Protein AF-A0A7G8EKE6-F1 (afdb_monomer_lite)

Radius of gyration: 29.13 Å; chains: 1; bounding box: 68×86×85 Å

Secondary structure (DSSP, 8-state):
-------HHHHHHHHHHHHHHHHHHHHHHHHHHHHHHHHHHHHHS-----GGG--TTS---SSS-EEPPP-----PPP----TTEEEEEE--GGGHHHHHHHHHHHHHH-TT--S-EEEE--S-S-HHHHHHHHHH-TTEEEE----GGGTTS-TT-HHHHHHTTGGGGGGGGGG--S-SEEEEE-TTEEE-S--GGGGSSSSSEEEEE--SSSSSEEBPTTTSSBPEEEEEEEEEGGG-SHHHHHHHHHHHHTTTS---TTTTT-SHHHHHHHHGGGS-EEEE-GGGSEEHHHHHHHSTT--TT-SEEE--SS-TT-TTT--SS-------HHHHHHHHHHHHHHHHHHHHHHHHTTTHHHHHH-GGGG--SPEEEESSHHHHHHT----SEEEEE---GGGT-SSTTSPP---TTHHHHHHHHHHHS-EEEEEEGGGHHHHHHH-PPTTEEEEEE--STT--SS-S-SSS--------S-HHHHHHHHHHHHH-GGGEEEP-

Sequence (504 aa):
MFGRRRSQQDFDRLRDQRDLARRQRDRLAQRLKRVSEQLSEEKAKALLPPYSRLDLLTYRDDGPQRYWPQRDSVRTLAVDPGSHVAFATVANDRFLPGLRGLLLSLLSVYPDLSSPFVVFHDGSLNQLDQAELLELYPRISFEAPDPSWVSVLPRDSANRERIGVLGYLNTYALSLRGYERVVVLDSDVLVFGSLDRLWAPGSAFRVVIDCGANPYGVVSGHTGRPVINSGLISIPGSALTDTMFTRMQALIRSSADSVCPHLDLFADQKVWNQLLMDQPVELLPLNFNCNIKYVVQFLEGCIEGLALVHFAGPKPWLRHEQLRGRSKSVTDHWLWIRTTRRLTWAWRLRQFQACSGGLTDWAESGDWKGTTRPAVAAFHPQALLDSGQQAASWHLVIHSAEQLCPACGGQPRWPADWMPGLNSLAQLQPLTLWAPFSLRHLLQVAGMPAGAECRFILMELPFSAVDLTASAQPGFAPWSGSAEASMRRAVSQQLGASNLHWLV

pLDDT: mean 85.35, std 15.87, range [37.47, 98.88]

Structure (mmCIF, N/CA/C/O backbone):
data_AF-A0A7G8EKE6-F1
#
_entry.id   AF-A0A7G8EKE6-F1
#
loop_
_atom_site.group_PDB
_atom_site.id
_atom_site.type_symbol
_atom_site.label_atom_id
_atom_site.label_alt_id
_atom_site.label_comp_id
_atom_site.label_asym_id
_atom_site.label_entity_id
_atom_site.label_seq_id
_atom_site.pdbx_PDB_ins_code
_atom_site.Cartn_x
_atom_site.Cartn_y
_atom_site.Cartn_z
_atom_site.occupancy
_atom_site.B_iso_or_equiv
_atom_site.auth_seq_id
_atom_site.auth_comp_id
_atom_site.auth_asym_id
_atom_site.auth_atom_id
_atom_site.pdbx_PDB_model_num
ATOM 1 N N . MET A 1 1 ? -39.988 64.910 24.454 1.00 43.31 1 MET A N 1
ATOM 2 C CA . MET A 1 1 ? -38.656 65.009 23.816 1.00 43.31 1 MET A CA 1
ATOM 3 C C . MET A 1 1 ? -37.715 63.994 24.461 1.00 43.31 1 MET A C 1
ATOM 5 O O . MET A 1 1 ? -37.178 64.281 25.516 1.00 43.31 1 MET A O 1
ATOM 9 N N . PHE A 1 2 ? -37.519 62.813 23.872 1.00 44.28 2 PHE A N 1
ATOM 10 C CA . PHE A 1 2 ? -36.432 61.901 24.265 1.00 44.28 2 PHE A CA 1
ATOM 11 C C . PHE A 1 2 ? -35.548 61.665 23.042 1.00 44.28 2 PHE A C 1
ATOM 13 O O . PHE A 1 2 ? -35.742 60.728 22.270 1.00 44.28 2 PHE A O 1
ATOM 20 N N . GLY A 1 3 ? -34.613 62.590 22.824 1.00 46.09 3 GLY A N 1
ATOM 21 C CA . GLY A 1 3 ? -33.603 62.479 21.779 1.00 46.09 3 GLY A CA 1
ATOM 22 C C . GLY A 1 3 ? -32.554 61.449 22.184 1.00 46.09 3 GLY A C 1
ATOM 23 O O . GLY A 1 3 ? -31.675 61.739 22.992 1.00 46.09 3 GLY A O 1
ATOM 24 N N . ARG A 1 4 ? -32.653 60.236 21.630 1.00 51.44 4 ARG A N 1
ATOM 25 C CA . ARG A 1 4 ? -31.636 59.184 21.754 1.00 51.44 4 ARG A CA 1
ATOM 26 C C . ARG A 1 4 ? -30.335 59.647 21.090 1.00 51.44 4 ARG A C 1
ATOM 28 O O . ARG A 1 4 ? -30.191 59.546 19.874 1.00 51.44 4 ARG A O 1
ATOM 35 N N . ARG A 1 5 ? -29.365 60.107 21.884 1.00 55.16 5 ARG A N 1
ATOM 36 C CA . ARG A 1 5 ? -27.959 60.175 21.463 1.00 55.16 5 ARG A CA 1
ATOM 37 C C . ARG A 1 5 ? -27.439 58.740 21.366 1.00 55.16 5 ARG A C 1
ATOM 39 O O . ARG A 1 5 ? -27.048 58.161 22.374 1.00 55.16 5 ARG A O 1
ATOM 46 N N . ARG A 1 6 ? -27.473 58.145 20.168 1.00 60.72 6 ARG A N 1
ATOM 47 C CA . ARG A 1 6 ? -26.613 56.986 19.878 1.00 60.72 6 ARG A CA 1
ATOM 48 C C . ARG A 1 6 ? -25.173 57.422 20.142 1.00 60.72 6 ARG A C 1
ATOM 50 O O . ARG A 1 6 ? -24.783 58.504 19.704 1.00 60.72 6 ARG A O 1
ATOM 57 N N . SER A 1 7 ? -24.439 56.643 20.930 1.00 77.00 7 SER A N 1
ATOM 58 C CA . SER A 1 7 ? -23.083 57.005 21.328 1.00 77.00 7 SER A CA 1
ATOM 59 C C . SER A 1 7 ? -22.183 56.993 20.089 1.00 77.00 7 SER A C 1
ATOM 61 O O . SER A 1 7 ? -22.346 56.166 19.192 1.00 77.00 7 SER A O 1
ATOM 63 N N . GLN A 1 8 ? -21.228 57.918 20.025 1.00 82.81 8 GLN A N 1
ATOM 64 C CA . GLN A 1 8 ? -20.212 57.981 18.967 1.00 82.81 8 GLN A CA 1
ATOM 65 C C . GLN A 1 8 ? -19.531 56.612 18.735 1.00 82.81 8 GLN A C 1
ATOM 67 O O . GLN A 1 8 ? -19.215 56.253 17.605 1.00 82.81 8 GLN A O 1
ATOM 72 N N . GLN A 1 9 ? -19.420 55.802 19.795 1.00 80.06 9 GLN A N 1
ATOM 73 C CA . GLN A 1 9 ? -18.859 54.451 19.766 1.00 80.06 9 GLN A CA 1
ATOM 74 C C . GLN A 1 9 ? -19.620 53.480 18.848 1.00 80.06 9 GLN A C 1
ATOM 76 O O . GLN A 1 9 ? -18.990 52.644 18.201 1.00 80.06 9 GLN A O 1
ATOM 81 N N . ASP A 1 10 ? -20.950 53.579 18.753 1.00 83.44 10 ASP A N 1
ATOM 82 C CA . ASP A 1 10 ? -21.732 52.713 17.859 1.00 83.44 10 ASP A CA 1
ATOM 83 C C . ASP A 1 10 ? -21.482 53.062 16.384 1.00 83.44 10 ASP A C 1
ATOM 85 O O . ASP A 1 10 ? -21.419 52.175 15.529 1.00 83.44 10 ASP A O 1
ATOM 89 N N . PHE A 1 11 ? -21.295 54.350 16.081 1.00 86.38 11 PHE A N 1
ATOM 90 C CA . PHE A 1 11 ? -20.952 54.808 14.734 1.00 86.38 11 PHE A CA 1
ATOM 91 C C . PHE A 1 11 ? -19.549 54.365 14.318 1.00 86.38 11 PHE A C 1
ATOM 93 O O . PHE A 1 11 ? -19.374 53.893 13.192 1.00 86.38 11 PHE A O 1
ATOM 100 N N . ASP A 1 12 ? -18.575 54.455 15.224 1.00 88.19 12 ASP A N 1
ATOM 101 C CA . ASP A 1 12 ? -17.202 54.025 14.952 1.00 88.19 12 ASP A CA 1
ATOM 102 C C . ASP A 1 12 ? -17.130 52.500 14.747 1.00 88.19 12 ASP A C 1
ATOM 104 O O . ASP A 1 12 ? -16.553 52.039 13.762 1.00 88.19 12 ASP A O 1
ATOM 108 N N . ARG A 1 13 ? -17.842 51.704 15.563 1.00 88.69 13 ARG A N 1
ATOM 109 C CA . ARG A 1 13 ? -17.951 50.243 15.367 1.00 88.69 13 ARG A CA 1
ATOM 110 C C . ARG A 1 13 ? -18.557 49.866 14.016 1.00 88.69 13 ARG A C 1
ATOM 112 O O . ARG A 1 13 ? -18.053 48.962 13.348 1.00 88.69 13 ARG A O 1
ATOM 119 N N . LEU A 1 14 ? -19.630 50.540 13.597 1.00 90.81 14 LEU A N 1
ATOM 120 C CA . LEU A 1 14 ? -20.258 50.286 12.294 1.00 90.81 14 LEU A CA 1
ATOM 121 C C . LEU A 1 14 ? -19.337 50.676 11.131 1.00 90.81 14 LEU A C 1
ATOM 123 O O . LEU A 1 14 ? -19.306 49.986 10.107 1.00 90.81 14 LEU A O 1
ATOM 127 N N . ARG A 1 15 ? -18.562 51.755 11.283 1.00 93.69 15 ARG A N 1
ATOM 128 C CA . ARG A 1 15 ? -17.556 52.170 10.301 1.00 93.69 15 ARG A CA 1
ATOM 129 C C . ARG A 1 15 ? -16.449 51.124 10.170 1.00 93.69 15 ARG A C 1
ATOM 131 O O . ARG A 1 15 ? -16.167 50.701 9.049 1.00 93.69 15 ARG A O 1
ATOM 138 N N . ASP A 1 16 ? -15.916 50.638 11.287 1.00 92.88 16 ASP A N 1
ATOM 139 C CA . ASP A 1 16 ? -14.870 49.611 11.307 1.00 92.88 16 ASP A CA 1
ATOM 140 C C . ASP A 1 16 ? -15.344 48.286 10.698 1.00 92.88 16 ASP A C 1
ATOM 142 O O . ASP A 1 16 ? -14.626 47.672 9.903 1.00 92.88 16 ASP A O 1
ATOM 146 N N . GLN A 1 17 ? -16.576 47.863 11.004 1.00 93.19 17 GLN A N 1
ATOM 147 C CA . GLN A 1 17 ? -17.185 46.674 10.401 1.00 93.19 17 GLN A CA 1
ATOM 148 C C . GLN A 1 17 ? -17.340 46.821 8.883 1.00 93.19 17 GLN A C 1
ATOM 150 O O . GLN A 1 17 ? -17.013 45.896 8.135 1.00 93.19 17 GLN A O 1
ATOM 155 N N . ARG A 1 18 ? -17.785 47.990 8.406 1.00 95.75 18 ARG A N 1
ATOM 156 C CA . ARG A 1 18 ? -17.917 48.268 6.970 1.00 95.75 18 ARG A CA 1
ATOM 157 C C . ARG A 1 18 ? -16.559 48.265 6.267 1.00 95.75 18 ARG A C 1
ATOM 159 O O . ARG A 1 18 ? -16.431 47.697 5.181 1.00 95.75 18 ARG A O 1
ATOM 166 N N . ASP A 1 19 ? -15.542 48.851 6.889 1.00 93.88 19 ASP A N 1
ATOM 167 C CA . ASP A 1 19 ? -14.188 48.907 6.337 1.00 93.88 19 ASP A CA 1
ATOM 168 C C . ASP A 1 19 ? -13.506 47.526 6.359 1.00 93.88 19 ASP A C 1
ATOM 170 O O . ASP A 1 19 ? -12.757 47.177 5.440 1.00 93.88 19 ASP A O 1
ATOM 174 N N . LEU A 1 20 ? -13.792 46.686 7.360 1.00 91.94 20 LEU A N 1
ATOM 175 C CA . LEU A 1 20 ? -13.373 45.282 7.380 1.00 91.94 20 LEU A CA 1
ATOM 176 C C . LEU A 1 20 ? -14.047 44.473 6.262 1.00 91.94 20 LEU A C 1
ATOM 178 O O . LEU A 1 20 ? -13.349 43.789 5.509 1.00 91.94 20 LEU A O 1
ATOM 182 N N . ALA A 1 21 ? -15.367 44.594 6.103 1.00 91.88 21 ALA A N 1
ATOM 183 C CA . ALA A 1 21 ? -16.117 43.908 5.050 1.00 91.88 21 ALA A CA 1
ATOM 184 C C . ALA A 1 21 ? -15.634 44.317 3.647 1.00 91.88 21 ALA A C 1
ATOM 186 O O . ALA A 1 21 ? -15.444 43.466 2.776 1.00 91.88 21 ALA A O 1
ATOM 187 N N . ARG A 1 22 ? -15.343 45.609 3.436 1.00 95.38 22 ARG A N 1
ATOM 188 C CA . ARG A 1 22 ? -14.762 46.112 2.183 1.00 95.38 22 ARG A CA 1
ATOM 189 C C . ARG A 1 22 ? -13.395 45.483 1.904 1.00 95.38 22 ARG A C 1
ATOM 191 O O . ARG A 1 22 ? -13.187 44.960 0.814 1.00 95.38 22 ARG A O 1
ATOM 198 N N . ARG A 1 23 ? -12.500 45.440 2.899 1.00 95.38 23 ARG A N 1
ATOM 199 C CA . ARG A 1 23 ? -11.179 44.793 2.769 1.00 95.38 23 ARG A CA 1
ATOM 200 C C . ARG A 1 23 ? -11.284 43.297 2.464 1.00 95.38 23 ARG A C 1
ATOM 202 O O . ARG A 1 23 ? -10.510 42.789 1.656 1.00 95.38 23 ARG A O 1
ATOM 209 N N . GLN A 1 24 ? -12.229 42.587 3.082 1.00 91.50 24 GLN A N 1
ATOM 210 C CA . GLN A 1 24 ? -12.477 41.171 2.791 1.00 91.50 24 GLN A CA 1
ATOM 211 C C . GLN A 1 24 ? -12.983 40.965 1.358 1.00 91.50 24 GLN A C 1
ATOM 213 O O . GLN A 1 24 ? -12.464 40.101 0.651 1.00 91.50 24 GLN A O 1
ATOM 218 N N . ARG A 1 25 ? -13.930 41.795 0.903 1.00 96.31 25 ARG A N 1
ATOM 219 C CA . ARG A 1 25 ? -14.449 41.762 -0.471 1.00 96.31 25 ARG A CA 1
ATOM 220 C C . ARG A 1 25 ? -13.350 42.027 -1.499 1.00 96.31 25 ARG A C 1
ATOM 222 O O . ARG A 1 25 ? -13.231 41.273 -2.460 1.00 96.31 25 ARG A O 1
ATOM 229 N N . ASP A 1 26 ? -12.519 43.041 -1.272 1.00 94.19 26 ASP A N 1
ATOM 230 C CA . ASP A 1 26 ? -11.443 43.413 -2.195 1.00 94.19 26 ASP A CA 1
ATOM 231 C C . ASP A 1 26 ? -10.371 42.306 -2.278 1.00 94.19 26 ASP A C 1
ATOM 233 O O . ASP A 1 26 ? -9.915 41.962 -3.371 1.00 94.19 26 ASP A O 1
ATOM 237 N N . ARG A 1 27 ? -10.036 41.654 -1.150 1.00 91.56 27 ARG A N 1
ATOM 238 C CA . ARG A 1 27 ? -9.159 40.463 -1.133 1.00 91.56 27 ARG A CA 1
ATOM 239 C C . ARG A 1 27 ? -9.748 39.298 -1.930 1.00 91.56 27 ARG A C 1
ATOM 241 O O . ARG A 1 27 ? -9.018 38.622 -2.656 1.00 91.56 27 ARG A O 1
ATOM 248 N N . LEU A 1 28 ? -11.051 39.052 -1.802 1.00 91.81 28 LEU A N 1
ATOM 249 C CA . LEU A 1 28 ? -11.727 37.957 -2.499 1.00 91.81 28 LEU A CA 1
ATOM 250 C C . LEU A 1 28 ? -11.813 38.223 -4.010 1.00 91.81 28 LEU A C 1
ATOM 252 O O . LEU A 1 28 ? -11.518 37.331 -4.803 1.00 91.81 28 LEU A O 1
ATOM 256 N N . ALA A 1 29 ? -12.099 39.466 -4.407 1.00 93.19 29 ALA A N 1
ATOM 257 C CA . ALA A 1 29 ? -12.095 39.903 -5.802 1.00 93.19 29 ALA A CA 1
ATOM 258 C C . ALA A 1 29 ? -10.703 39.778 -6.446 1.00 93.19 29 ALA A C 1
ATOM 260 O O . ALA A 1 29 ? -10.580 39.242 -7.546 1.00 93.19 29 ALA A O 1
ATOM 261 N N . GLN A 1 30 ? -9.637 40.187 -5.747 1.00 92.75 30 GLN A N 1
ATOM 262 C CA . GLN A 1 30 ? -8.262 39.997 -6.228 1.00 92.75 30 GLN A CA 1
ATOM 263 C C . GLN A 1 30 ? -7.900 38.515 -6.382 1.00 92.75 30 GLN A C 1
ATOM 265 O O . GLN A 1 30 ? -7.244 38.139 -7.354 1.00 92.75 30 GLN A O 1
ATOM 270 N N . ARG A 1 31 ? -8.337 37.659 -5.448 1.00 89.69 31 ARG A N 1
ATOM 271 C CA . ARG A 1 31 ? -8.117 36.210 -5.534 1.00 89.69 31 ARG A CA 1
ATOM 272 C C . ARG A 1 31 ? -8.841 35.605 -6.738 1.00 89.69 31 ARG A C 1
ATOM 274 O O . ARG A 1 31 ? -8.227 34.831 -7.464 1.00 89.69 31 ARG A O 1
ATOM 281 N N . LEU A 1 32 ? -10.098 35.985 -6.975 1.00 90.19 32 LEU A N 1
ATOM 282 C CA . LEU A 1 32 ? -10.871 35.541 -8.140 1.00 90.19 32 LEU A CA 1
ATOM 283 C C . LEU A 1 32 ? -10.243 36.006 -9.455 1.00 90.19 32 LEU A C 1
ATOM 285 O O . LEU A 1 32 ? -10.117 35.202 -10.375 1.00 90.19 32 LEU A O 1
ATOM 289 N N . LYS A 1 33 ? -9.779 37.260 -9.525 1.00 92.88 33 LYS A N 1
ATOM 290 C CA . LYS A 1 33 ? -9.088 37.788 -10.708 1.00 92.88 33 LYS A CA 1
ATOM 291 C C . LYS A 1 33 ? -7.843 36.961 -11.046 1.00 92.88 33 LYS A C 1
ATOM 293 O O . LYS A 1 33 ? -7.727 36.500 -12.174 1.00 92.88 33 LYS A O 1
ATOM 298 N N . ARG A 1 34 ? -6.983 36.679 -10.057 1.00 88.75 34 ARG A N 1
ATOM 299 C CA . ARG A 1 34 ? -5.786 35.837 -10.254 1.00 88.75 34 ARG A CA 1
ATOM 300 C C . ARG A 1 34 ? -6.131 34.422 -10.718 1.00 88.75 34 ARG A C 1
ATOM 302 O O . ARG A 1 34 ? -5.439 33.886 -11.572 1.00 88.75 34 ARG A O 1
ATOM 309 N N . VAL A 1 35 ? -7.187 33.815 -10.170 1.00 82.50 35 VAL A N 1
ATOM 310 C CA . VAL A 1 35 ? -7.648 32.482 -10.602 1.00 82.50 35 VAL A CA 1
ATOM 311 C C . VAL A 1 35 ? -8.163 32.521 -12.044 1.00 82.50 35 VAL A C 1
ATOM 313 O O . VAL A 1 35 ? -7.862 31.622 -12.821 1.00 82.50 35 VAL A O 1
ATOM 316 N N . SER A 1 36 ? -8.897 33.569 -12.425 1.00 87.81 36 SER A N 1
ATOM 317 C CA . SER A 1 36 ? -9.401 33.744 -13.792 1.00 87.81 36 SER A CA 1
ATOM 318 C C . SER A 1 36 ? -8.280 33.989 -14.807 1.00 87.81 36 SER A C 1
ATOM 320 O O . SER A 1 36 ? -8.326 33.439 -15.906 1.00 87.81 36 SER A O 1
ATOM 322 N N . GLU A 1 37 ? -7.278 34.798 -14.450 1.00 88.94 37 GLU A N 1
ATOM 323 C CA . GLU A 1 37 ? -6.074 35.031 -15.261 1.00 88.94 37 GLU A CA 1
ATOM 324 C C . GLU A 1 37 ? -5.300 33.716 -15.446 1.00 88.94 37 GLU A C 1
ATOM 326 O O . GLU A 1 37 ? -5.022 33.332 -16.578 1.00 88.94 37 GLU A O 1
ATOM 331 N N . GLN A 1 38 ? -5.083 32.949 -14.368 1.00 75.62 38 GLN A N 1
ATOM 332 C CA . GLN A 1 38 ? -4.439 31.629 -14.429 1.00 75.62 38 GLN A CA 1
ATOM 333 C C . GLN A 1 38 ? -5.200 30.632 -15.309 1.00 75.62 38 GLN A C 1
ATOM 335 O O . GLN A 1 38 ? -4.589 29.961 -16.133 1.00 75.62 38 GLN A O 1
ATOM 340 N N . LEU A 1 39 ? -6.528 30.555 -15.183 1.00 71.81 39 LEU A N 1
ATOM 341 C CA . LEU A 1 39 ? -7.352 29.695 -16.039 1.00 71.81 39 LEU A CA 1
ATOM 342 C C . LEU A 1 39 ? -7.289 30.114 -17.511 1.00 71.81 39 LEU A C 1
ATOM 344 O O . LEU A 1 39 ? -7.350 29.261 -18.393 1.00 71.81 39 LEU A O 1
ATOM 348 N N . SER A 1 40 ? -7.182 31.414 -17.787 1.00 75.88 40 SER A N 1
ATOM 349 C CA . SER A 1 40 ? -7.065 31.927 -19.156 1.00 75.88 40 SER A CA 1
ATOM 350 C C . SER A 1 40 ? -5.695 31.603 -19.752 1.00 75.88 40 SER A C 1
ATOM 352 O O . SER A 1 40 ? -5.628 31.132 -20.883 1.00 75.88 40 SER A O 1
ATOM 354 N N . GLU A 1 41 ? -4.616 31.767 -18.982 1.00 75.06 41 GLU A N 1
ATOM 355 C CA . GLU A 1 41 ? -3.267 31.339 -19.370 1.00 75.06 41 GLU A CA 1
ATOM 356 C C . GLU A 1 41 ? -3.188 29.823 -19.589 1.00 75.06 41 GLU A C 1
ATOM 358 O O . GLU A 1 41 ? -2.563 29.369 -20.544 1.00 75.06 41 GLU A O 1
ATOM 363 N N . GLU A 1 42 ? -3.836 29.020 -18.741 1.00 66.50 42 GLU A N 1
ATOM 364 C CA . GLU A 1 42 ? -3.886 27.566 -18.914 1.00 66.50 42 GLU A CA 1
ATOM 365 C C . GLU A 1 42 ? -4.689 27.139 -20.140 1.00 66.50 42 GLU A C 1
ATOM 367 O O . GLU A 1 42 ? -4.257 26.229 -20.839 1.00 66.50 42 GLU A O 1
ATOM 372 N N . LYS A 1 43 ? -5.797 27.820 -20.453 1.00 68.94 43 LYS A N 1
ATOM 373 C CA . LYS A 1 43 ? -6.546 27.597 -21.701 1.00 68.94 43 LYS A CA 1
ATOM 374 C C . LYS A 1 43 ? -5.779 28.042 -22.947 1.00 68.94 43 LYS A C 1
ATOM 376 O O . LYS A 1 43 ? -6.011 27.493 -24.019 1.00 68.94 43 LYS A O 1
ATOM 381 N N . ALA A 1 44 ? -4.917 29.052 -22.819 1.00 69.75 44 ALA A N 1
ATOM 382 C CA . ALA A 1 44 ? -4.093 29.565 -23.910 1.00 69.75 44 ALA A CA 1
ATOM 383 C C . ALA A 1 44 ? -2.846 28.706 -24.176 1.00 69.75 44 ALA A C 1
ATOM 385 O O . ALA A 1 44 ? -2.302 28.753 -25.280 1.00 69.75 44 ALA A O 1
ATOM 386 N N . LYS A 1 45 ? -2.391 27.901 -23.203 1.00 62.09 45 LYS A N 1
ATOM 387 C CA . LYS A 1 45 ? -1.422 26.835 -23.483 1.00 62.09 45 LYS A CA 1
ATOM 388 C C . LYS A 1 45 ? -2.075 25.885 -24.474 1.00 62.09 45 LYS A C 1
ATOM 390 O O . LYS A 1 45 ? -3.175 25.407 -24.218 1.00 62.09 45 LYS A O 1
ATOM 395 N N . ALA A 1 46 ? -1.401 25.636 -25.595 1.00 46.22 46 ALA A N 1
ATOM 396 C CA . ALA A 1 46 ? -1.870 24.690 -26.593 1.00 46.22 46 ALA A CA 1
ATOM 397 C C . ALA A 1 46 ? -2.193 23.367 -25.890 1.00 46.22 46 ALA A C 1
ATOM 399 O O . ALA A 1 46 ? -1.290 22.668 -25.424 1.00 46.22 46 ALA A O 1
ATOM 400 N N . LEU A 1 47 ? -3.487 23.062 -25.769 1.00 49.16 47 LEU A N 1
ATOM 401 C CA . LEU A 1 47 ? -3.925 21.717 -25.453 1.00 49.16 47 LEU A CA 1
ATOM 402 C C . LEU A 1 47 ? -3.290 20.854 -26.535 1.00 49.16 47 LEU A C 1
ATOM 404 O O . LEU A 1 47 ? -3.493 21.104 -27.727 1.00 49.16 47 LEU A O 1
ATOM 408 N N . LEU A 1 48 ? -2.452 19.906 -26.115 1.00 46.12 48 LEU A N 1
ATOM 409 C CA . LEU A 1 48 ? -1.986 18.853 -27.002 1.00 46.12 48 LEU A CA 1
ATOM 410 C C . LEU A 1 48 ? -3.220 18.350 -27.762 1.00 46.12 48 LEU A C 1
ATOM 412 O O . LEU A 1 48 ? -4.269 18.177 -27.131 1.00 46.12 48 LEU A O 1
ATOM 416 N N . PRO A 1 49 ? -3.152 18.223 -29.098 1.00 42.12 49 PRO A N 1
ATOM 417 C CA . PRO A 1 49 ? -4.318 17.836 -29.871 1.00 42.12 49 PRO A CA 1
ATOM 418 C C . PRO A 1 49 ? -4.922 16.571 -29.246 1.00 42.12 49 PRO A C 1
ATOM 420 O O . PRO A 1 49 ? -4.155 15.684 -28.853 1.00 42.12 49 PRO A O 1
ATOM 423 N N . PRO A 1 50 ? -6.262 16.480 -29.117 1.00 50.00 50 PRO A N 1
ATOM 424 C CA . PRO A 1 50 ? -6.898 15.260 -28.632 1.00 50.00 50 PRO A CA 1
ATOM 425 C C . PRO A 1 50 ? -6.346 14.079 -29.432 1.00 50.00 50 PRO A C 1
ATOM 427 O O . PRO A 1 50 ? -6.078 14.234 -30.626 1.00 50.00 50 PRO A O 1
ATOM 430 N N . TYR A 1 51 ? -6.160 12.915 -28.798 1.00 45.69 51 TYR A N 1
ATOM 431 C CA . TYR A 1 51 ? -5.504 11.739 -29.404 1.00 45.69 51 TYR A CA 1
ATOM 432 C C . TYR A 1 51 ? -6.026 11.385 -30.805 1.00 45.69 51 TYR A C 1
ATOM 434 O O . TYR A 1 51 ? -5.295 10.833 -31.619 1.00 45.69 51 TYR A O 1
ATOM 442 N N . SER A 1 52 ? -7.265 11.763 -31.120 1.00 44.44 52 SER A N 1
ATOM 443 C CA . SER A 1 52 ? -7.879 11.625 -32.439 1.00 44.44 52 SER A CA 1
ATOM 444 C C . SER A 1 52 ? -7.298 12.527 -33.547 1.00 44.44 52 SER A C 1
ATOM 446 O O . SER A 1 52 ? -7.768 12.445 -34.677 1.00 44.44 52 SER A O 1
ATOM 448 N N . ARG A 1 53 ? -6.348 13.429 -33.256 1.00 42.62 53 ARG A N 1
ATOM 449 C CA . ARG A 1 53 ? -5.770 14.412 -34.199 1.00 42.62 53 ARG A CA 1
ATOM 450 C C . ARG A 1 53 ? -4.241 14.506 -34.156 1.00 42.62 53 ARG A C 1
ATOM 452 O O . ARG A 1 53 ? -3.677 15.490 -34.631 1.00 42.62 53 ARG A O 1
ATOM 459 N N . LEU A 1 54 ? -3.552 13.508 -33.603 1.00 47.03 54 LEU A N 1
ATOM 460 C CA . LEU A 1 54 ? -2.118 13.368 -33.858 1.00 47.03 54 LEU A CA 1
ATOM 461 C C . LEU A 1 54 ? -1.949 12.916 -35.310 1.00 47.03 54 LEU A C 1
ATOM 463 O O . LEU A 1 54 ? -2.077 11.737 -35.627 1.00 47.03 54 LEU A O 1
ATOM 467 N N . ASP A 1 55 ? -1.716 13.882 -36.193 1.00 42.69 55 ASP A N 1
ATOM 468 C CA . ASP A 1 55 ? -1.370 13.646 -37.589 1.00 42.69 55 ASP A CA 1
ATOM 469 C C . ASP A 1 55 ? 0.035 13.015 -37.617 1.00 42.69 55 ASP A C 1
ATOM 471 O O . ASP A 1 55 ? 1.061 13.696 -37.619 1.00 42.69 55 ASP A O 1
ATOM 475 N N . LEU A 1 56 ? 0.087 11.681 -37.514 1.00 49.34 56 LEU A N 1
ATOM 476 C CA . LEU A 1 56 ? 1.306 10.874 -37.334 1.00 49.34 56 LEU A CA 1
ATOM 477 C C . LEU A 1 56 ? 2.319 11.007 -38.489 1.00 49.34 56 LEU A C 1
ATOM 479 O O . LEU A 1 56 ? 3.410 10.446 -38.412 1.00 49.34 56 LEU A O 1
ATOM 483 N N . LEU A 1 57 ? 1.975 11.729 -39.557 1.00 43.06 57 LEU A N 1
ATOM 484 C CA . LEU A 1 57 ? 2.705 11.732 -40.822 1.00 43.06 57 LEU A CA 1
ATOM 485 C C . LEU A 1 57 ? 3.582 12.970 -41.066 1.00 43.06 57 LEU A C 1
ATOM 487 O O . LEU A 1 57 ? 4.351 12.961 -42.024 1.00 43.06 57 LEU A O 1
ATOM 491 N N . THR A 1 58 ? 3.529 14.016 -40.232 1.00 43.59 58 THR A N 1
ATOM 492 C CA . THR A 1 58 ? 4.224 15.291 -40.535 1.00 43.59 58 THR A CA 1
ATOM 493 C C . THR A 1 58 ? 5.423 15.636 -39.650 1.00 43.59 58 THR A C 1
ATOM 495 O O . THR A 1 58 ? 6.101 16.624 -39.920 1.00 43.59 58 THR A O 1
ATOM 498 N N . TYR A 1 59 ? 5.785 14.810 -38.664 1.00 43.97 59 TYR A N 1
ATOM 499 C CA . TYR A 1 59 ? 6.980 15.046 -37.841 1.00 43.97 59 TYR A CA 1
ATOM 500 C C . TYR A 1 59 ? 8.202 14.285 -38.388 1.00 43.97 59 TYR A C 1
ATOM 502 O O . TYR A 1 59 ? 8.562 13.217 -37.896 1.00 43.97 59 TYR A O 1
ATOM 510 N N . ARG A 1 60 ? 8.842 14.831 -39.430 1.00 48.41 60 ARG A N 1
ATOM 511 C CA . ARG A 1 60 ? 10.226 14.473 -39.787 1.00 48.41 60 ARG A CA 1
ATOM 512 C C . ARG A 1 60 ? 11.162 15.273 -38.891 1.00 48.41 60 ARG A C 1
ATOM 514 O O . ARG A 1 60 ? 11.135 16.496 -38.956 1.00 48.41 60 ARG A O 1
ATOM 521 N N . ASP A 1 61 ? 11.944 14.599 -38.058 1.00 48.25 61 ASP A N 1
ATOM 522 C CA . ASP A 1 61 ? 12.922 15.261 -37.198 1.00 48.25 61 ASP A CA 1
ATOM 523 C C . ASP A 1 61 ? 14.077 14.303 -36.901 1.00 48.25 61 ASP A C 1
ATOM 525 O O . ASP A 1 61 ? 13.840 13.150 -36.530 1.00 48.25 61 ASP A O 1
ATOM 529 N N . ASP A 1 62 ? 15.308 14.793 -37.022 1.00 55.41 62 ASP A N 1
ATOM 530 C CA . ASP A 1 62 ? 16.576 14.094 -36.756 1.00 55.41 62 ASP A CA 1
ATOM 531 C C . ASP A 1 62 ? 16.808 13.859 -35.238 1.00 55.41 62 ASP A C 1
ATOM 533 O O . ASP A 1 62 ? 17.934 13.816 -34.742 1.00 55.41 62 ASP A O 1
ATOM 537 N N . GLY A 1 63 ? 15.717 13.764 -34.470 1.00 63.78 63 GLY A N 1
ATOM 538 C CA . GLY A 1 63 ? 15.682 13.651 -33.015 1.00 63.78 63 GLY A CA 1
ATOM 539 C C . GLY A 1 63 ? 15.761 12.208 -32.497 1.00 63.78 63 GLY A C 1
ATOM 540 O O . GLY A 1 63 ? 15.800 11.255 -33.277 1.00 63.78 63 GLY A O 1
ATOM 541 N N . PRO A 1 64 ? 15.764 12.016 -31.161 1.00 68.62 64 PRO A N 1
ATOM 542 C CA . PRO A 1 64 ? 15.838 10.687 -30.564 1.00 68.62 64 PRO A CA 1
ATOM 543 C C . PRO A 1 64 ? 14.693 9.806 -31.068 1.00 68.62 64 PRO A C 1
ATOM 545 O O . PRO A 1 64 ? 13.540 10.247 -31.149 1.00 68.62 64 PRO A O 1
ATOM 548 N N . GLN A 1 65 ? 15.021 8.555 -31.398 1.00 84.75 65 GLN A N 1
ATOM 549 C CA . GLN A 1 65 ? 14.058 7.584 -31.901 1.00 84.75 65 GLN A CA 1
ATOM 550 C C . GLN A 1 65 ? 12.890 7.445 -30.910 1.00 84.75 65 GLN A C 1
ATOM 552 O O . GLN A 1 65 ? 13.071 7.374 -29.690 1.00 84.75 65 GLN A O 1
ATOM 557 N N . ARG A 1 66 ? 11.669 7.463 -31.449 1.00 89.75 66 ARG A N 1
ATOM 558 C CA . ARG A 1 66 ? 10.418 7.488 -30.680 1.00 89.75 66 ARG A CA 1
ATOM 559 C C . ARG A 1 66 ? 9.757 6.116 -30.728 1.00 89.75 66 ARG A C 1
ATOM 561 O O . ARG A 1 66 ? 9.733 5.484 -31.781 1.00 89.75 66 ARG A O 1
ATOM 568 N N . TYR A 1 67 ? 9.183 5.686 -29.609 1.00 89.38 67 TYR A N 1
ATOM 569 C CA . TYR A 1 67 ? 8.395 4.459 -29.517 1.00 89.38 67 TYR A CA 1
ATOM 570 C C . TYR A 1 67 ? 6.965 4.789 -29.090 1.00 89.38 67 TYR A C 1
ATOM 572 O O . TYR A 1 67 ? 6.738 5.295 -27.990 1.00 89.38 67 TYR A O 1
ATOM 580 N N . TRP A 1 68 ? 5.987 4.491 -29.939 1.00 91.44 68 TRP A N 1
ATOM 581 C CA . TRP A 1 68 ? 4.585 4.748 -29.623 1.00 91.44 68 TRP A CA 1
ATOM 582 C C . TRP A 1 68 ? 4.013 3.633 -28.734 1.00 91.44 68 TRP A C 1
ATOM 584 O O . TRP A 1 68 ? 4.100 2.463 -29.116 1.00 91.44 68 TRP A O 1
ATOM 594 N N . PRO A 1 69 ? 3.445 3.956 -27.553 1.00 90.75 69 PRO A N 1
ATOM 595 C CA . PRO A 1 69 ? 2.861 2.956 -26.670 1.00 90.75 69 PRO A CA 1
ATOM 596 C C . PRO A 1 69 ? 1.727 2.212 -27.362 1.00 90.75 69 PRO A C 1
ATOM 598 O O . PRO A 1 69 ? 0.829 2.818 -27.947 1.00 90.75 69 PRO A O 1
ATOM 601 N N . GLN A 1 70 ? 1.726 0.893 -27.210 1.00 91.56 70 GLN A N 1
ATOM 602 C CA . GLN A 1 70 ? 0.556 0.081 -27.513 1.00 91.56 70 GLN A CA 1
ATOM 603 C C . GLN A 1 70 ? -0.416 0.109 -26.332 1.00 91.56 70 GLN A C 1
ATOM 605 O O . GLN A 1 70 ? -0.013 0.274 -25.177 1.00 91.56 70 GLN A O 1
ATOM 610 N N . ARG A 1 71 ? -1.706 -0.063 -26.618 1.00 89.12 71 ARG A N 1
ATOM 611 C CA . ARG A 1 71 ? -2.759 -0.273 -25.621 1.00 89.12 71 ARG A CA 1
ATOM 612 C C . ARG A 1 71 ? -3.615 -1.438 -26.085 1.00 89.12 71 ARG A C 1
ATOM 614 O O . ARG A 1 71 ? -4.090 -1.420 -27.216 1.00 89.12 71 ARG A O 1
ATOM 621 N N . ASP A 1 72 ? -3.853 -2.383 -25.188 1.00 86.25 72 ASP A N 1
ATOM 622 C CA . ASP A 1 72 ? -4.755 -3.498 -25.452 1.00 86.25 72 ASP A CA 1
ATOM 623 C C . ASP A 1 72 ? -6.135 -3.213 -24.856 1.00 86.25 72 ASP A C 1
ATOM 625 O O . ASP A 1 72 ? -6.257 -2.677 -23.753 1.00 86.25 72 ASP A O 1
ATOM 629 N N . SER A 1 73 ? -7.185 -3.592 -25.583 1.00 72.69 73 SER A N 1
ATOM 630 C CA . SER A 1 73 ? -8.583 -3.489 -25.142 1.00 72.69 73 SER A CA 1
ATOM 631 C C . SER A 1 73 ? -9.085 -4.745 -24.422 1.00 72.69 73 SER A C 1
ATOM 633 O O . SER A 1 73 ? -10.268 -4.838 -24.087 1.00 72.69 73 SER A O 1
ATOM 635 N N . VAL A 1 74 ? -8.214 -5.729 -24.192 1.00 65.25 74 VAL A N 1
ATOM 636 C CA . VAL A 1 74 ? -8.633 -7.042 -23.706 1.00 65.25 74 VAL A CA 1
ATOM 637 C C . VAL A 1 74 ? -8.988 -6.964 -22.224 1.00 65.25 74 VAL A C 1
ATOM 639 O O . VAL A 1 74 ? -8.139 -6.710 -21.373 1.00 65.25 74 VAL A O 1
ATOM 642 N N . ARG A 1 75 ? -10.262 -7.218 -21.918 1.00 69.88 75 ARG A N 1
ATOM 643 C CA . ARG A 1 75 ? -10.727 -7.495 -20.559 1.00 69.88 75 ARG A CA 1
ATOM 644 C C . ARG A 1 75 ? -10.593 -8.991 -20.306 1.00 69.88 75 ARG A C 1
ATOM 646 O O . ARG A 1 75 ? -11.448 -9.763 -20.730 1.00 69.88 75 ARG A O 1
ATOM 653 N N . THR A 1 76 ? -9.521 -9.397 -19.643 1.00 74.81 76 THR A N 1
ATOM 654 C CA . THR A 1 76 ? -9.420 -10.739 -19.067 1.00 74.81 76 THR A CA 1
ATOM 655 C C . THR A 1 76 ? -10.067 -10.751 -17.686 1.00 74.81 76 THR A C 1
ATOM 657 O O . THR A 1 76 ? -10.006 -9.764 -16.947 1.00 74.81 76 THR A O 1
ATOM 660 N N . LEU A 1 77 ? -10.715 -11.866 -17.344 1.00 86.12 77 LEU A N 1
ATOM 661 C CA . LEU A 1 77 ? -11.026 -12.160 -15.949 1.00 86.12 77 LEU A CA 1
ATOM 662 C C . LEU A 1 77 ? -9.698 -12.351 -15.214 1.00 86.12 77 LEU A C 1
ATOM 664 O O . LEU A 1 77 ? -8.800 -12.991 -15.750 1.00 86.12 77 LEU A O 1
ATOM 668 N N . ALA A 1 78 ? -9.574 -11.754 -14.034 1.00 93.88 78 ALA A N 1
ATOM 669 C CA . ALA A 1 78 ? -8.378 -11.846 -13.212 1.00 93.88 78 ALA A CA 1
ATOM 670 C C . ALA A 1 78 ? -8.245 -13.261 -12.627 1.00 93.88 78 ALA A C 1
ATOM 672 O O . ALA A 1 78 ? -9.166 -13.733 -11.960 1.00 93.88 78 ALA A O 1
ATOM 673 N N . VAL A 1 79 ? -7.116 -13.927 -12.878 1.00 95.75 79 VAL A N 1
ATOM 674 C CA . VAL A 1 79 ? -6.825 -15.273 -12.361 1.00 95.75 79 VAL A CA 1
ATOM 675 C C . VAL A 1 79 ? -5.705 -15.205 -11.328 1.00 95.75 79 VAL A C 1
ATOM 677 O O . VAL A 1 79 ? -4.641 -14.664 -11.620 1.00 95.75 79 VAL A O 1
ATOM 680 N N . ASP A 1 80 ? -5.926 -15.761 -10.131 1.00 96.88 80 ASP A N 1
ATOM 681 C CA . ASP A 1 80 ? -4.877 -15.878 -9.108 1.00 96.88 80 ASP A CA 1
ATOM 682 C C . ASP A 1 80 ? -3.660 -16.628 -9.683 1.00 96.88 80 ASP A C 1
ATOM 684 O O . ASP A 1 80 ? -3.813 -17.770 -10.131 1.00 96.88 80 ASP A O 1
ATOM 688 N N . PRO A 1 81 ? -2.458 -16.021 -9.685 1.00 97.06 81 PRO A N 1
ATOM 689 C CA . PRO A 1 81 ? -1.267 -16.710 -10.144 1.00 97.06 81 PRO A CA 1
ATOM 690 C C . PRO A 1 81 ? -0.873 -17.889 -9.257 1.00 97.06 81 PRO A C 1
ATOM 692 O O . PRO A 1 81 ? -0.114 -18.730 -9.706 1.00 97.06 81 PRO A O 1
ATOM 695 N N . GLY A 1 82 ? -1.328 -17.983 -8.007 1.00 97.88 82 GLY A N 1
ATOM 696 C CA . GLY A 1 82 ? -0.902 -19.062 -7.120 1.00 97.88 82 GLY A CA 1
ATOM 697 C C . GLY A 1 82 ? 0.448 -18.804 -6.439 1.00 97.88 82 GLY A C 1
ATOM 698 O O . GLY A 1 82 ? 1.087 -17.761 -6.597 1.00 97.88 82 GLY A O 1
ATOM 699 N N . SER A 1 83 ? 0.920 -19.785 -5.668 1.00 97.88 83 SER A N 1
ATOM 700 C CA . SER A 1 83 ? 2.117 -19.653 -4.821 1.00 97.88 83 SER A CA 1
ATOM 701 C C . SER A 1 83 ? 3.462 -19.694 -5.561 1.00 97.88 83 SER A C 1
ATOM 703 O O . SER A 1 83 ? 4.494 -19.448 -4.940 1.00 97.88 83 SER A O 1
ATOM 705 N N . HIS A 1 84 ? 3.476 -20.006 -6.861 1.00 98.25 84 HIS A N 1
ATOM 706 C CA . HIS A 1 84 ? 4.693 -20.039 -7.684 1.00 98.25 84 HIS A CA 1
ATOM 707 C C . HIS A 1 84 ? 5.096 -18.657 -8.220 1.00 98.25 84 HIS A C 1
ATOM 709 O O . HIS A 1 84 ? 6.202 -18.496 -8.739 1.00 98.25 84 HIS A O 1
ATOM 715 N N . VAL A 1 85 ? 4.231 -17.654 -8.064 1.00 98.62 85 VAL A N 1
ATOM 716 C CA . VAL A 1 85 ? 4.535 -16.247 -8.334 1.00 98.62 85 VAL A CA 1
ATOM 717 C C . VAL A 1 85 ? 4.627 -15.513 -7.008 1.00 98.62 85 VAL A C 1
ATOM 719 O O . VAL A 1 85 ? 3.760 -15.675 -6.153 1.00 98.62 85 VAL A O 1
ATOM 722 N N . ALA A 1 86 ? 5.653 -14.685 -6.848 1.00 98.81 86 ALA A N 1
ATOM 723 C CA . ALA A 1 86 ? 5.745 -13.748 -5.735 1.00 98.81 86 ALA A CA 1
ATOM 724 C C . ALA A 1 86 ? 5.579 -12.310 -6.223 1.00 98.81 86 ALA A C 1
ATOM 726 O O . ALA A 1 86 ? 6.008 -11.954 -7.321 1.00 98.81 86 ALA A O 1
ATOM 727 N N . PHE A 1 87 ? 5.005 -11.468 -5.376 1.00 98.88 87 PHE A N 1
ATOM 728 C CA . PHE A 1 87 ? 5.024 -10.021 -5.534 1.00 98.88 87 PHE A CA 1
ATOM 729 C C . PHE A 1 87 ? 6.104 -9.429 -4.635 1.00 98.88 87 PHE A C 1
ATOM 731 O O . PHE A 1 87 ? 6.367 -9.949 -3.551 1.00 98.88 87 PHE A O 1
ATOM 738 N N . ALA A 1 88 ? 6.726 -8.342 -5.077 1.00 98.75 88 ALA A N 1
ATOM 739 C CA . ALA A 1 88 ? 7.725 -7.623 -4.303 1.00 98.75 88 ALA A CA 1
ATOM 740 C C . ALA A 1 88 ? 7.505 -6.113 -4.403 1.00 98.75 88 ALA A C 1
ATOM 742 O O . ALA A 1 88 ? 7.159 -5.592 -5.463 1.00 98.75 88 ALA A O 1
ATOM 743 N N . THR A 1 89 ? 7.739 -5.396 -3.310 1.00 98.38 89 THR A N 1
ATOM 744 C CA . THR A 1 89 ? 7.697 -3.930 -3.285 1.00 98.38 89 THR A CA 1
ATOM 745 C C . THR A 1 89 ? 8.695 -3.369 -2.280 1.00 98.38 89 THR A C 1
ATOM 747 O O . THR A 1 89 ? 9.294 -4.107 -1.496 1.00 98.38 89 THR A O 1
ATOM 750 N N . VAL A 1 90 ? 8.847 -2.047 -2.288 1.00 97.00 90 VAL A N 1
ATOM 751 C CA . VAL A 1 90 ? 9.608 -1.305 -1.287 1.00 97.00 90 VAL A CA 1
ATOM 752 C C . VAL A 1 90 ? 8.699 -0.297 -0.601 1.00 97.00 90 VAL A C 1
ATOM 754 O O . VAL A 1 90 ? 8.007 0.486 -1.261 1.00 97.00 90 VAL A O 1
ATOM 757 N N . ALA A 1 91 ? 8.729 -0.278 0.727 1.00 96.12 91 ALA A N 1
ATOM 758 C CA . ALA A 1 91 ? 8.023 0.720 1.514 1.00 96.12 91 ALA A CA 1
ATOM 759 C C . ALA A 1 91 ? 8.761 1.027 2.819 1.00 96.12 91 ALA A C 1
ATOM 761 O O . ALA A 1 91 ? 9.443 0.184 3.385 1.00 96.12 91 ALA A O 1
ATOM 762 N N . ASN A 1 92 ? 8.577 2.245 3.309 1.00 94.38 92 ASN A N 1
ATOM 763 C CA . ASN A 1 92 ? 8.904 2.658 4.668 1.00 94.38 92 ASN A CA 1
ATOM 764 C C . ASN A 1 92 ? 7.635 3.217 5.334 1.00 94.38 92 ASN A C 1
ATOM 766 O O . ASN A 1 92 ? 6.567 3.249 4.714 1.00 94.38 92 ASN A O 1
ATOM 770 N N . ASP A 1 93 ? 7.744 3.686 6.572 1.00 92.38 93 ASP A N 1
ATOM 771 C CA . ASP A 1 93 ? 6.647 4.322 7.317 1.00 92.38 93 ASP A CA 1
ATOM 772 C C . ASP A 1 93 ? 5.929 5.437 6.520 1.00 92.38 93 ASP A C 1
ATOM 774 O O . ASP A 1 93 ? 4.699 5.489 6.461 1.00 92.38 93 ASP A O 1
ATOM 778 N N . ARG A 1 94 ? 6.676 6.280 5.797 1.00 92.62 94 ARG A N 1
ATOM 779 C CA . ARG A 1 94 ? 6.127 7.363 4.955 1.00 92.62 94 ARG A CA 1
ATOM 780 C C . ARG A 1 94 ? 5.367 6.855 3.727 1.00 92.62 94 ARG A C 1
ATOM 782 O O . ARG A 1 94 ? 4.500 7.558 3.199 1.00 92.62 94 ARG A O 1
ATOM 789 N N . PHE A 1 95 ? 5.692 5.658 3.246 1.00 94.88 95 PHE A N 1
ATOM 790 C CA . PHE A 1 95 ? 5.040 4.999 2.111 1.00 94.88 95 PHE A CA 1
ATOM 791 C C . PHE A 1 95 ? 3.991 3.963 2.532 1.00 94.88 95 PHE A C 1
ATOM 793 O O . PHE A 1 95 ? 3.326 3.397 1.666 1.00 94.88 95 PHE A O 1
ATOM 800 N N . LEU A 1 96 ? 3.749 3.787 3.833 1.00 95.50 96 LEU A N 1
ATOM 801 C CA . LEU A 1 96 ? 2.700 2.913 4.354 1.00 95.50 96 LEU A CA 1
ATOM 802 C C . LEU A 1 96 ? 1.305 3.203 3.756 1.00 95.50 96 LEU A C 1
ATOM 804 O O . LEU A 1 96 ? 0.625 2.245 3.377 1.00 95.50 96 LEU A O 1
ATOM 808 N N . PRO A 1 97 ? 0.860 4.469 3.566 1.00 95.56 97 PRO A N 1
ATOM 809 C CA . PRO A 1 97 ? -0.404 4.739 2.875 1.00 95.56 97 PRO A CA 1
ATOM 810 C C . PRO A 1 97 ? -0.408 4.281 1.410 1.00 95.56 97 PRO A C 1
ATOM 812 O O . PRO A 1 97 ? -1.448 3.860 0.904 1.00 95.56 97 PRO A O 1
ATOM 815 N N . GLY A 1 98 ? 0.750 4.357 0.746 1.00 97.00 98 GLY A N 1
ATOM 816 C CA . GLY A 1 98 ? 0.981 3.828 -0.596 1.00 97.00 98 GLY A CA 1
ATOM 817 C C . GLY A 1 98 ? 0.780 2.319 -0.631 1.00 97.00 98 GLY A C 1
ATOM 818 O O . GLY A 1 98 ? -0.120 1.826 -1.309 1.00 97.00 98 GLY A O 1
ATOM 819 N N . LEU A 1 99 ? 1.556 1.607 0.189 1.00 98.00 99 LEU A N 1
ATOM 820 C CA . LEU A 1 99 ? 1.530 0.150 0.298 1.00 98.00 99 LEU A CA 1
ATOM 821 C C . LEU A 1 99 ? 0.122 -0.392 0.585 1.00 98.00 99 LEU A C 1
ATOM 823 O O . LEU A 1 99 ? -0.320 -1.343 -0.057 1.00 98.00 99 LEU A O 1
ATOM 827 N N . ARG A 1 100 ? -0.625 0.249 1.495 1.00 97.75 100 ARG A N 1
ATOM 828 C CA . ARG A 1 100 ? -2.034 -0.097 1.750 1.00 97.75 100 ARG A CA 1
ATOM 829 C C . ARG A 1 100 ? -2.902 0.087 0.509 1.00 97.75 100 ARG A C 1
ATOM 831 O O . ARG A 1 100 ? -3.741 -0.763 0.230 1.00 97.75 100 ARG A O 1
ATOM 838 N N . GLY A 1 101 ? -2.714 1.187 -0.222 1.00 97.88 101 GLY A N 1
ATOM 839 C CA . GLY A 1 101 ? -3.411 1.457 -1.479 1.00 97.88 101 GLY A CA 1
ATOM 840 C C . GLY A 1 101 ? -3.144 0.382 -2.532 1.00 97.88 101 GLY A C 1
ATOM 841 O O . GLY A 1 101 ? -4.099 -0.147 -3.102 1.00 97.88 101 GLY A O 1
ATOM 842 N N . LEU A 1 102 ? -1.874 0.010 -2.717 1.00 98.62 102 LEU A N 1
ATOM 843 C CA . LEU A 1 102 ? -1.458 -1.087 -3.589 1.00 98.62 102 LEU A CA 1
ATOM 844 C C . LEU A 1 102 ? -2.161 -2.392 -3.197 1.00 98.62 102 LEU A C 1
ATOM 846 O O . LEU A 1 102 ? -2.921 -2.920 -4.006 1.00 98.62 102 LEU A O 1
ATOM 850 N N . LEU A 1 103 ? -1.990 -2.868 -1.960 1.00 98.69 103 LEU A N 1
ATOM 851 C CA . LEU A 1 103 ? -2.561 -4.141 -1.501 1.00 98.69 103 LEU A CA 1
ATOM 852 C C . LEU A 1 103 ? -4.087 -4.174 -1.623 1.00 98.69 103 LEU A C 1
ATOM 854 O O . LEU A 1 103 ? -4.643 -5.119 -2.171 1.00 98.69 103 LEU A O 1
ATOM 858 N N . LEU A 1 104 ? -4.775 -3.121 -1.173 1.00 98.31 104 LEU A N 1
ATOM 859 C CA . LEU A 1 104 ? -6.231 -3.027 -1.282 1.00 98.31 104 LEU A CA 1
ATOM 860 C C . LEU A 1 104 ? -6.705 -3.041 -2.739 1.00 98.31 104 LEU A C 1
ATOM 862 O O . LEU A 1 104 ? -7.728 -3.652 -3.044 1.00 98.31 104 LEU A O 1
ATOM 866 N N . SER A 1 105 ? -5.994 -2.350 -3.635 1.00 98.56 105 SER A N 1
ATOM 867 C CA . SER A 1 105 ? -6.349 -2.317 -5.057 1.00 98.56 105 SER A CA 1
ATOM 868 C C . SER A 1 105 ? -6.089 -3.662 -5.733 1.00 98.56 105 SER A C 1
ATOM 870 O O . SER A 1 105 ? -6.956 -4.151 -6.458 1.00 98.56 105 SER A O 1
ATOM 872 N N . LEU A 1 106 ? -4.975 -4.319 -5.403 1.00 98.50 106 LEU A N 1
ATOM 873 C CA . LEU A 1 106 ? -4.642 -5.654 -5.882 1.00 98.50 106 LEU A CA 1
ATOM 874 C C . LEU A 1 106 ? -5.689 -6.676 -5.423 1.00 98.50 106 LEU A C 1
ATOM 876 O O . LEU A 1 106 ? -6.262 -7.360 -6.262 1.00 98.50 106 LEU A O 1
ATOM 880 N N . LEU A 1 107 ? -6.031 -6.703 -4.131 1.00 98.12 107 LEU A N 1
ATOM 881 C CA . LEU A 1 107 ? -7.058 -7.594 -3.569 1.00 98.12 107 LEU A CA 1
ATOM 882 C C . LEU A 1 107 ? -8.477 -7.286 -4.069 1.00 98.12 107 LEU A C 1
ATOM 884 O O . LEU A 1 107 ? -9.359 -8.136 -3.996 1.00 98.12 107 LEU A O 1
ATOM 888 N N . SER A 1 108 ? -8.728 -6.077 -4.581 1.00 97.38 108 SER A N 1
ATOM 889 C CA . SER A 1 108 ? -10.010 -5.759 -5.223 1.00 97.38 108 SER A CA 1
ATOM 890 C C . SER A 1 108 ? -10.157 -6.387 -6.610 1.00 97.38 108 SER A C 1
ATOM 892 O O . SER A 1 108 ? -11.280 -6.620 -7.050 1.00 97.38 108 SER A O 1
ATOM 894 N N . VAL A 1 109 ? -9.033 -6.665 -7.278 1.00 97.56 109 VAL A N 1
ATOM 895 C CA . VAL A 1 109 ? -8.978 -7.354 -8.574 1.00 97.56 109 VAL A CA 1
ATOM 896 C C . VAL A 1 109 ? -8.771 -8.861 -8.388 1.00 97.56 109 VAL A C 1
ATOM 898 O O . VAL A 1 109 ? -9.359 -9.642 -9.130 1.00 97.56 109 VAL A O 1
ATOM 901 N N . TYR A 1 110 ? -8.006 -9.261 -7.369 1.00 97.88 110 TYR A N 1
ATOM 902 C CA . TYR A 1 110 ? -7.686 -10.645 -7.010 1.00 97.88 110 TYR A CA 1
ATOM 903 C C . TYR A 1 110 ? -8.123 -10.954 -5.566 1.00 97.88 110 TYR A C 1
ATOM 905 O O . TYR A 1 110 ? -7.282 -10.972 -4.666 1.00 97.88 110 TYR A O 1
ATOM 913 N N . PRO A 1 111 ? -9.424 -11.183 -5.302 1.00 96.69 111 PRO A N 1
ATOM 914 C CA . PRO A 1 111 ? -9.916 -11.428 -3.942 1.00 96.69 111 PRO A CA 1
ATOM 915 C C . PRO A 1 111 ? -9.320 -12.673 -3.278 1.00 96.69 111 PRO A C 1
ATOM 917 O O . PRO A 1 111 ? -9.123 -12.674 -2.065 1.00 96.69 111 PRO A O 1
ATOM 920 N N . ASP A 1 112 ? -9.001 -13.690 -4.081 1.00 96.56 112 ASP A N 1
ATOM 921 C CA . ASP A 1 112 ? -8.481 -14.986 -3.635 1.00 96.56 112 ASP A CA 1
ATOM 922 C C . ASP A 1 112 ? -6.959 -15.114 -3.832 1.00 96.56 112 ASP A C 1
ATOM 924 O O . ASP A 1 112 ? -6.438 -16.224 -3.895 1.00 96.56 112 ASP A O 1
ATOM 928 N N . LEU A 1 113 ? -6.242 -13.986 -3.960 1.00 98.00 113 LEU A N 1
ATOM 929 C CA . LEU A 1 113 ? -4.795 -13.967 -4.192 1.00 98.00 113 LEU A CA 1
ATOM 930 C C . LEU A 1 113 ? -4.058 -14.857 -3.178 1.00 98.00 113 LEU A C 1
ATOM 932 O O . LEU A 1 113 ? -4.169 -14.657 -1.965 1.00 98.00 113 LEU A O 1
ATOM 936 N N . SER A 1 114 ? -3.276 -15.816 -3.674 1.00 98.12 114 SER A N 1
ATOM 937 C CA . SER A 1 114 ? -2.527 -16.755 -2.825 1.00 98.12 114 SER A CA 1
ATOM 938 C C . SER A 1 114 ? -1.003 -16.632 -2.943 1.00 98.12 114 SER A C 1
ATOM 940 O O . SER A 1 114 ? -0.263 -17.294 -2.207 1.00 98.12 114 SER A O 1
ATOM 942 N N . SER A 1 115 ? -0.522 -15.751 -3.819 1.00 98.69 115 SER A N 1
ATOM 943 C CA . SER A 1 115 ? 0.896 -15.458 -4.045 1.00 98.69 115 SER A CA 1
ATOM 944 C C . SER A 1 115 ? 1.584 -14.781 -2.850 1.00 98.69 115 SER A C 1
ATOM 946 O O . SER A 1 115 ? 1.053 -13.808 -2.316 1.00 98.69 115 SER A O 1
ATOM 948 N N . PRO A 1 116 ? 2.791 -15.197 -2.433 1.00 98.69 116 PRO A N 1
ATOM 949 C CA . PRO A 1 116 ? 3.567 -14.457 -1.436 1.00 98.69 116 PRO A CA 1
ATOM 950 C C . PRO A 1 116 ? 3.790 -12.994 -1.841 1.00 98.69 116 PRO A C 1
ATOM 952 O O . PRO A 1 116 ? 3.964 -12.696 -3.024 1.00 98.69 116 PRO A O 1
ATOM 955 N N . PHE A 1 117 ? 3.804 -12.085 -0.866 1.00 98.81 117 PHE A N 1
ATOM 956 C CA . PHE A 1 117 ? 4.033 -10.659 -1.108 1.00 98.81 117 PHE A CA 1
ATOM 957 C C . PHE A 1 117 ? 5.145 -10.143 -0.193 1.00 98.81 117 PHE A C 1
ATOM 959 O O . PHE A 1 117 ? 4.949 -9.986 1.005 1.00 98.81 117 PHE A O 1
ATOM 966 N N . VAL A 1 118 ? 6.319 -9.867 -0.748 1.00 98.81 118 VAL A N 1
ATOM 967 C CA . VAL A 1 118 ? 7.498 -9.448 0.017 1.00 98.81 118 VAL A CA 1
ATOM 968 C C . VAL A 1 118 ? 7.609 -7.924 0.024 1.00 98.81 118 VAL A C 1
ATOM 970 O O . VAL A 1 118 ? 7.616 -7.279 -1.026 1.00 98.81 118 VAL A O 1
ATOM 973 N N . VAL A 1 119 ? 7.720 -7.329 1.208 1.00 98.62 119 VAL A N 1
ATOM 974 C CA . VAL A 1 119 ? 7.967 -5.896 1.395 1.00 98.62 119 VAL A CA 1
ATOM 975 C C . VAL A 1 119 ? 9.390 -5.699 1.890 1.00 98.62 119 VAL A C 1
ATOM 977 O O . VAL A 1 119 ? 9.702 -6.008 3.041 1.00 98.62 119 VAL A O 1
ATOM 980 N N . PHE A 1 120 ? 10.240 -5.127 1.042 1.00 98.00 120 PHE A N 1
ATOM 981 C CA . PHE A 1 120 ? 11.555 -4.660 1.463 1.00 98.00 120 PHE A CA 1
ATOM 982 C C . PHE A 1 120 ? 11.434 -3.291 2.145 1.00 98.00 120 PHE A C 1
ATOM 984 O O . PHE A 1 120 ? 10.795 -2.379 1.612 1.00 98.00 120 PHE A O 1
ATOM 991 N N . HIS A 1 121 ? 12.051 -3.124 3.313 1.00 95.62 121 HIS A N 1
ATOM 992 C CA . HIS A 1 121 ? 12.017 -1.871 4.073 1.00 95.62 121 HIS A CA 1
ATOM 993 C C . HIS A 1 121 ? 13.350 -1.575 4.778 1.00 95.62 121 HIS A C 1
ATOM 995 O O . HIS A 1 121 ? 14.267 -2.387 4.786 1.00 95.62 121 HIS A O 1
ATOM 1001 N N . ASP A 1 122 ? 13.471 -0.391 5.375 1.00 92.62 122 ASP A N 1
ATOM 1002 C CA . ASP A 1 122 ? 14.680 0.103 6.057 1.00 92.62 122 ASP A CA 1
ATOM 1003 C C . ASP A 1 122 ? 14.619 -0.026 7.593 1.00 92.62 122 ASP A C 1
ATOM 1005 O O . ASP A 1 122 ? 15.326 0.670 8.317 1.00 92.62 122 ASP A O 1
ATOM 1009 N N . GLY A 1 123 ? 13.740 -0.890 8.106 1.00 92.25 123 GLY A N 1
ATOM 1010 C CA . GLY A 1 123 ? 13.473 -1.028 9.543 1.00 92.25 123 GLY A CA 1
ATOM 1011 C C . GLY A 1 123 ? 12.464 -0.026 10.123 1.00 92.25 123 GLY A C 1
ATOM 1012 O O . GLY A 1 123 ? 12.077 -0.178 11.277 1.00 92.25 123 GLY A O 1
ATOM 1013 N N . SER A 1 124 ? 11.986 0.955 9.347 1.00 92.19 124 SER A N 1
ATOM 1014 C CA . SER A 1 124 ? 10.999 1.945 9.826 1.00 92.19 124 SER A CA 1
ATOM 1015 C C . SER A 1 124 ? 9.576 1.403 10.004 1.00 92.19 124 SER A C 1
ATOM 1017 O O . SER A 1 124 ? 8.821 1.942 10.810 1.00 92.19 124 SER A O 1
ATOM 1019 N N . LEU A 1 125 ? 9.203 0.338 9.281 1.00 93.38 125 LEU A N 1
ATOM 1020 C CA . LEU A 1 125 ? 7.924 -0.351 9.468 1.00 93.38 125 LEU A CA 1
ATOM 1021 C C . LEU A 1 125 ? 7.941 -1.094 10.804 1.00 93.38 125 LEU A C 1
ATOM 1023 O O . LEU A 1 125 ? 8.540 -2.166 10.923 1.00 93.38 125 LEU A O 1
ATOM 1027 N N . ASN A 1 126 ? 7.295 -0.515 11.811 1.00 90.12 126 ASN A N 1
ATOM 1028 C CA . ASN A 1 126 ? 7.247 -1.094 13.148 1.00 90.12 126 ASN A CA 1
ATOM 1029 C C . ASN A 1 126 ? 6.288 -2.306 13.197 1.00 90.12 126 ASN A C 1
ATOM 1031 O O . ASN A 1 126 ? 5.562 -2.597 12.248 1.00 90.12 126 ASN A O 1
ATOM 1035 N N . GLN A 1 127 ? 6.265 -3.021 14.324 1.00 89.56 127 GLN A N 1
ATOM 1036 C CA . GLN A 1 127 ? 5.430 -4.221 14.482 1.00 89.56 127 GLN A CA 1
ATOM 1037 C C . GLN A 1 127 ? 3.927 -3.951 14.320 1.00 89.56 127 GLN A C 1
ATOM 1039 O O . GLN A 1 127 ? 3.205 -4.817 13.838 1.00 89.56 127 GLN A O 1
ATOM 1044 N N . LEU A 1 128 ? 3.455 -2.761 14.699 1.00 87.62 128 LEU A N 1
ATOM 1045 C CA . LEU A 1 128 ? 2.057 -2.369 14.542 1.00 87.62 128 LEU A CA 1
ATOM 1046 C C . LEU A 1 128 ? 1.703 -2.185 13.060 1.00 87.62 128 LEU A C 1
ATOM 1048 O O . LEU A 1 128 ? 0.682 -2.701 12.611 1.00 87.62 128 LEU A O 1
ATOM 1052 N N . ASP A 1 129 ? 2.561 -1.501 12.300 1.00 91.62 129 ASP A N 1
ATOM 1053 C CA . ASP A 1 129 ? 2.372 -1.306 10.860 1.00 91.62 129 ASP A CA 1
ATOM 1054 C C . ASP A 1 129 ? 2.344 -2.650 10.126 1.00 91.62 129 ASP A C 1
ATOM 1056 O O . ASP A 1 129 ? 1.475 -2.891 9.286 1.00 91.62 129 ASP A O 1
ATOM 1060 N N . GLN A 1 130 ? 3.278 -3.540 10.474 1.00 94.75 130 GLN A N 1
ATOM 1061 C CA . GLN A 1 130 ? 3.375 -4.880 9.900 1.00 94.75 130 GLN A CA 1
ATOM 1062 C C . GLN A 1 130 ? 2.144 -5.729 10.220 1.00 94.75 130 GLN A C 1
ATOM 1064 O O . GLN A 1 130 ? 1.606 -6.393 9.336 1.00 94.75 130 GLN A O 1
ATOM 1069 N N . ALA A 1 131 ? 1.668 -5.688 11.462 1.00 91.88 131 ALA A N 1
ATOM 1070 C CA . ALA A 1 131 ? 0.516 -6.468 11.877 1.00 91.88 131 ALA A CA 1
ATOM 1071 C C . ALA A 1 131 ? -0.790 -5.970 11.231 1.00 91.88 131 ALA A C 1
ATOM 1073 O O . ALA A 1 131 ? -1.584 -6.785 10.766 1.00 91.88 131 ALA A O 1
ATOM 1074 N N . GLU A 1 132 ? -0.978 -4.653 11.069 1.00 90.94 132 GLU A N 1
ATOM 1075 C CA . GLU A 1 132 ? -2.120 -4.119 10.311 1.00 90.94 132 GLU A CA 1
ATOM 1076 C C . GLU A 1 132 ? -2.098 -4.566 8.837 1.00 90.94 132 GLU A C 1
ATOM 1078 O O . GLU A 1 132 ? -3.138 -4.880 8.255 1.00 90.94 132 GLU A O 1
ATOM 1083 N N . LEU A 1 133 ? -0.915 -4.626 8.222 1.00 96.00 133 LEU A N 1
ATOM 1084 C CA . LEU A 1 133 ? -0.756 -5.127 6.856 1.00 96.00 133 LEU A CA 1
ATOM 1085 C C . LEU A 1 133 ? -0.972 -6.647 6.756 1.00 96.00 133 LEU A C 1
ATOM 1087 O O . LEU A 1 133 ? -1.542 -7.101 5.766 1.00 96.00 133 LEU A O 1
ATOM 1091 N N . LEU A 1 134 ? -0.583 -7.425 7.769 1.00 96.31 134 LEU A N 1
ATOM 1092 C CA . LEU A 1 134 ? -0.857 -8.867 7.851 1.00 96.31 134 LEU A CA 1
ATOM 1093 C C . LEU A 1 134 ? -2.356 -9.165 7.970 1.00 96.31 134 LEU A C 1
ATOM 1095 O O . LEU A 1 134 ? -2.833 -10.135 7.385 1.00 96.31 134 LEU A O 1
ATOM 1099 N N . GLU A 1 135 ? -3.124 -8.321 8.665 1.00 93.88 135 GLU A N 1
ATOM 1100 C CA . GLU A 1 135 ? -4.589 -8.434 8.675 1.00 93.88 135 GLU A CA 1
ATOM 1101 C C . GLU A 1 135 ? -5.211 -8.161 7.302 1.00 93.88 135 GLU A C 1
ATOM 1103 O O . GLU A 1 135 ? -6.258 -8.719 6.967 1.00 93.88 135 GLU A O 1
ATOM 1108 N N . LEU A 1 136 ? -4.600 -7.265 6.521 1.00 95.56 136 LEU A N 1
ATOM 1109 C CA . LEU A 1 136 ? -5.034 -6.979 5.160 1.00 95.56 136 LEU A CA 1
ATOM 1110 C C . LEU A 1 136 ? -4.680 -8.133 4.215 1.00 95.56 136 LEU A C 1
ATOM 1112 O O . LEU A 1 136 ? -5.513 -8.522 3.397 1.00 95.56 136 LEU A O 1
ATOM 1116 N N . TYR A 1 137 ? -3.462 -8.666 4.328 1.00 98.00 137 TYR A N 1
ATOM 1117 C CA . TYR A 1 137 ? -2.974 -9.762 3.505 1.00 98.00 137 TYR A CA 1
ATOM 1118 C C . TYR A 1 137 ? -2.053 -10.710 4.294 1.00 98.00 137 TYR A C 1
ATOM 1120 O O . TYR A 1 137 ? -0.863 -10.430 4.432 1.00 98.00 137 TYR A O 1
ATOM 1128 N N . PRO A 1 138 ? -2.547 -11.875 4.759 1.00 97.75 138 PRO A N 1
ATOM 1129 C CA . PRO A 1 138 ? -1.778 -12.769 5.636 1.00 97.75 138 PRO A CA 1
ATOM 1130 C C . PRO A 1 138 ? -0.513 -13.385 5.025 1.00 97.75 138 PRO A C 1
ATOM 1132 O O . PRO A 1 138 ? 0.300 -13.951 5.749 1.00 97.75 138 PRO A O 1
ATOM 1135 N N . ARG A 1 139 ? -0.346 -13.319 3.697 1.00 98.38 139 ARG A N 1
ATOM 1136 C CA . ARG A 1 139 ? 0.832 -13.848 2.984 1.00 98.38 139 ARG A CA 1
ATOM 1137 C C . ARG A 1 139 ? 1.882 -12.774 2.687 1.00 98.38 139 ARG A C 1
ATOM 1139 O O . ARG A 1 139 ? 2.760 -12.993 1.851 1.00 98.38 139 ARG A O 1
ATOM 1146 N N . ILE A 1 140 ? 1.769 -11.612 3.331 1.00 98.62 140 ILE A N 1
ATOM 1147 C CA . ILE A 1 140 ? 2.798 -10.579 3.285 1.00 98.62 140 ILE A CA 1
ATOM 1148 C C . ILE A 1 140 ? 3.972 -10.957 4.199 1.00 98.62 140 ILE A C 1
ATOM 1150 O O . ILE A 1 140 ? 3.767 -11.443 5.310 1.00 98.62 140 ILE A O 1
ATOM 1154 N N . SER A 1 141 ? 5.202 -10.731 3.748 1.00 98.50 141 SER A N 1
ATOM 1155 C CA . SER A 1 141 ? 6.411 -10.827 4.569 1.00 98.50 141 SER A CA 1
ATOM 1156 C C . SE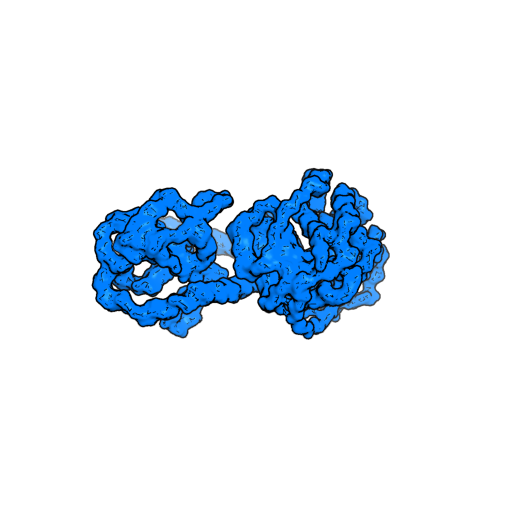R A 1 141 ? 7.188 -9.516 4.520 1.00 98.50 141 SER A C 1
ATOM 1158 O O . SER A 1 141 ? 7.109 -8.764 3.548 1.00 98.50 141 SER A O 1
ATOM 1160 N N . PHE A 1 142 ? 7.938 -9.238 5.583 1.00 98.38 142 PHE A N 1
ATOM 1161 C CA . PHE A 1 142 ? 8.733 -8.022 5.716 1.00 98.38 142 PHE A CA 1
ATOM 1162 C C . PHE A 1 142 ? 10.203 -8.391 5.800 1.00 98.38 142 PHE A C 1
ATOM 1164 O O . PHE A 1 142 ? 10.606 -9.174 6.660 1.00 98.38 142 PHE A O 1
ATOM 1171 N N . GLU A 1 143 ? 10.999 -7.822 4.905 1.00 97.62 143 GLU A N 1
ATOM 1172 C CA . GLU A 1 143 ? 12.439 -8.025 4.869 1.00 97.62 143 GLU A CA 1
ATOM 1173 C C . GLU A 1 143 ? 13.137 -6.672 5.006 1.00 97.62 143 GLU A C 1
ATOM 1175 O O . GLU A 1 143 ? 12.863 -5.733 4.258 1.00 97.62 143 GLU A O 1
ATOM 1180 N N . ALA A 1 144 ? 14.068 -6.574 5.954 1.00 95.50 144 ALA A N 1
ATOM 1181 C CA . ALA A 1 144 ? 14.914 -5.400 6.148 1.00 95.50 144 ALA A CA 1
ATOM 1182 C C . ALA A 1 144 ? 16.362 -5.731 5.759 1.00 95.50 144 ALA A C 1
ATOM 1184 O O . ALA A 1 144 ? 17.216 -5.891 6.637 1.00 95.50 144 ALA A O 1
ATOM 1185 N N . PRO A 1 145 ? 16.648 -5.933 4.460 1.00 93.69 145 PRO A N 1
ATOM 1186 C CA . PRO A 1 145 ? 17.975 -6.337 4.033 1.00 93.69 145 PRO A CA 1
ATOM 1187 C C . PRO A 1 145 ? 18.983 -5.199 4.227 1.00 93.69 145 PRO A C 1
ATOM 1189 O O . PRO A 1 145 ? 18.638 -4.023 4.120 1.00 93.69 145 PRO A O 1
ATOM 1192 N N . ASP A 1 146 ? 20.252 -5.544 4.461 1.00 88.88 146 ASP A N 1
ATOM 1193 C CA . ASP A 1 146 ? 21.322 -4.558 4.639 1.00 88.88 146 ASP A CA 1
ATOM 1194 C C . ASP A 1 146 ? 21.610 -3.809 3.320 1.00 88.88 146 ASP A C 1
ATOM 11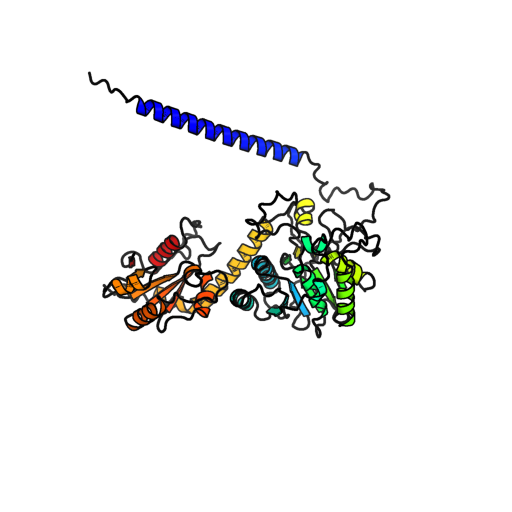96 O O . ASP A 1 146 ? 22.049 -4.421 2.340 1.00 88.88 146 ASP A O 1
ATOM 1200 N N . PRO A 1 147 ? 21.404 -2.482 3.245 1.00 84.31 147 PRO A N 1
ATOM 1201 C CA . PRO A 1 147 ? 21.692 -1.721 2.042 1.00 84.31 147 PRO A CA 1
ATOM 1202 C C . PRO A 1 147 ? 23.132 -1.181 2.004 1.00 84.31 147 PRO A C 1
ATOM 1204 O O . PRO A 1 147 ? 23.424 -0.274 1.219 1.00 84.31 147 PRO A O 1
ATOM 1207 N N . SER A 1 148 ? 24.043 -1.680 2.846 1.00 84.06 148 SER A N 1
ATOM 1208 C CA . SER A 1 148 ? 25.426 -1.193 2.954 1.00 84.06 148 SER A CA 1
ATOM 1209 C C . SER A 1 148 ? 26.152 -1.093 1.610 1.00 84.06 148 SER A C 1
ATOM 1211 O O . SER A 1 148 ? 26.895 -0.140 1.381 1.00 84.06 148 SER A O 1
ATOM 1213 N N . TRP A 1 149 ? 25.881 -1.985 0.660 1.00 78.50 149 TRP A N 1
ATOM 1214 C CA . TRP A 1 149 ? 26.492 -1.941 -0.671 1.00 78.50 149 TRP A CA 1
ATOM 1215 C C . TRP A 1 149 ? 26.054 -0.734 -1.527 1.00 78.50 149 TRP A C 1
ATOM 1217 O O . TRP A 1 149 ? 26.795 -0.341 -2.428 1.00 78.50 149 TRP A O 1
ATOM 1227 N N . VAL A 1 150 ? 24.908 -0.112 -1.228 1.00 78.69 150 VAL A N 1
ATOM 1228 C CA . VAL A 1 150 ? 24.423 1.143 -1.841 1.00 78.69 150 VAL A CA 1
ATOM 1229 C C . VAL A 1 150 ? 25.088 2.366 -1.201 1.00 78.69 150 VAL A C 1
ATOM 1231 O O . VAL A 1 150 ? 25.184 3.426 -1.819 1.00 78.69 150 VAL A O 1
ATOM 1234 N N . SER A 1 151 ? 25.580 2.242 0.038 1.00 72.38 151 SER A N 1
ATOM 1235 C CA . SER A 1 151 ? 26.156 3.362 0.797 1.00 72.38 151 SER A CA 1
ATOM 1236 C C . SER A 1 151 ? 27.407 3.973 0.145 1.00 72.38 151 SER A C 1
ATOM 1238 O O . SER A 1 151 ? 27.726 5.129 0.430 1.00 72.38 151 SER A O 1
ATOM 1240 N N . VAL A 1 152 ? 28.035 3.226 -0.775 1.00 75.94 152 VAL A N 1
ATOM 1241 C CA . VAL A 1 152 ? 29.154 3.640 -1.636 1.00 75.94 152 VAL A CA 1
ATOM 1242 C C . VAL A 1 152 ? 28.772 4.805 -2.559 1.00 75.94 152 VAL A C 1
ATOM 1244 O O . VAL A 1 152 ? 29.643 5.570 -2.964 1.00 75.94 152 VAL A O 1
ATOM 1247 N N . LEU A 1 153 ? 27.481 4.988 -2.866 1.00 76.19 153 LEU A N 1
ATOM 1248 C CA . LEU A 1 153 ? 27.030 6.107 -3.688 1.00 76.19 153 LEU A CA 1
ATOM 1249 C C . LEU A 1 153 ? 27.343 7.454 -3.017 1.00 76.19 153 LEU A C 1
ATOM 1251 O O . LEU A 1 153 ? 26.948 7.652 -1.859 1.00 76.19 153 LEU A O 1
ATOM 1255 N N . PRO A 1 154 ? 27.962 8.412 -3.734 1.00 76.88 154 PRO A N 1
ATOM 1256 C CA . PRO A 1 154 ? 28.245 9.736 -3.193 1.00 76.88 154 PRO A CA 1
ATOM 1257 C C . PRO A 1 154 ? 26.983 10.380 -2.608 1.00 76.88 154 PRO A C 1
ATOM 1259 O O . PRO A 1 154 ? 25.900 10.308 -3.203 1.00 76.88 154 PRO A O 1
ATOM 1262 N N . ARG A 1 155 ? 27.101 10.971 -1.408 1.00 72.12 155 ARG A N 1
ATOM 1263 C CA . ARG A 1 155 ? 25.975 11.612 -0.692 1.00 72.12 155 ARG A CA 1
ATOM 1264 C C . ARG A 1 155 ? 25.337 12.741 -1.503 1.00 72.12 155 ARG A C 1
ATOM 1266 O O . ARG A 1 155 ? 24.146 12.981 -1.357 1.00 72.12 155 ARG A O 1
ATOM 1273 N N . ASP A 1 156 ? 26.138 13.384 -2.335 1.00 73.25 156 ASP A N 1
ATOM 1274 C CA . ASP A 1 156 ? 25.830 14.483 -3.245 1.00 73.25 156 ASP A CA 1
ATOM 1275 C C . ASP A 1 156 ? 25.439 14.024 -4.661 1.00 73.25 156 ASP A C 1
ATOM 1277 O O . ASP A 1 156 ? 25.174 14.855 -5.526 1.00 73.25 156 ASP A O 1
ATOM 1281 N N . SER A 1 157 ? 25.363 12.715 -4.927 1.00 72.38 157 SER A N 1
ATOM 1282 C CA . SER A 1 157 ? 24.883 12.238 -6.226 1.00 72.38 157 SER A CA 1
ATOM 1283 C C . SER A 1 157 ? 23.391 12.543 -6.407 1.00 72.38 157 SER A C 1
ATOM 1285 O O . SER A 1 157 ? 22.565 12.237 -5.543 1.00 72.38 157 SER A O 1
ATOM 1287 N N . ALA A 1 158 ? 23.023 13.072 -7.578 1.00 68.62 158 ALA A N 1
ATOM 1288 C CA . ALA A 1 158 ? 21.633 13.398 -7.916 1.00 68.62 158 ALA A CA 1
ATOM 1289 C C . ALA A 1 158 ? 20.684 12.188 -7.776 1.00 68.62 158 ALA A C 1
ATOM 1291 O O . ALA A 1 158 ? 19.517 12.335 -7.410 1.00 68.62 158 ALA A O 1
ATOM 1292 N N . ASN A 1 159 ? 21.187 10.974 -8.022 1.00 69.06 159 ASN A N 1
ATOM 1293 C CA . ASN A 1 159 ? 20.419 9.739 -7.857 1.00 69.06 159 ASN A CA 1
ATOM 1294 C C . ASN A 1 159 ? 20.104 9.446 -6.386 1.00 69.06 159 ASN A C 1
ATOM 1296 O O . ASN A 1 159 ? 18.962 9.116 -6.062 1.00 69.06 159 ASN A O 1
ATOM 1300 N N . ARG A 1 160 ? 21.086 9.609 -5.488 1.00 71.94 160 ARG A N 1
ATOM 1301 C CA . ARG A 1 160 ? 20.885 9.414 -4.048 1.00 71.94 160 ARG A CA 1
ATOM 1302 C C . ARG A 1 160 ? 20.007 10.507 -3.445 1.00 71.94 160 ARG A C 1
ATOM 1304 O O . ARG A 1 160 ? 19.185 10.194 -2.590 1.00 71.94 160 ARG A O 1
ATOM 1311 N N . GLU A 1 161 ? 20.123 11.751 -3.903 1.00 69.25 161 GLU A N 1
ATOM 1312 C CA . GLU A 1 161 ? 19.223 12.835 -3.485 1.00 69.25 161 GLU A CA 1
ATOM 1313 C C . GLU A 1 161 ? 17.760 12.541 -3.866 1.00 69.25 161 GLU A C 1
ATOM 1315 O O . GLU A 1 161 ? 16.844 12.814 -3.090 1.00 69.25 161 GLU A O 1
ATOM 1320 N N . ARG A 1 162 ? 17.531 11.940 -5.042 1.00 68.94 162 ARG A N 1
ATOM 1321 C CA . ARG A 1 162 ? 16.186 11.722 -5.590 1.00 68.94 162 ARG A CA 1
ATOM 1322 C C . ARG A 1 162 ? 15.398 10.609 -4.893 1.00 68.94 162 ARG A C 1
ATOM 1324 O O . ARG A 1 162 ? 14.225 10.818 -4.592 1.00 68.94 162 ARG A O 1
ATOM 1331 N N . ILE A 1 163 ? 15.998 9.433 -4.698 1.00 71.19 163 ILE A N 1
ATOM 1332 C CA . ILE A 1 163 ? 15.290 8.238 -4.184 1.00 71.19 163 ILE A CA 1
ATOM 1333 C C . ILE A 1 163 ? 15.862 7.699 -2.866 1.00 71.19 163 ILE A C 1
ATOM 1335 O O . ILE A 1 163 ? 15.322 6.754 -2.290 1.00 71.19 163 ILE A O 1
ATOM 1339 N N . GLY A 1 164 ? 16.948 8.296 -2.366 1.00 78.62 164 GLY A N 1
ATOM 1340 C CA . GLY A 1 164 ? 17.670 7.782 -1.210 1.00 78.62 164 GLY A CA 1
ATOM 1341 C C . GLY A 1 164 ? 18.279 6.401 -1.460 1.00 78.62 164 GLY A C 1
ATOM 1342 O O . GLY A 1 164 ? 18.394 5.923 -2.584 1.00 78.62 164 GLY A O 1
ATOM 1343 N N . VAL A 1 165 ? 18.682 5.749 -0.373 1.00 78.50 165 VAL A N 1
ATOM 1344 C CA . VAL A 1 165 ? 19.149 4.354 -0.399 1.00 78.50 165 VAL A CA 1
ATOM 1345 C C . VAL A 1 165 ? 17.973 3.382 -0.569 1.00 78.50 165 VAL A C 1
ATOM 1347 O O . VAL A 1 165 ? 18.115 2.351 -1.221 1.00 78.50 165 VAL A O 1
ATOM 1350 N N . LEU A 1 166 ? 16.800 3.753 -0.040 1.00 83.06 166 LEU A N 1
ATOM 1351 C CA . LEU A 1 166 ? 15.588 2.936 -0.039 1.00 83.06 166 LEU A CA 1
ATOM 1352 C C . LEU A 1 166 ? 15.146 2.549 -1.457 1.00 83.06 166 LEU A C 1
ATOM 1354 O O . LEU A 1 166 ? 14.784 1.401 -1.685 1.00 83.06 166 LEU A O 1
ATOM 1358 N N . GLY A 1 167 ? 15.227 3.465 -2.427 1.00 83.19 167 GLY A N 1
ATOM 1359 C CA . GLY A 1 167 ? 14.755 3.184 -3.786 1.00 83.19 167 GLY A CA 1
ATOM 1360 C C . GLY A 1 167 ? 15.529 2.085 -4.530 1.00 83.19 167 GLY A C 1
ATOM 1361 O O . GLY A 1 167 ? 15.017 1.560 -5.510 1.00 83.19 167 GLY A O 1
ATOM 1362 N N . TYR A 1 168 ? 16.714 1.681 -4.057 1.00 90.31 168 TYR A N 1
ATOM 1363 C CA . TYR A 1 168 ? 17.454 0.545 -4.623 1.00 90.31 168 TYR A CA 1
ATOM 1364 C C . TYR A 1 168 ? 17.096 -0.803 -3.986 1.00 90.31 168 TYR A C 1
ATOM 1366 O O . TYR A 1 168 ? 17.524 -1.845 -4.488 1.00 90.31 168 TYR A O 1
ATOM 1374 N N . LEU A 1 169 ? 16.302 -0.821 -2.909 1.00 93.81 169 LEU A N 1
ATOM 1375 C CA . LEU A 1 169 ? 15.888 -2.072 -2.273 1.00 93.81 169 LEU A CA 1
ATOM 1376 C C . LEU A 1 169 ? 15.001 -2.930 -3.181 1.00 93.81 169 LEU A C 1
ATOM 1378 O O . LEU A 1 169 ? 14.953 -4.141 -2.996 1.00 93.81 169 LEU A O 1
ATOM 1382 N N . ASN A 1 170 ? 14.369 -2.350 -4.209 1.00 94.25 170 ASN A N 1
ATOM 1383 C CA . ASN A 1 170 ? 13.551 -3.103 -5.166 1.00 94.25 170 ASN A CA 1
ATOM 1384 C C . ASN A 1 170 ? 14.375 -4.164 -5.917 1.00 94.25 170 ASN A C 1
ATOM 1386 O O . ASN A 1 170 ? 13.834 -5.160 -6.391 1.00 94.25 170 ASN A O 1
ATOM 1390 N N . THR A 1 171 ? 15.698 -4.000 -5.968 1.00 95.06 171 THR A N 1
ATOM 1391 C CA . THR A 1 171 ? 16.615 -4.955 -6.591 1.00 95.06 171 THR A CA 1
ATOM 1392 C C . THR A 1 171 ? 16.804 -6.245 -5.801 1.00 95.06 171 THR A C 1
ATOM 1394 O O . THR A 1 171 ? 17.172 -7.253 -6.403 1.00 95.06 171 THR A O 1
ATOM 1397 N N . TYR A 1 172 ? 16.467 -6.271 -4.504 1.00 96.94 172 TYR A N 1
ATOM 1398 C CA . TYR A 1 172 ? 16.407 -7.512 -3.722 1.00 96.94 172 TYR A CA 1
ATOM 1399 C C . TYR A 1 172 ? 15.329 -8.478 -4.232 1.00 96.94 172 TYR A C 1
ATOM 1401 O O . TYR A 1 172 ? 15.384 -9.670 -3.955 1.00 96.94 172 TYR A O 1
ATOM 1409 N N . ALA A 1 173 ? 14.411 -8.038 -5.097 1.00 97.88 173 ALA A N 1
ATOM 1410 C CA . ALA A 1 173 ? 13.548 -8.961 -5.831 1.00 97.88 173 ALA A CA 1
ATOM 1411 C C . ALA A 1 173 ? 14.350 -10.018 -6.621 1.00 97.88 173 ALA A C 1
ATOM 1413 O O . ALA A 1 173 ? 13.914 -11.160 -6.745 1.00 97.88 173 ALA A O 1
ATOM 1414 N N . LEU A 1 174 ? 15.559 -9.677 -7.093 1.00 98.12 174 LEU A N 1
ATOM 1415 C CA . LEU A 1 174 ? 16.470 -10.613 -7.756 1.00 98.12 174 LEU A CA 1
ATOM 1416 C C . LEU A 1 174 ? 17.084 -11.650 -6.812 1.00 98.12 174 LEU A C 1
ATOM 1418 O O . LEU A 1 174 ? 17.769 -12.532 -7.322 1.00 98.12 174 LEU A O 1
ATOM 1422 N N . SER A 1 175 ? 16.889 -11.587 -5.489 1.00 97.06 175 SER A N 1
ATOM 1423 C CA . SER A 1 175 ? 17.317 -12.623 -4.531 1.00 97.06 175 SER A CA 1
ATOM 1424 C C . SER A 1 175 ? 16.201 -13.594 -4.131 1.00 97.06 175 SER A C 1
ATOM 1426 O O . SER A 1 175 ? 16.483 -14.604 -3.491 1.00 97.06 175 SER A O 1
ATOM 1428 N N . LEU A 1 176 ? 14.952 -13.352 -4.541 1.00 97.88 176 LEU A N 1
ATOM 1429 C CA . LEU A 1 176 ? 13.812 -14.219 -4.225 1.00 97.88 176 LEU A CA 1
ATOM 1430 C C . LEU A 1 176 ? 13.831 -15.481 -5.105 1.00 97.88 176 LEU A C 1
ATOM 1432 O O . LEU A 1 176 ? 13.313 -15.489 -6.213 1.00 97.88 176 LEU A O 1
ATOM 1436 N N . ARG A 1 177 ? 14.486 -16.551 -4.646 1.00 97.19 177 ARG A N 1
ATOM 1437 C CA . ARG A 1 177 ? 14.616 -17.832 -5.374 1.00 97.19 177 ARG A CA 1
ATOM 1438 C C . ARG A 1 177 ? 13.341 -18.680 -5.281 1.00 97.19 177 ARG A C 1
ATOM 1440 O O . ARG A 1 177 ? 12.518 -18.483 -4.397 1.00 97.19 177 ARG A O 1
ATOM 1447 N N . GLY A 1 178 ? 13.229 -19.678 -6.161 1.00 97.38 178 GLY A N 1
ATOM 1448 C CA . GLY A 1 178 ? 12.192 -20.719 -6.085 1.00 97.38 178 GLY A CA 1
ATOM 1449 C C . GLY A 1 178 ? 10.843 -20.349 -6.707 1.00 97.38 178 GLY A C 1
ATOM 1450 O O . GLY A 1 178 ? 9.961 -21.199 -6.769 1.00 97.38 178 GLY A O 1
ATOM 1451 N N . TYR A 1 179 ? 10.697 -19.122 -7.204 1.00 98.56 179 TYR A N 1
ATOM 1452 C CA . TYR A 1 179 ? 9.506 -18.673 -7.915 1.00 98.56 179 TYR A CA 1
ATOM 1453 C C . TYR A 1 179 ? 9.671 -18.831 -9.423 1.00 98.56 179 TYR A C 1
ATOM 1455 O O . TYR A 1 179 ? 10.749 -18.600 -9.976 1.00 98.56 179 TYR A O 1
ATOM 1463 N N . GLU A 1 180 ? 8.577 -19.157 -10.106 1.00 98.56 180 GLU A N 1
ATOM 1464 C CA . GLU A 1 180 ? 8.528 -19.092 -11.563 1.00 98.56 180 GLU A CA 1
ATOM 1465 C C . GLU A 1 180 ? 8.648 -17.651 -12.037 1.00 98.56 180 GLU A C 1
ATOM 1467 O O . GLU A 1 180 ? 9.291 -17.407 -13.058 1.00 98.56 180 GLU A O 1
ATOM 1472 N N . ARG A 1 181 ? 8.048 -16.700 -11.303 1.00 98.69 181 ARG A N 1
ATOM 1473 C CA . ARG A 1 181 ? 8.149 -15.261 -11.571 1.00 98.69 181 ARG A CA 1
ATOM 1474 C C . ARG A 1 181 ? 8.080 -14.434 -10.289 1.00 98.69 181 ARG A C 1
ATOM 1476 O O . ARG A 1 181 ? 7.354 -14.769 -9.357 1.00 98.69 181 ARG A O 1
ATOM 1483 N N . VAL A 1 182 ? 8.797 -13.314 -10.279 1.00 98.88 182 VAL A N 1
ATOM 1484 C CA . VAL A 1 182 ? 8.681 -12.268 -9.252 1.00 98.88 182 VAL A CA 1
ATOM 1485 C C . VAL A 1 182 ? 8.174 -10.995 -9.917 1.00 98.88 182 VAL A C 1
ATOM 1487 O O . VAL A 1 182 ? 8.778 -10.513 -10.875 1.00 98.88 182 VAL A O 1
ATOM 1490 N N . VAL A 1 183 ? 7.058 -10.452 -9.439 1.00 98.81 183 VAL A N 1
ATOM 1491 C CA . VAL A 1 183 ? 6.455 -9.213 -9.940 1.00 98.81 183 VAL A CA 1
ATOM 1492 C C . VAL A 1 183 ? 6.778 -8.076 -8.977 1.00 98.81 183 VAL A C 1
ATOM 1494 O O . VAL A 1 183 ? 6.222 -7.992 -7.885 1.00 98.81 183 VAL A O 1
ATOM 1497 N N . VAL A 1 184 ? 7.679 -7.192 -9.393 1.00 98.75 184 VAL A N 1
ATOM 1498 C CA . VAL A 1 184 ? 8.019 -5.966 -8.670 1.00 98.75 184 VAL A CA 1
ATOM 1499 C C . VAL A 1 184 ? 6.980 -4.900 -8.988 1.00 98.75 184 VAL A C 1
ATOM 1501 O O . VAL A 1 184 ? 6.728 -4.632 -10.163 1.00 98.75 184 VAL A O 1
ATOM 1504 N N . LEU A 1 185 ? 6.399 -4.300 -7.952 1.00 98.62 185 LEU A N 1
ATOM 1505 C CA . LEU A 1 185 ? 5.463 -3.180 -8.031 1.00 98.62 185 LEU A CA 1
ATOM 1506 C C . LEU A 1 185 ? 5.936 -2.076 -7.089 1.00 98.62 185 LEU A C 1
ATOM 1508 O O . LEU A 1 185 ? 6.203 -2.353 -5.917 1.00 98.62 185 LEU A O 1
ATOM 1512 N N . ASP A 1 186 ? 5.992 -0.829 -7.547 1.00 97.62 186 ASP A N 1
ATOM 1513 C CA . ASP A 1 186 ? 6.215 0.281 -6.619 1.00 97.62 186 ASP A CA 1
ATOM 1514 C C . ASP A 1 186 ? 5.023 0.429 -5.659 1.00 97.62 186 ASP A C 1
ATOM 1516 O O . ASP A 1 186 ? 3.872 0.150 -6.002 1.00 97.62 186 ASP A O 1
ATOM 1520 N N . SER A 1 187 ? 5.276 0.888 -4.431 1.00 97.38 187 SER A N 1
ATOM 1521 C CA . SER A 1 187 ? 4.227 1.039 -3.412 1.00 97.38 187 SER A CA 1
ATOM 1522 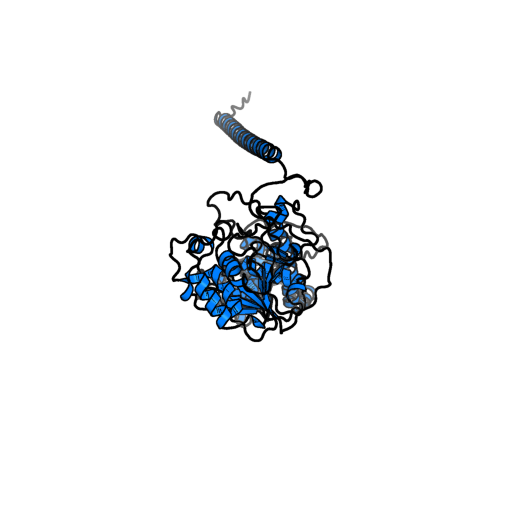C C . SER A 1 187 ? 3.241 2.174 -3.709 1.00 97.38 187 SER A C 1
ATOM 1524 O O . SER A 1 187 ? 2.254 2.338 -3.003 1.00 97.38 187 SER A O 1
ATOM 1526 N N . ASP A 1 188 ? 3.458 2.966 -4.755 1.00 96.94 188 ASP A N 1
ATOM 1527 C CA . ASP A 1 188 ? 2.605 4.072 -5.183 1.00 96.94 188 ASP A CA 1
ATOM 1528 C C . ASP A 1 188 ? 1.857 3.792 -6.494 1.00 96.94 188 ASP A C 1
ATOM 1530 O O . ASP A 1 188 ? 1.537 4.708 -7.258 1.00 96.94 188 ASP A O 1
ATOM 1534 N N . VAL A 1 189 ? 1.525 2.530 -6.742 1.00 98.19 189 VAL A N 1
ATOM 1535 C CA . VAL A 1 189 ? 0.652 2.125 -7.847 1.00 98.19 189 VAL A CA 1
ATOM 1536 C C . VAL A 1 189 ? -0.749 1.752 -7.355 1.00 98.19 189 VAL A C 1
ATOM 1538 O O . VAL A 1 189 ? -0.945 1.368 -6.202 1.00 98.19 189 VAL A O 1
ATOM 1541 N N . LEU A 1 190 ? -1.742 1.859 -8.241 1.00 98.44 190 LEU A N 1
ATOM 1542 C CA . LEU A 1 190 ? -3.085 1.309 -8.038 1.00 98.44 190 LEU A CA 1
ATOM 1543 C C . LEU A 1 190 ? -3.438 0.357 -9.177 1.00 98.44 190 LEU A C 1
ATOM 1545 O O . LEU A 1 190 ? -3.289 0.707 -10.350 1.00 98.44 190 LEU A O 1
ATOM 1549 N N . VAL A 1 191 ? -3.953 -0.815 -8.814 1.00 98.44 191 VAL A N 1
ATOM 1550 C CA . VAL A 1 191 ? -4.419 -1.853 -9.736 1.00 98.44 191 VAL A CA 1
ATOM 1551 C C . VAL A 1 191 ? -5.920 -1.676 -9.985 1.00 98.44 191 VAL A C 1
ATOM 1553 O O . VAL A 1 191 ? -6.714 -1.574 -9.051 1.00 98.44 191 VAL A O 1
ATOM 1556 N N . PHE A 1 192 ? -6.311 -1.615 -11.255 1.00 97.25 192 PHE A N 1
ATOM 1557 C CA . PHE A 1 192 ? -7.689 -1.414 -11.719 1.00 97.25 192 PHE A CA 1
ATOM 1558 C C . PHE A 1 192 ? -8.213 -2.570 -12.577 1.00 97.25 192 PHE A C 1
ATOM 1560 O O . PHE A 1 192 ? -9.419 -2.657 -12.809 1.00 97.25 192 PHE A O 1
ATOM 1567 N N . GLY A 1 193 ? -7.330 -3.448 -13.054 1.00 96.12 193 GLY A N 1
ATOM 1568 C CA . GLY A 1 193 ? -7.686 -4.571 -13.911 1.00 96.12 193 GLY A CA 1
ATOM 1569 C C . GLY A 1 193 ? -6.666 -5.699 -13.835 1.00 96.12 193 GLY A C 1
ATOM 1570 O O . GLY A 1 193 ? -5.690 -5.618 -13.091 1.00 96.12 193 GLY A O 1
ATOM 1571 N N . SER A 1 194 ? -6.917 -6.754 -14.608 1.00 96.56 194 SER A N 1
ATOM 1572 C CA . SER A 1 194 ? -6.080 -7.953 -14.626 1.00 96.56 194 SER A CA 1
ATOM 1573 C C . SER A 1 194 ? -4.641 -7.642 -15.066 1.00 96.56 194 SER A C 1
ATOM 1575 O O . SER A 1 194 ? -4.389 -6.984 -16.074 1.00 96.56 194 SER A O 1
ATOM 1577 N N . LEU A 1 195 ? -3.702 -8.155 -14.281 1.00 97.38 195 LEU A N 1
ATOM 1578 C CA . LEU A 1 195 ? -2.262 -8.179 -14.472 1.00 97.38 195 LEU A CA 1
ATOM 1579 C C . LEU A 1 195 ? -1.760 -9.543 -14.982 1.00 97.38 195 LEU A C 1
ATOM 1581 O O . LEU A 1 195 ? -0.558 -9.776 -14.973 1.00 97.38 195 LEU A O 1
ATOM 1585 N N . ASP A 1 196 ? -2.634 -10.431 -15.469 1.00 96.31 196 ASP A N 1
ATOM 1586 C CA . ASP A 1 196 ? -2.304 -11.843 -15.745 1.00 96.31 196 ASP A CA 1
ATOM 1587 C C . ASP A 1 196 ? -1.124 -12.036 -16.707 1.00 96.31 196 ASP A C 1
ATOM 1589 O O . ASP A 1 196 ? -0.329 -12.969 -16.583 1.00 96.31 196 ASP A O 1
ATOM 1593 N N . ARG A 1 197 ? -0.934 -11.095 -17.639 1.00 96.00 197 ARG A N 1
ATOM 1594 C CA . ARG A 1 197 ? 0.209 -11.118 -18.562 1.00 96.00 197 ARG A CA 1
ATOM 1595 C C . ARG A 1 197 ? 1.551 -11.018 -17.845 1.00 96.00 197 ARG A C 1
ATOM 1597 O O . ARG A 1 197 ? 2.544 -11.510 -18.372 1.00 96.00 197 ARG A O 1
ATOM 1604 N N . LEU A 1 198 ? 1.603 -10.433 -16.648 1.00 97.38 198 LEU A N 1
ATOM 1605 C CA . LEU A 1 198 ? 2.827 -10.360 -15.857 1.00 97.38 198 LEU A CA 1
ATOM 1606 C C . LEU A 1 198 ? 3.339 -11.751 -15.506 1.00 97.38 198 LEU A C 1
ATOM 1608 O O . LEU A 1 198 ? 4.548 -11.957 -15.567 1.00 97.38 198 LEU A O 1
ATOM 1612 N N . TRP A 1 199 ? 2.462 -12.720 -15.245 1.00 97.44 199 TRP A N 1
ATOM 1613 C CA . TRP A 1 199 ? 2.863 -14.081 -14.887 1.00 97.44 199 TRP A CA 1
ATOM 1614 C C . TRP A 1 199 ? 2.611 -15.145 -15.955 1.00 97.44 199 TRP A C 1
ATOM 1616 O O . TRP A 1 199 ? 2.776 -16.329 -15.685 1.00 97.44 199 TRP A O 1
ATOM 1626 N N . ALA A 1 200 ? 2.289 -14.755 -17.189 1.00 95.94 200 ALA A N 1
ATOM 1627 C CA . ALA A 1 200 ? 2.192 -15.715 -18.284 1.00 95.94 200 ALA A CA 1
ATOM 1628 C C . ALA A 1 200 ? 3.493 -16.553 -18.422 1.00 95.94 200 ALA A C 1
ATOM 1630 O O . ALA A 1 200 ? 4.585 -16.054 -18.120 1.00 95.94 200 ALA A O 1
ATOM 1631 N N . PRO A 1 201 ? 3.439 -17.802 -18.908 1.00 95.81 201 PRO A N 1
ATOM 1632 C CA . PRO A 1 201 ? 4.644 -18.598 -19.133 1.00 95.81 201 PRO A CA 1
ATOM 1633 C C . PRO A 1 201 ? 5.666 -17.877 -20.028 1.00 95.81 201 PRO A C 1
ATOM 1635 O O . PRO A 1 201 ? 5.292 -17.113 -20.920 1.00 95.81 201 PRO A O 1
ATOM 1638 N N . GLY A 1 202 ? 6.961 -18.092 -19.786 1.00 96.06 202 GLY A N 1
ATOM 1639 C CA . GLY A 1 202 ? 8.043 -17.529 -20.600 1.00 96.06 202 GLY A CA 1
ATOM 1640 C C . GLY A 1 202 ? 9.250 -17.045 -19.796 1.00 96.06 202 GLY A C 1
ATOM 1641 O O . GLY A 1 202 ? 9.157 -16.751 -18.604 1.00 96.06 202 GLY A O 1
ATOM 1642 N N . SER A 1 203 ? 10.391 -16.941 -20.478 1.00 96.88 203 SER A N 1
ATOM 1643 C CA . SER A 1 203 ? 11.696 -16.591 -19.896 1.00 96.88 203 SER A CA 1
ATOM 1644 C C . SER A 1 203 ? 12.087 -15.121 -20.064 1.00 96.88 203 SER A C 1
ATOM 1646 O O . SER A 1 203 ? 13.177 -14.733 -19.654 1.00 96.88 203 SER A O 1
ATOM 1648 N N . ALA A 1 204 ? 11.228 -14.296 -20.668 1.00 98.31 204 ALA A N 1
ATOM 1649 C CA . ALA A 1 204 ? 11.487 -12.872 -20.824 1.00 98.31 204 ALA A CA 1
ATOM 1650 C C . ALA A 1 204 ? 11.131 -12.085 -19.554 1.00 98.31 204 ALA A C 1
ATOM 1652 O O . ALA A 1 204 ? 10.154 -12.384 -18.847 1.00 98.31 204 ALA A O 1
ATOM 1653 N N . PHE A 1 205 ? 11.908 -11.032 -19.303 1.00 98.69 205 PHE A N 1
ATOM 1654 C CA . PHE A 1 205 ? 11.468 -9.935 -18.452 1.00 98.69 205 PHE A CA 1
ATOM 1655 C C . PHE A 1 205 ? 10.272 -9.256 -19.103 1.00 98.69 205 PHE A C 1
ATOM 1657 O O . PHE A 1 205 ? 10.270 -9.050 -20.315 1.00 98.69 205 PHE A O 1
ATOM 1664 N N . ARG A 1 206 ? 9.273 -8.881 -18.305 1.00 98.62 206 ARG A N 1
ATOM 1665 C CA . ARG A 1 206 ? 8.140 -8.093 -18.797 1.00 98.62 206 ARG A CA 1
ATOM 1666 C C . ARG A 1 206 ? 8.137 -6.738 -18.149 1.00 98.62 206 ARG A C 1
ATOM 1668 O O . ARG A 1 206 ? 8.174 -6.630 -16.925 1.00 98.62 206 ARG A O 1
ATOM 1675 N N . VAL A 1 207 ? 8.114 -5.725 -18.992 1.00 98.50 207 VAL A N 1
ATOM 1676 C CA . VAL A 1 207 ? 8.275 -4.332 -18.595 1.00 98.50 207 VAL A CA 1
ATOM 1677 C C . VAL A 1 207 ? 7.398 -3.469 -19.480 1.00 98.50 207 VAL A C 1
ATOM 1679 O O . VAL A 1 207 ? 6.957 -3.892 -20.548 1.00 98.50 207 VAL A O 1
ATOM 1682 N N . VAL A 1 208 ? 7.150 -2.247 -19.038 1.00 98.00 208 VAL A N 1
ATOM 1683 C CA . VAL A 1 208 ? 6.364 -1.269 -19.787 1.00 98.00 208 VAL A CA 1
ATOM 1684 C C . VAL A 1 208 ? 7.259 -0.078 -20.076 1.00 98.00 208 VAL A C 1
ATOM 1686 O O . VAL A 1 208 ? 8.114 0.285 -19.267 1.00 98.00 208 VAL A O 1
ATOM 1689 N N . ILE A 1 209 ? 7.086 0.522 -21.246 1.00 96.94 209 ILE A N 1
ATOM 1690 C CA . ILE A 1 209 ? 7.820 1.731 -21.616 1.00 96.94 209 ILE A CA 1
ATOM 1691 C C . ILE A 1 209 ? 7.460 2.899 -20.684 1.00 96.94 209 ILE A C 1
ATOM 1693 O O . ILE A 1 209 ? 6.313 3.037 -20.259 1.00 96.94 209 ILE A O 1
ATOM 1697 N N . ASP A 1 210 ? 8.415 3.780 -20.403 1.00 95.75 210 ASP A N 1
ATOM 1698 C CA . ASP A 1 210 ? 8.149 5.002 -19.649 1.00 95.75 210 ASP A CA 1
ATOM 1699 C C . ASP A 1 210 ? 7.496 6.053 -20.552 1.00 95.75 210 ASP A C 1
ATOM 1701 O O . ASP A 1 210 ? 8.119 6.630 -21.445 1.00 95.75 210 ASP A O 1
ATOM 1705 N N . CYS A 1 211 ? 6.204 6.284 -20.325 1.00 91.06 211 CYS A N 1
ATOM 1706 C CA . CYS A 1 211 ? 5.414 7.334 -20.960 1.00 91.06 211 CYS A CA 1
ATOM 1707 C C . CYS A 1 211 ? 4.786 8.197 -19.868 1.00 91.06 211 CYS A C 1
ATOM 1709 O O . CYS A 1 211 ? 4.165 7.679 -18.944 1.00 91.06 211 CYS A O 1
ATOM 1711 N N . GLY A 1 212 ? 4.913 9.520 -19.968 1.00 85.88 212 GLY A N 1
ATOM 1712 C CA . GLY A 1 212 ? 4.398 10.425 -18.936 1.00 85.88 212 GLY A CA 1
ATOM 1713 C C . GLY A 1 212 ? 4.672 11.892 -19.210 1.00 85.88 212 GLY A C 1
ATOM 1714 O O . GLY A 1 212 ? 3.753 12.697 -19.151 1.00 85.88 212 GLY A O 1
ATOM 1715 N N . ALA A 1 213 ? 5.919 12.241 -19.533 1.00 85.75 213 ALA A N 1
ATOM 1716 C CA . ALA A 1 213 ? 6.261 13.592 -19.991 1.00 85.75 213 ALA A CA 1
ATOM 1717 C C . ALA A 1 213 ? 5.939 13.805 -21.480 1.00 85.75 213 ALA A C 1
ATOM 1719 O O . ALA A 1 213 ? 5.693 14.927 -21.905 1.00 85.75 213 ALA A O 1
ATOM 1720 N N . ASN A 1 214 ? 5.945 12.717 -22.252 1.00 89.44 214 ASN A N 1
ATOM 1721 C CA . ASN A 1 214 ? 5.677 12.683 -23.685 1.00 89.44 214 ASN A CA 1
ATOM 1722 C C . ASN A 1 214 ? 4.583 11.642 -23.982 1.00 89.44 214 ASN A C 1
ATOM 1724 O O . ASN A 1 214 ? 4.425 10.698 -23.196 1.00 89.44 214 ASN A O 1
ATOM 1728 N N . PRO A 1 215 ? 3.871 11.762 -25.122 1.00 90.25 215 PRO A N 1
ATOM 1729 C CA . PRO A 1 215 ? 2.884 10.767 -25.548 1.00 90.25 215 PRO A CA 1
ATOM 1730 C C . PRO A 1 215 ? 3.525 9.465 -26.071 1.00 90.25 215 PRO A C 1
ATOM 1732 O O . PRO A 1 215 ? 2.815 8.507 -26.367 1.00 90.25 215 PRO A O 1
ATOM 1735 N N . TYR A 1 216 ? 4.856 9.430 -26.182 1.00 92.62 216 TYR A N 1
ATOM 1736 C CA . TYR A 1 216 ? 5.670 8.309 -26.643 1.00 92.62 216 TYR A CA 1
ATOM 1737 C C . TYR A 1 216 ? 6.835 8.040 -25.681 1.00 92.62 216 TYR A C 1
ATOM 1739 O O . TYR A 1 216 ? 7.272 8.930 -24.947 1.00 92.62 216 TYR A O 1
ATOM 1747 N N . GLY A 1 217 ? 7.370 6.820 -25.730 1.00 93.06 217 GLY A N 1
ATOM 1748 C CA . GLY A 1 217 ? 8.617 6.447 -25.073 1.00 93.06 217 GLY A CA 1
ATOM 1749 C C . GLY A 1 217 ? 9.826 6.942 -25.867 1.00 93.06 217 GLY A C 1
ATOM 1750 O O . GLY A 1 217 ? 9.814 6.967 -27.101 1.00 93.06 217 GLY A O 1
ATOM 1751 N N . VAL A 1 218 ? 10.878 7.340 -25.158 1.00 93.56 218 VAL A N 1
ATOM 1752 C CA . VAL A 1 218 ? 12.149 7.764 -25.760 1.00 93.56 218 VAL A CA 1
ATOM 1753 C C . VAL A 1 218 ? 13.084 6.563 -25.844 1.00 93.56 218 VAL A C 1
ATOM 1755 O O . VAL A 1 218 ? 13.228 5.836 -24.864 1.00 93.56 218 VAL A O 1
ATOM 1758 N N . VAL A 1 219 ? 13.730 6.351 -26.989 1.00 94.00 219 VAL A N 1
ATOM 1759 C CA . VAL A 1 219 ? 14.761 5.317 -27.143 1.00 94.00 219 VAL A CA 1
ATOM 1760 C C . VAL A 1 219 ? 16.090 5.830 -26.598 1.00 94.00 219 VAL A C 1
ATOM 1762 O O . VAL A 1 219 ? 16.565 6.903 -26.968 1.00 94.00 219 VAL A O 1
ATOM 1765 N N . SER A 1 220 ? 16.697 5.066 -25.693 1.00 94.25 220 SER A N 1
ATOM 1766 C CA . SER A 1 220 ? 18.025 5.372 -25.173 1.00 94.25 220 SER A CA 1
ATOM 1767 C C . SER A 1 220 ? 19.080 5.072 -26.233 1.00 94.25 220 SER A C 1
ATOM 1769 O O . SER A 1 220 ? 19.155 3.954 -26.739 1.00 94.25 220 SER A O 1
ATOM 1771 N N . GLY A 1 221 ? 19.954 6.041 -26.512 1.00 91.88 221 GLY A N 1
ATOM 1772 C CA . GLY A 1 221 ? 21.115 5.820 -27.378 1.00 91.88 221 GLY A CA 1
ATOM 1773 C C . GLY A 1 221 ? 22.129 4.821 -26.805 1.00 91.88 221 GLY A C 1
ATOM 1774 O O . GLY A 1 221 ? 22.920 4.274 -27.560 1.00 91.88 221 GLY A O 1
ATOM 1775 N N . HIS A 1 222 ? 22.094 4.559 -25.492 1.00 93.81 222 HIS A N 1
ATOM 1776 C CA . HIS A 1 222 ? 22.971 3.576 -24.854 1.00 93.81 222 HIS A CA 1
ATOM 1777 C C . HIS A 1 222 ? 22.446 2.146 -25.008 1.00 93.81 222 HIS A C 1
ATOM 1779 O O . HIS A 1 222 ? 23.211 1.252 -25.346 1.00 93.81 222 HIS A O 1
ATOM 1785 N N . THR A 1 223 ? 21.147 1.921 -24.778 1.00 94.44 223 THR A N 1
ATOM 1786 C CA . THR A 1 223 ? 20.565 0.566 -24.824 1.00 94.44 223 THR A CA 1
ATOM 1787 C C . THR A 1 223 ? 19.972 0.200 -26.183 1.00 94.44 223 THR A C 1
ATOM 1789 O O . THR A 1 223 ? 19.620 -0.957 -26.397 1.00 94.44 223 THR A O 1
ATOM 1792 N N . GLY A 1 224 ? 19.782 1.175 -27.080 1.00 93.19 224 GLY A N 1
ATOM 1793 C CA . GLY A 1 224 ? 19.071 0.993 -28.350 1.00 93.19 224 GLY A CA 1
ATOM 1794 C C . GLY A 1 224 ? 17.591 0.621 -28.185 1.00 93.19 224 GLY A C 1
ATOM 1795 O O . GLY A 1 224 ? 16.954 0.179 -29.139 1.00 93.19 224 GLY A O 1
ATOM 1796 N N . ARG A 1 225 ? 17.033 0.759 -26.974 1.00 94.25 225 ARG A N 1
ATOM 1797 C CA . ARG A 1 225 ? 15.669 0.346 -26.604 1.00 94.25 225 ARG A CA 1
ATOM 1798 C C . ARG A 1 225 ? 14.885 1.515 -26.000 1.00 94.25 225 ARG A C 1
ATOM 1800 O O . ARG A 1 225 ? 15.502 2.443 -25.467 1.00 94.25 225 ARG A O 1
ATOM 1807 N N . PRO A 1 226 ? 13.538 1.500 -26.061 1.00 95.44 226 PRO A N 1
ATOM 1808 C CA . PRO A 1 226 ? 12.734 2.462 -25.318 1.00 95.44 226 PRO A CA 1
ATOM 1809 C C . PRO A 1 226 ? 13.062 2.376 -23.827 1.00 95.44 226 PRO A C 1
ATOM 1811 O O . PRO A 1 226 ? 13.178 1.280 -23.278 1.00 95.44 226 PRO A O 1
ATOM 1814 N N . VAL A 1 227 ? 13.207 3.533 -23.182 1.00 96.62 227 VAL A N 1
ATOM 1815 C CA . VAL A 1 227 ? 13.383 3.611 -21.732 1.00 96.62 227 VAL A CA 1
ATOM 1816 C C . VAL A 1 227 ? 12.153 3.003 -21.066 1.00 96.62 227 VAL A C 1
ATOM 1818 O O . VAL A 1 227 ? 11.025 3.395 -21.365 1.00 96.62 227 VAL A O 1
ATOM 1821 N N . ILE A 1 228 ? 12.368 2.034 -20.181 1.00 97.31 228 ILE A N 1
ATOM 1822 C CA . ILE A 1 228 ? 11.296 1.367 -19.433 1.00 97.31 228 ILE A CA 1
ATOM 1823 C C . ILE A 1 228 ? 10.978 2.106 -18.134 1.00 97.31 228 ILE A C 1
ATOM 1825 O O . ILE A 1 228 ? 11.863 2.763 -17.588 1.00 97.31 228 ILE A O 1
ATOM 1829 N N . ASN A 1 229 ? 9.756 1.956 -17.620 1.00 97.00 229 ASN A N 1
ATOM 1830 C CA . ASN A 1 229 ? 9.348 2.432 -16.298 1.00 97.00 229 ASN A CA 1
ATOM 1831 C C . ASN A 1 229 ? 9.615 1.344 -15.242 1.00 97.00 229 ASN A C 1
ATOM 1833 O O . ASN A 1 229 ? 9.112 0.231 -15.390 1.00 97.00 229 ASN A O 1
ATOM 1837 N N . SER A 1 230 ? 10.377 1.647 -14.184 1.00 96.56 230 SER A N 1
ATOM 1838 C CA . SER A 1 230 ? 10.739 0.644 -13.161 1.00 96.56 230 SER A CA 1
ATOM 1839 C C . SER A 1 230 ? 9.649 0.349 -12.132 1.00 96.56 230 SER A C 1
ATOM 1841 O O . SER A 1 230 ? 9.790 -0.623 -11.397 1.00 96.56 230 SER A O 1
ATOM 1843 N N . GLY A 1 231 ? 8.542 1.101 -12.119 1.00 96.88 231 GLY A N 1
ATOM 1844 C CA . GLY A 1 231 ? 7.461 0.878 -11.152 1.00 96.88 231 GLY A CA 1
ATOM 1845 C C . GLY A 1 231 ? 6.663 -0.407 -11.363 1.00 96.88 231 GLY A C 1
ATOM 1846 O O . GLY A 1 231 ? 5.817 -0.753 -10.540 1.00 96.88 231 GLY A O 1
ATOM 1847 N N . LEU A 1 232 ? 6.942 -1.121 -12.457 1.00 98.25 232 LEU A N 1
ATOM 1848 C CA . LEU A 1 232 ? 6.507 -2.488 -12.679 1.00 98.25 232 LEU A CA 1
ATOM 1849 C C . LEU A 1 232 ? 7.565 -3.248 -13.474 1.00 98.25 232 LEU A C 1
ATOM 1851 O O . LEU A 1 232 ? 7.933 -2.843 -14.579 1.00 98.25 232 LEU A O 1
ATOM 1855 N N . ILE A 1 233 ? 8.006 -4.383 -12.938 1.00 98.62 233 ILE A N 1
ATOM 1856 C CA . ILE A 1 233 ? 8.910 -5.314 -13.618 1.00 98.62 233 ILE A CA 1
ATOM 1857 C C . ILE A 1 233 ? 8.498 -6.730 -13.243 1.00 98.62 233 ILE A C 1
ATOM 1859 O O . ILE A 1 233 ? 8.455 -7.074 -12.067 1.00 98.62 233 ILE A O 1
ATOM 1863 N N . SER A 1 234 ? 8.241 -7.585 -14.228 1.00 98.81 234 SER A N 1
ATOM 1864 C CA . SER A 1 234 ? 8.107 -9.017 -13.978 1.00 98.81 234 SER A CA 1
ATOM 1865 C C . SER A 1 234 ? 9.381 -9.752 -14.373 1.00 98.81 234 SER A C 1
ATOM 1867 O O . SER A 1 234 ? 9.774 -9.764 -15.543 1.00 98.81 234 SER A O 1
ATOM 1869 N N . ILE A 1 235 ? 10.001 -10.378 -13.382 1.00 98.75 235 ILE A N 1
ATOM 1870 C CA . ILE A 1 235 ? 11.276 -11.076 -13.464 1.00 98.75 235 ILE A CA 1
ATOM 1871 C C . ILE A 1 235 ? 11.000 -12.575 -13.649 1.00 98.75 235 ILE A C 1
ATOM 1873 O O . ILE A 1 235 ? 10.304 -13.162 -12.818 1.00 98.75 235 ILE A O 1
ATOM 1877 N N . PRO A 1 236 ? 11.519 -13.214 -14.709 1.00 98.69 236 PRO A N 1
ATOM 1878 C CA . PRO A 1 236 ? 11.399 -14.655 -14.895 1.00 98.69 236 PRO A CA 1
ATOM 1879 C C . PRO A 1 236 ? 12.277 -15.403 -13.885 1.00 98.69 236 PRO A C 1
ATOM 1881 O O . PRO A 1 236 ? 13.371 -14.949 -13.551 1.00 98.69 236 PRO A O 1
ATOM 1884 N N . GLY A 1 237 ? 11.846 -16.589 -13.462 1.00 98.44 237 GLY A N 1
ATOM 1885 C CA . GLY A 1 237 ? 12.550 -17.423 -12.486 1.00 98.44 237 GLY A CA 1
ATOM 1886 C C . GLY A 1 237 ? 13.992 -17.735 -12.881 1.00 98.44 237 GLY A C 1
ATOM 1887 O O . GLY A 1 237 ? 14.888 -17.724 -12.042 1.00 98.44 237 GLY A O 1
ATOM 1888 N N . SER A 1 238 ? 14.255 -17.884 -14.183 1.00 98.06 238 SER A N 1
ATOM 1889 C CA . SER A 1 238 ? 15.602 -18.082 -14.736 1.00 98.06 238 SER A CA 1
ATOM 1890 C C . SER A 1 238 ? 16.563 -16.912 -14.493 1.00 98.06 238 SER A C 1
ATOM 1892 O O . SER A 1 238 ? 17.774 -17.093 -14.576 1.00 98.06 238 SER A O 1
ATOM 1894 N N . ALA A 1 239 ? 16.049 -15.711 -14.213 1.00 98.31 239 ALA A N 1
ATOM 1895 C CA . ALA A 1 239 ? 16.849 -14.531 -13.894 1.00 98.31 239 ALA A CA 1
ATOM 1896 C C . ALA A 1 239 ? 17.003 -14.292 -12.383 1.00 98.31 239 ALA A C 1
ATOM 1898 O O . ALA A 1 239 ? 17.800 -13.443 -11.982 1.00 98.31 239 ALA A O 1
ATOM 1899 N N . LEU A 1 240 ? 16.291 -15.046 -11.541 1.00 98.31 240 LEU A N 1
ATOM 1900 C CA . LEU A 1 240 ? 16.419 -15.006 -10.086 1.00 98.31 240 LEU A CA 1
ATOM 1901 C C . LEU A 1 240 ? 17.672 -15.800 -9.695 1.00 98.31 240 LEU A C 1
ATOM 1903 O O . LEU A 1 240 ? 17.583 -16.913 -9.185 1.00 98.31 240 LEU A O 1
ATOM 1907 N N . THR A 1 241 ? 18.852 -15.229 -9.947 1.00 97.69 241 THR A N 1
ATOM 1908 C CA . THR A 1 241 ? 20.157 -15.856 -9.682 1.00 97.69 241 THR A CA 1
ATOM 1909 C C . THR A 1 241 ? 21.118 -14.898 -8.990 1.00 97.69 241 THR A C 1
ATOM 1911 O O . THR A 1 241 ? 21.008 -13.675 -9.123 1.00 97.69 241 THR A O 1
ATOM 1914 N N . ASP A 1 242 ? 22.090 -15.445 -8.257 1.00 96.94 242 ASP A N 1
ATOM 1915 C CA . ASP A 1 242 ? 23.084 -14.628 -7.548 1.00 96.94 242 ASP A CA 1
ATOM 1916 C C . ASP A 1 242 ? 23.963 -13.856 -8.531 1.00 96.94 242 ASP A C 1
ATOM 1918 O O . ASP A 1 242 ? 24.355 -12.723 -8.263 1.00 96.94 242 ASP A O 1
ATOM 1922 N N . THR A 1 243 ? 24.204 -14.426 -9.713 1.00 97.50 243 THR A N 1
ATOM 1923 C CA . THR A 1 243 ? 24.889 -13.748 -10.815 1.00 97.50 243 THR A CA 1
ATOM 1924 C C . THR A 1 243 ? 24.134 -12.497 -11.260 1.00 97.50 243 THR A C 1
ATOM 1926 O O . THR A 1 243 ? 24.746 -11.438 -11.396 1.00 97.50 243 THR A O 1
ATOM 1929 N N . MET A 1 244 ? 22.811 -12.581 -11.448 1.00 97.56 244 MET A N 1
ATOM 1930 C CA . MET A 1 244 ? 22.003 -11.425 -11.850 1.00 97.56 244 MET A CA 1
ATOM 1931 C C . MET A 1 244 ? 21.953 -10.365 -10.746 1.00 97.56 244 MET A C 1
ATOM 1933 O O . MET A 1 244 ? 22.111 -9.175 -11.021 1.00 97.56 244 MET A O 1
ATOM 1937 N N . PHE A 1 245 ? 21.807 -10.792 -9.490 1.00 96.44 245 PHE A N 1
ATOM 1938 C CA . PHE A 1 245 ? 21.822 -9.884 -8.347 1.00 96.44 245 PHE A CA 1
ATOM 1939 C C . PHE A 1 245 ? 23.184 -9.185 -8.175 1.00 96.44 245 PHE A C 1
ATOM 1941 O O . PHE A 1 245 ? 23.241 -7.966 -8.036 1.00 96.44 245 PHE A O 1
ATOM 1948 N N . THR A 1 246 ? 24.295 -9.914 -8.307 1.00 95.50 246 THR A N 1
ATOM 1949 C CA . THR A 1 246 ? 25.657 -9.350 -8.261 1.00 95.50 246 THR A CA 1
ATOM 1950 C C . THR A 1 246 ? 25.894 -8.356 -9.399 1.00 95.50 246 THR A C 1
ATOM 1952 O O . THR A 1 246 ? 26.469 -7.286 -9.184 1.00 95.50 246 THR A O 1
ATOM 1955 N N . ARG A 1 247 ? 25.413 -8.666 -10.613 1.00 96.44 247 ARG A N 1
ATOM 1956 C CA . ARG A 1 247 ? 25.462 -7.740 -11.754 1.00 96.44 247 ARG A CA 1
ATOM 1957 C C . ARG A 1 247 ? 24.684 -6.458 -11.456 1.00 96.44 247 ARG A C 1
ATOM 1959 O O . ARG A 1 247 ? 25.189 -5.370 -11.721 1.00 96.44 247 ARG A O 1
ATOM 1966 N N . MET A 1 248 ? 23.493 -6.573 -10.870 1.00 95.69 248 MET A N 1
ATOM 1967 C CA . MET A 1 248 ? 22.685 -5.422 -10.466 1.00 95.69 248 MET A CA 1
ATOM 1968 C C . MET A 1 248 ? 23.414 -4.542 -9.441 1.00 95.69 248 MET A C 1
ATOM 1970 O O . MET A 1 248 ? 23.500 -3.328 -9.617 1.00 95.69 248 MET A O 1
ATOM 1974 N N . GLN A 1 249 ? 24.024 -5.142 -8.416 1.00 93.44 249 GLN A N 1
ATOM 1975 C CA . GLN A 1 249 ? 24.816 -4.405 -7.427 1.00 93.44 249 GLN A CA 1
ATOM 1976 C C . GLN A 1 249 ? 25.999 -3.663 -8.063 1.00 93.44 249 GLN A C 1
ATOM 1978 O O . GLN A 1 249 ? 26.282 -2.524 -7.691 1.00 93.44 249 GLN A O 1
ATOM 1983 N N . ALA A 1 250 ? 26.685 -4.281 -9.030 1.00 93.62 250 ALA A N 1
ATOM 1984 C CA . ALA A 1 250 ? 27.775 -3.636 -9.756 1.00 93.62 250 ALA A CA 1
ATOM 1985 C C . ALA A 1 250 ? 27.290 -2.397 -10.531 1.00 93.62 250 ALA A C 1
ATOM 1987 O O . ALA A 1 250 ? 27.895 -1.335 -10.402 1.00 93.62 250 ALA A O 1
ATOM 1988 N N . LEU A 1 251 ? 26.162 -2.503 -11.244 1.00 94.06 251 LEU A N 1
ATOM 1989 C CA . LEU A 1 251 ? 25.560 -1.378 -11.973 1.00 94.06 251 LEU A CA 1
ATOM 1990 C C . LEU A 1 251 ? 25.106 -0.243 -11.046 1.00 94.06 251 LEU A C 1
ATOM 1992 O O . LEU A 1 251 ? 25.204 0.928 -11.404 1.00 94.06 251 LEU A O 1
ATOM 1996 N N . ILE A 1 252 ? 24.618 -0.564 -9.844 1.00 91.88 252 ILE A N 1
ATOM 1997 C CA . ILE A 1 252 ? 24.240 0.459 -8.860 1.00 91.88 252 ILE A CA 1
ATOM 1998 C C . ILE A 1 252 ? 25.471 1.221 -8.383 1.00 91.88 252 ILE A C 1
ATOM 2000 O O . ILE A 1 252 ? 25.417 2.448 -8.311 1.00 91.88 252 ILE A O 1
ATOM 2004 N N . ARG A 1 253 ? 26.589 0.537 -8.109 1.00 89.06 253 ARG A N 1
ATOM 2005 C CA . ARG A 1 253 ? 27.838 1.191 -7.679 1.00 89.06 253 ARG A CA 1
ATOM 2006 C C . ARG A 1 253 ? 28.368 2.182 -8.718 1.00 89.06 253 ARG A C 1
ATOM 2008 O O . ARG A 1 253 ? 28.899 3.212 -8.324 1.00 89.06 253 ARG A O 1
ATOM 2015 N N . SER A 1 254 ? 28.160 1.914 -10.008 1.00 89.25 254 SER A N 1
ATOM 2016 C CA . SER A 1 254 ? 28.512 2.820 -11.112 1.00 89.25 254 SER A CA 1
ATOM 2017 C C . SER A 1 254 ? 27.351 3.711 -11.579 1.00 89.25 254 SER A C 1
ATOM 2019 O O . SER A 1 254 ? 27.449 4.387 -12.597 1.00 89.25 254 SER A O 1
ATOM 2021 N N . SER A 1 255 ? 26.212 3.740 -10.875 1.00 88.50 255 SER A N 1
ATOM 2022 C CA . SER A 1 255 ? 25.019 4.467 -11.351 1.00 88.50 255 SER A CA 1
ATOM 2023 C C . SER A 1 255 ? 25.178 5.991 -11.340 1.00 88.50 255 SER A C 1
ATOM 2025 O O . SER A 1 255 ? 24.421 6.689 -12.026 1.00 88.50 255 SER A O 1
ATOM 2027 N N . ALA A 1 256 ? 26.149 6.505 -10.578 1.00 85.44 256 ALA A N 1
ATOM 2028 C CA . ALA A 1 256 ? 26.517 7.918 -10.555 1.00 85.44 256 ALA A CA 1
ATOM 2029 C C . ALA A 1 256 ? 27.223 8.368 -11.847 1.00 85.44 256 ALA A C 1
ATOM 2031 O O . ALA A 1 256 ? 27.139 9.545 -12.192 1.00 85.44 256 ALA A O 1
ATOM 2032 N N . ASP A 1 257 ? 27.855 7.446 -12.578 1.00 89.06 257 ASP A N 1
ATOM 2033 C CA . ASP A 1 257 ? 28.556 7.752 -13.824 1.00 89.06 257 ASP A CA 1
ATOM 2034 C C . ASP A 1 257 ? 27.548 8.081 -14.924 1.00 89.06 257 ASP A C 1
ATOM 2036 O O . ASP A 1 257 ? 26.539 7.390 -15.068 1.00 89.06 257 ASP A O 1
ATOM 2040 N N . SER A 1 258 ? 27.785 9.131 -15.713 1.00 90.31 258 SER A N 1
ATOM 2041 C CA . SER A 1 258 ? 26.891 9.479 -16.826 1.00 90.31 258 SER A CA 1
ATOM 2042 C C . SER A 1 258 ? 26.923 8.391 -17.901 1.00 90.31 258 SER A C 1
ATOM 2044 O O . SER A 1 258 ? 27.990 7.915 -18.282 1.00 90.31 258 SER A O 1
ATOM 2046 N N . VAL A 1 259 ? 25.743 7.992 -18.381 1.00 91.44 259 VAL A N 1
ATOM 2047 C CA . VAL A 1 259 ? 25.596 6.927 -19.388 1.00 91.44 259 VAL A CA 1
ATOM 2048 C C . VAL A 1 259 ? 24.988 7.480 -20.665 1.00 91.44 259 VAL A C 1
ATOM 2050 O O . VAL A 1 259 ? 25.559 7.360 -21.746 1.00 91.44 259 VAL A O 1
ATOM 2053 N N . CYS A 1 260 ? 23.813 8.093 -20.552 1.00 92.25 260 CYS A N 1
ATOM 2054 C CA . CYS A 1 260 ? 23.240 8.886 -21.628 1.00 92.25 260 CYS A CA 1
ATOM 2055 C C . CYS A 1 260 ? 22.196 9.855 -21.061 1.00 92.25 260 CYS A C 1
ATOM 2057 O O . CYS A 1 260 ? 21.552 9.537 -20.052 1.00 92.25 260 CYS A O 1
ATOM 2059 N N . PRO A 1 261 ? 21.932 10.981 -21.749 1.00 90.06 261 PRO A N 1
ATOM 2060 C CA . PRO A 1 261 ? 21.027 12.011 -21.248 1.00 90.06 261 PRO A CA 1
ATOM 2061 C C . PRO A 1 261 ? 19.622 11.507 -20.907 1.00 90.06 261 PRO A C 1
ATOM 2063 O O . PRO A 1 261 ? 18.987 12.049 -20.015 1.00 90.06 261 PRO A O 1
ATOM 2066 N N . HIS A 1 262 ? 19.124 10.473 -21.591 1.00 89.06 262 HIS A N 1
ATOM 2067 C CA . HIS A 1 262 ? 17.784 9.932 -21.345 1.00 89.06 262 HIS A CA 1
ATOM 2068 C C . HIS A 1 262 ? 17.708 9.004 -20.130 1.00 89.06 262 HIS A C 1
ATOM 2070 O O . HIS A 1 262 ? 16.651 8.918 -19.515 1.00 89.06 262 HIS A O 1
ATOM 2076 N N . LEU A 1 263 ? 18.800 8.326 -19.768 1.00 92.06 263 LEU A N 1
ATOM 2077 C CA . LEU A 1 263 ? 18.831 7.460 -18.588 1.00 92.06 263 LEU A CA 1
ATOM 2078 C C . LEU A 1 263 ? 19.261 8.221 -17.334 1.00 92.06 263 LEU A C 1
ATOM 2080 O O . LEU A 1 263 ? 18.728 7.959 -16.263 1.00 92.06 263 LEU A O 1
ATOM 2084 N N . ASP A 1 264 ? 20.150 9.206 -17.458 1.00 90.56 264 ASP A N 1
ATOM 2085 C CA . ASP A 1 264 ? 20.672 9.982 -16.321 1.00 90.56 264 ASP A CA 1
ATOM 2086 C C . ASP A 1 264 ? 19.601 10.850 -15.624 1.00 90.56 264 ASP A C 1
ATOM 2088 O O . ASP A 1 264 ? 19.807 11.371 -14.527 1.00 90.56 264 ASP A O 1
ATOM 2092 N N . LEU A 1 265 ? 18.407 10.956 -16.218 1.00 86.88 265 LEU A N 1
ATOM 2093 C CA . LEU A 1 265 ? 17.227 11.566 -15.601 1.00 86.88 265 LEU A CA 1
ATOM 2094 C C . LEU A 1 265 ? 16.569 10.689 -14.534 1.00 86.88 265 LEU A C 1
ATOM 2096 O O . LEU A 1 265 ? 15.685 11.180 -13.830 1.00 86.88 265 LEU A O 1
ATOM 2100 N N . PHE A 1 266 ? 16.992 9.435 -14.385 1.00 88.44 266 PHE A N 1
ATOM 2101 C CA . PHE A 1 266 ? 16.387 8.476 -13.473 1.00 88.44 266 PHE A CA 1
ATOM 2102 C C . PHE A 1 266 ? 17.421 7.800 -12.569 1.00 88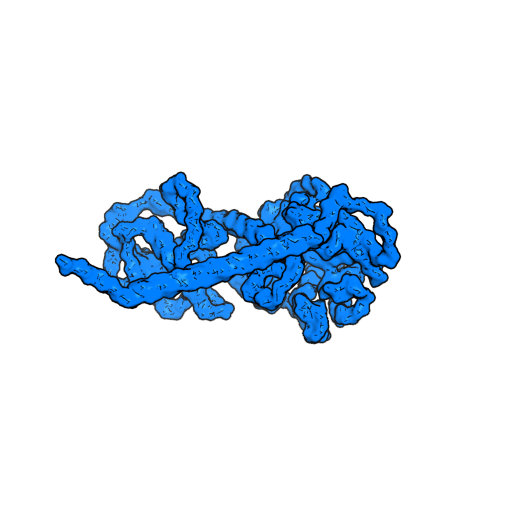.44 266 PHE A C 1
ATOM 2104 O O . PHE A 1 266 ? 18.602 7.737 -12.896 1.00 88.44 266 PHE A O 1
ATOM 2111 N N . ALA A 1 267 ? 16.961 7.297 -11.421 1.00 88.19 267 ALA A N 1
ATOM 2112 C CA . ALA A 1 267 ? 17.813 6.645 -10.432 1.00 88.19 267 ALA A CA 1
ATOM 2113 C C . ALA A 1 267 ? 17.802 5.111 -10.597 1.00 88.19 267 ALA A C 1
ATOM 2115 O O . ALA A 1 267 ? 18.515 4.585 -11.444 1.00 88.19 267 ALA A O 1
ATOM 2116 N N . ASP A 1 268 ? 16.962 4.379 -9.870 1.00 91.25 268 ASP A N 1
ATOM 2117 C CA . ASP A 1 268 ? 16.813 2.921 -9.995 1.00 91.25 268 ASP A CA 1
ATOM 2118 C C . ASP A 1 268 ? 16.411 2.489 -11.421 1.00 91.25 268 ASP A C 1
ATOM 2120 O O . ASP A 1 268 ? 16.979 1.546 -11.975 1.00 91.25 268 ASP A O 1
ATOM 2124 N N . GLN A 1 269 ? 15.520 3.240 -12.078 1.00 94.94 269 GLN A N 1
ATOM 2125 C CA . GLN A 1 269 ? 15.105 2.977 -13.459 1.00 94.94 269 GLN A CA 1
ATOM 2126 C C . GLN A 1 269 ? 16.286 2.972 -14.442 1.00 94.94 269 GLN A C 1
ATOM 2128 O O . GLN A 1 269 ? 16.305 2.170 -15.379 1.00 94.94 269 GLN A O 1
ATOM 2133 N N . LYS A 1 270 ? 17.301 3.824 -14.236 1.00 95.12 270 LYS A N 1
ATOM 2134 C CA . LYS A 1 270 ? 18.519 3.833 -15.063 1.00 95.12 270 LYS A CA 1
ATOM 2135 C C . LYS A 1 270 ? 19.254 2.501 -14.970 1.00 95.12 270 LYS A C 1
ATOM 2137 O O . LYS A 1 270 ? 19.706 1.978 -15.988 1.00 95.12 270 LYS A O 1
ATOM 2142 N N . VAL A 1 271 ? 19.366 1.963 -13.761 1.00 95.44 271 VAL A N 1
ATOM 2143 C CA . VAL A 1 271 ? 20.075 0.712 -13.489 1.00 95.44 271 VAL A CA 1
ATOM 2144 C C . VAL A 1 271 ? 19.317 -0.472 -14.092 1.00 95.44 271 VAL A C 1
ATOM 2146 O O . VAL A 1 271 ? 19.924 -1.293 -14.776 1.00 95.44 271 VAL A O 1
ATOM 2149 N N . TRP A 1 272 ? 17.989 -0.511 -13.952 1.00 97.69 272 TRP A N 1
ATOM 2150 C CA . TRP A 1 272 ? 17.157 -1.523 -14.610 1.00 97.69 272 TRP A CA 1
ATOM 2151 C C . TRP A 1 272 ? 17.304 -1.507 -16.136 1.00 97.69 272 TRP A C 1
ATOM 2153 O O . TRP A 1 272 ? 17.498 -2.559 -16.742 1.00 97.69 272 TRP A O 1
ATOM 2163 N N . ASN A 1 273 ? 17.289 -0.329 -16.768 1.00 98.12 273 ASN A N 1
ATOM 2164 C CA . ASN A 1 273 ? 17.487 -0.220 -18.218 1.00 98.12 273 ASN A CA 1
ATOM 2165 C C . ASN A 1 273 ? 18.862 -0.755 -18.665 1.00 98.12 273 ASN A C 1
ATOM 2167 O O . ASN A 1 273 ? 18.945 -1.421 -19.695 1.00 98.12 273 ASN A O 1
ATOM 2171 N N . GLN A 1 274 ? 19.925 -0.509 -17.890 1.00 97.50 274 GLN A N 1
ATOM 2172 C CA . GLN A 1 274 ? 21.256 -1.058 -18.176 1.00 97.50 274 GLN A CA 1
ATOM 2173 C C . GLN A 1 274 ? 21.316 -2.577 -17.980 1.00 97.50 274 GLN A C 1
ATOM 2175 O O . GLN A 1 274 ? 21.894 -3.276 -18.810 1.00 97.50 274 GLN A O 1
ATOM 2180 N N . LEU A 1 275 ? 20.703 -3.104 -16.915 1.00 97.62 275 LEU A N 1
ATOM 2181 C CA . LEU A 1 275 ? 20.683 -4.543 -16.648 1.00 97.62 275 LEU A CA 1
ATOM 2182 C C . LEU A 1 275 ? 19.996 -5.314 -17.782 1.00 97.62 275 LEU A C 1
ATOM 2184 O O . LEU A 1 275 ? 20.480 -6.362 -18.207 1.00 97.62 275 LEU A O 1
ATOM 2188 N N . LEU A 1 276 ? 18.875 -4.782 -18.273 1.00 97.81 276 LEU A N 1
ATOM 2189 C CA . LEU A 1 276 ? 18.015 -5.445 -19.251 1.00 97.81 276 LEU A CA 1
ATOM 2190 C C . LEU A 1 276 ? 18.484 -5.312 -20.703 1.00 97.81 276 LEU A C 1
ATOM 2192 O O . LEU A 1 276 ? 17.892 -5.943 -21.580 1.00 97.81 276 LEU A O 1
ATOM 2196 N N . MET A 1 277 ? 19.527 -4.524 -20.972 1.00 95.38 277 MET A N 1
ATOM 2197 C CA . MET A 1 277 ? 20.064 -4.299 -22.319 1.00 95.38 277 MET A CA 1
ATOM 2198 C C . MET A 1 277 ? 20.378 -5.613 -23.051 1.00 95.38 277 MET A C 1
ATOM 2200 O O . MET A 1 277 ? 19.959 -5.789 -24.193 1.00 95.38 277 MET A O 1
ATOM 2204 N N . ASP A 1 278 ? 20.993 -6.571 -22.353 1.00 92.25 278 ASP A N 1
ATOM 2205 C CA . ASP A 1 278 ? 21.379 -7.875 -22.915 1.00 92.25 278 ASP A CA 1
ATOM 2206 C C . ASP A 1 278 ? 20.402 -9.002 -22.556 1.00 92.25 278 ASP A C 1
ATOM 2208 O O . ASP A 1 278 ? 20.718 -10.180 -22.713 1.00 92.25 278 ASP A O 1
ATOM 2212 N N . GLN A 1 279 ? 19.234 -8.666 -22.003 1.00 97.44 279 GLN A N 1
ATOM 2213 C CA . GLN A 1 279 ? 18.252 -9.654 -21.559 1.00 97.44 279 GLN A CA 1
ATOM 2214 C C . GLN A 1 279 ? 17.093 -9.779 -22.558 1.00 97.44 279 GLN A C 1
ATOM 2216 O O . GLN A 1 279 ? 16.747 -8.795 -23.234 1.00 97.44 279 GLN A O 1
ATOM 2221 N N . PRO A 1 280 ? 16.452 -10.963 -22.638 1.00 97.69 280 PRO A N 1
ATOM 2222 C CA . PRO A 1 280 ? 15.167 -11.113 -23.308 1.00 97.69 280 PRO A CA 1
ATOM 2223 C C . PRO A 1 280 ? 14.112 -10.261 -22.597 1.00 97.69 280 PRO A C 1
ATOM 2225 O O . PRO A 1 280 ? 13.858 -10.436 -21.403 1.00 97.69 280 PRO A O 1
ATOM 2228 N N . VAL A 1 281 ? 13.506 -9.332 -23.334 1.00 98.12 281 VAL A N 1
ATOM 2229 C CA . VAL A 1 281 ? 12.502 -8.396 -22.821 1.00 98.12 281 VAL A CA 1
ATOM 2230 C C . VAL A 1 281 ? 11.267 -8.446 -23.711 1.00 98.12 281 VAL A C 1
ATOM 2232 O O . VAL A 1 281 ? 11.361 -8.294 -24.926 1.00 98.12 281 VAL A O 1
ATOM 2235 N N . GLU A 1 282 ? 10.111 -8.611 -23.085 1.00 97.94 282 GLU A N 1
ATOM 2236 C CA . GLU A 1 282 ? 8.795 -8.402 -23.673 1.00 97.94 282 GLU A CA 1
ATOM 2237 C C . GLU A 1 282 ? 8.270 -7.039 -23.202 1.00 97.94 282 GLU A C 1
ATOM 2239 O O . GLU A 1 282 ? 8.134 -6.784 -22.000 1.00 97.94 282 GLU A O 1
ATOM 2244 N N . LEU A 1 283 ? 7.990 -6.149 -24.156 1.00 97.56 283 LEU A N 1
ATOM 2245 C CA . LEU A 1 283 ? 7.347 -4.870 -23.877 1.00 97.56 283 LEU A CA 1
ATOM 2246 C C . LEU A 1 283 ? 5.839 -5.081 -23.796 1.00 97.56 283 LEU A C 1
ATOM 2248 O O . LEU A 1 283 ? 5.188 -5.360 -24.802 1.00 97.56 283 LEU A O 1
ATOM 2252 N N . LEU A 1 284 ? 5.288 -4.926 -22.598 1.00 96.88 284 LEU A N 1
ATOM 2253 C CA . LEU A 1 284 ? 3.851 -4.947 -22.388 1.00 96.88 284 LEU A CA 1
ATOM 2254 C C . LEU A 1 284 ? 3.216 -3.612 -22.798 1.00 96.88 284 LEU A C 1
ATOM 2256 O O . LEU A 1 284 ? 3.877 -2.565 -22.754 1.00 96.88 284 LEU A O 1
ATOM 2260 N N . PRO A 1 285 ? 1.923 -3.620 -23.173 1.00 96.25 285 PRO A N 1
ATOM 2261 C CA . PRO A 1 285 ? 1.227 -2.389 -23.494 1.00 96.25 285 PRO A CA 1
ATOM 2262 C C . PRO A 1 285 ? 1.113 -1.455 -22.277 1.00 96.25 285 PRO A C 1
ATOM 2264 O O . PRO A 1 285 ? 1.178 -1.863 -21.116 1.00 96.25 285 PRO A O 1
ATOM 2267 N N . LEU A 1 286 ? 0.930 -0.163 -22.555 1.00 95.94 286 LEU A N 1
ATOM 2268 C CA . LEU A 1 286 ? 0.981 0.916 -21.564 1.00 95.94 286 LEU A CA 1
ATOM 2269 C C . LEU A 1 286 ? -0.071 0.778 -20.454 1.00 95.94 286 LEU A C 1
ATOM 2271 O O . LEU A 1 286 ? 0.105 1.309 -19.360 1.00 95.94 286 LEU A O 1
ATOM 2275 N N . ASN A 1 287 ? -1.158 0.047 -20.708 1.00 95.50 287 ASN A N 1
ATOM 2276 C CA . ASN A 1 287 ? -2.190 -0.230 -19.713 1.00 95.50 287 ASN A CA 1
ATOM 2277 C C . ASN A 1 287 ? -1.675 -1.008 -18.491 1.00 95.50 287 ASN A C 1
ATOM 2279 O O . ASN A 1 287 ? -2.305 -0.917 -17.439 1.00 95.50 287 ASN A O 1
ATOM 2283 N N . PHE A 1 288 ? -0.552 -1.723 -18.598 1.00 97.38 288 PHE A N 1
ATOM 2284 C CA . PHE A 1 288 ? 0.035 -2.468 -17.481 1.00 97.38 288 PHE A CA 1
ATOM 2285 C C . PHE A 1 288 ? 0.897 -1.614 -16.549 1.00 97.38 288 PHE A C 1
ATOM 2287 O O . PHE A 1 288 ? 1.192 -2.072 -15.457 1.00 97.38 288 PHE A O 1
ATOM 2294 N N . ASN A 1 289 ? 1.297 -0.399 -16.934 1.00 97.88 289 ASN A N 1
ATOM 2295 C CA . ASN A 1 289 ? 1.979 0.549 -16.047 1.00 97.88 289 ASN A CA 1
ATOM 2296 C C . ASN A 1 289 ? 1.890 1.965 -16.628 1.00 97.88 289 ASN A C 1
ATOM 2298 O O . ASN A 1 289 ? 2.816 2.463 -17.271 1.00 97.88 289 ASN A O 1
ATOM 2302 N N . CYS A 1 290 ? 0.733 2.601 -16.446 1.00 96.75 290 CYS A N 1
ATOM 2303 C CA . CYS A 1 290 ? 0.488 3.930 -16.987 1.00 96.75 290 CYS A CA 1
ATOM 2304 C C . CYS A 1 290 ? 0.836 5.003 -15.950 1.00 96.75 290 CYS A C 1
ATOM 2306 O O . CYS A 1 290 ? 0.232 5.070 -14.879 1.00 96.75 290 CYS A O 1
ATOM 2308 N N . ASN A 1 291 ? 1.786 5.880 -16.267 1.00 96.06 291 ASN A N 1
ATOM 2309 C CA . ASN A 1 291 ? 2.137 6.997 -15.395 1.00 96.06 291 ASN A CA 1
ATOM 2310 C C . ASN A 1 291 ? 0.941 7.951 -15.224 1.00 96.06 291 ASN A C 1
ATOM 2312 O O . ASN A 1 291 ? 0.311 8.346 -16.206 1.00 96.06 291 ASN A O 1
ATOM 2316 N N . ILE A 1 292 ? 0.671 8.410 -14.001 1.00 94.75 292 ILE A N 1
ATOM 2317 C CA . ILE A 1 292 ? -0.415 9.360 -13.716 1.00 94.75 292 ILE A CA 1
ATOM 2318 C C . ILE A 1 292 ? -0.326 10.642 -14.558 1.00 94.75 292 ILE A C 1
ATOM 2320 O O . ILE A 1 292 ? -1.350 11.209 -14.934 1.00 94.75 292 ILE A O 1
ATOM 2324 N N . LYS A 1 293 ? 0.886 11.090 -14.910 1.00 92.62 293 LYS A N 1
ATOM 2325 C CA . LYS A 1 293 ? 1.080 12.245 -15.798 1.00 92.62 293 LYS A CA 1
ATOM 2326 C C . LYS A 1 293 ? 0.510 11.973 -17.183 1.00 92.62 293 LYS A C 1
ATOM 2328 O O . LYS A 1 293 ? -0.127 12.855 -17.748 1.00 92.62 293 LYS A O 1
ATOM 2333 N N . TYR A 1 294 ? 0.675 10.749 -17.686 1.00 93.62 294 TYR A N 1
ATOM 2334 C CA . TYR A 1 294 ? 0.108 10.347 -18.964 1.00 93.62 294 TYR A CA 1
ATOM 2335 C C . TYR A 1 294 ? -1.419 10.343 -18.905 1.00 93.62 294 TYR A C 1
ATOM 2337 O O . TYR A 1 294 ? -2.074 10.919 -19.766 1.00 93.62 294 TYR A O 1
ATOM 2345 N N . VAL A 1 295 ? -1.992 9.785 -17.835 1.00 93.44 295 VAL A N 1
ATOM 2346 C CA . VAL A 1 295 ? -3.446 9.788 -17.626 1.00 93.44 295 VAL A CA 1
ATOM 2347 C C . VAL A 1 295 ? -4.013 11.210 -17.688 1.00 93.44 295 VAL A C 1
ATOM 2349 O O . VAL A 1 295 ? -4.989 11.454 -18.391 1.00 93.44 295 VAL A O 1
ATOM 2352 N N . VAL A 1 296 ? -3.387 12.171 -17.004 1.00 90.56 296 VAL A N 1
ATOM 2353 C CA . VAL A 1 296 ? -3.904 13.547 -16.968 1.00 90.56 296 VAL A CA 1
ATOM 2354 C C . VAL A 1 296 ? -3.642 14.312 -18.266 1.00 90.56 296 VAL A C 1
ATOM 2356 O O . VAL A 1 296 ? -4.528 15.015 -18.739 1.00 90.56 296 VAL A O 1
ATOM 2359 N N . GLN A 1 297 ? -2.442 14.205 -18.840 1.00 89.56 297 GLN A N 1
ATOM 2360 C CA . GLN A 1 297 ? -2.047 15.016 -20.000 1.00 89.56 297 GLN A CA 1
ATOM 2361 C C . GLN A 1 297 ? -2.603 14.491 -21.322 1.00 89.56 297 GLN A C 1
ATOM 2363 O O . GLN A 1 297 ? -2.845 15.270 -22.239 1.00 89.56 297 GLN A O 1
ATOM 2368 N N . PHE A 1 298 ? -2.759 13.175 -21.428 1.00 90.44 298 PHE A N 1
ATOM 2369 C CA . PHE A 1 298 ? -2.969 12.488 -22.696 1.00 90.44 298 PHE A CA 1
ATOM 2370 C C . PHE A 1 298 ? -4.267 11.680 -22.721 1.00 90.44 298 PHE A C 1
ATOM 2372 O O . PHE A 1 298 ? -4.826 11.479 -23.793 1.00 90.44 298 PHE A O 1
ATOM 2379 N N . LEU A 1 299 ? -4.773 11.246 -21.562 1.00 89.19 299 LEU A N 1
ATOM 2380 C CA . LEU A 1 299 ? -6.037 10.508 -21.462 1.00 89.19 299 LEU A CA 1
ATOM 2381 C C . LEU A 1 299 ? -7.165 11.324 -20.824 1.00 89.19 299 LEU A C 1
ATOM 2383 O O . LEU A 1 299 ? -8.211 10.761 -20.522 1.00 89.19 299 LEU A O 1
ATOM 2387 N N . GLU A 1 300 ? -6.967 12.625 -20.589 1.00 88.12 300 GLU A N 1
ATOM 2388 C CA . GLU A 1 300 ? -7.978 13.522 -20.004 1.00 88.12 300 GLU A CA 1
ATOM 2389 C C . GLU A 1 300 ? -8.542 13.013 -18.658 1.00 88.12 300 GLU A C 1
ATOM 2391 O O . GLU A 1 300 ? -9.701 13.231 -18.313 1.00 88.12 300 GLU A O 1
ATOM 2396 N N . GLY A 1 301 ? -7.725 12.295 -17.878 1.00 88.19 301 GLY A N 1
ATOM 2397 C CA . GLY A 1 301 ? -8.151 11.678 -16.617 1.00 88.19 301 GLY A CA 1
ATOM 2398 C C . GLY A 1 301 ? -8.879 10.334 -16.769 1.00 88.19 301 GLY A C 1
ATOM 2399 O O . GLY A 1 301 ? -9.250 9.725 -15.762 1.00 88.19 301 GLY A O 1
ATOM 2400 N N . CYS A 1 302 ? -9.082 9.849 -17.997 1.00 90.62 302 CYS A N 1
ATOM 2401 C CA . CYS A 1 302 ? -9.718 8.568 -18.269 1.00 90.62 302 CYS A CA 1
ATOM 2402 C C . CYS A 1 302 ? -8.779 7.404 -17.933 1.00 90.62 302 CYS A C 1
ATOM 2404 O O . CYS A 1 302 ? -7.679 7.282 -18.473 1.00 90.62 302 CYS A O 1
ATOM 2406 N N . ILE A 1 303 ? -9.248 6.524 -17.049 1.00 93.69 303 ILE A N 1
ATOM 2407 C CA . ILE A 1 303 ? -8.532 5.312 -16.629 1.00 93.69 303 ILE A CA 1
ATOM 2408 C C . ILE A 1 303 ? -9.113 4.035 -17.242 1.00 93.69 303 ILE A C 1
ATOM 2410 O O . ILE A 1 303 ? -8.675 2.934 -16.914 1.00 93.69 303 ILE A O 1
ATOM 2414 N N . GLU A 1 304 ? -10.129 4.152 -18.097 1.00 91.69 304 GLU A N 1
ATOM 2415 C CA . GLU A 1 304 ? -10.778 2.986 -18.687 1.00 91.69 304 GLU A CA 1
ATOM 2416 C C . GLU A 1 304 ? -9.793 2.183 -19.545 1.00 91.69 304 GLU A C 1
ATOM 2418 O O . GLU A 1 304 ? -9.049 2.719 -20.375 1.00 91.69 304 GLU A O 1
ATOM 2423 N N . GLY A 1 305 ? -9.779 0.869 -19.318 1.00 91.31 305 GLY A N 1
ATOM 2424 C CA . GLY A 1 305 ? -8.859 -0.054 -19.980 1.00 91.31 305 GLY A CA 1
ATOM 2425 C C . GLY A 1 305 ? -7.427 -0.032 -19.436 1.00 91.31 305 GLY A C 1
ATOM 2426 O O . GLY A 1 305 ? -6.581 -0.731 -19.987 1.00 91.31 305 GLY A O 1
ATOM 2427 N N . LEU A 1 306 ? -7.130 0.737 -18.380 1.00 95.44 306 LEU A N 1
ATOM 2428 C CA . LEU A 1 306 ? -5.860 0.634 -17.659 1.00 95.44 306 LEU A CA 1
ATOM 2429 C C . LEU A 1 306 ? -5.950 -0.484 -16.614 1.00 95.44 306 LEU A C 1
ATOM 2431 O O . LEU A 1 306 ? -6.914 -0.548 -15.854 1.00 95.44 306 LEU A O 1
ATOM 2435 N N . ALA A 1 307 ? -4.941 -1.350 -16.569 1.00 97.06 307 ALA A N 1
ATOM 2436 C CA . ALA A 1 307 ? -4.807 -2.373 -15.538 1.00 97.06 307 ALA A CA 1
ATOM 2437 C C . ALA A 1 307 ? -4.078 -1.827 -14.304 1.00 97.06 307 ALA A C 1
ATOM 2439 O O . ALA A 1 307 ? -4.411 -2.201 -13.183 1.00 97.06 307 ALA A O 1
ATOM 2440 N N . LEU A 1 308 ? -3.131 -0.903 -14.496 1.00 97.88 308 LEU A N 1
ATOM 2441 C CA . LEU A 1 308 ? -2.362 -0.285 -13.420 1.00 97.88 308 LEU A CA 1
ATOM 2442 C C . LEU A 1 308 ? -2.036 1.177 -13.735 1.00 97.88 308 LEU A C 1
ATOM 2444 O O . LEU A 1 308 ? -1.646 1.520 -14.855 1.00 97.88 308 LEU A O 1
ATOM 2448 N N . VAL A 1 309 ? -2.164 2.034 -12.721 1.00 97.75 309 VAL A N 1
ATOM 2449 C CA . VAL A 1 309 ? -1.729 3.436 -12.769 1.00 97.75 309 VAL A CA 1
ATOM 2450 C C . VAL A 1 309 ? -0.644 3.665 -11.726 1.00 97.75 309 VAL A C 1
ATOM 2452 O O . VAL A 1 309 ? -0.850 3.390 -10.545 1.00 97.75 309 VAL A O 1
ATOM 2455 N N . HIS A 1 310 ? 0.486 4.218 -12.155 1.00 97.56 310 HIS A N 1
ATOM 2456 C CA . HIS A 1 310 ? 1.638 4.525 -11.311 1.00 97.56 310 HIS A CA 1
ATOM 2457 C C . HIS A 1 310 ? 1.683 6.022 -10.980 1.00 97.56 310 HIS A C 1
ATOM 2459 O O . HIS A 1 310 ? 1.779 6.877 -11.867 1.00 97.56 310 HIS A O 1
ATOM 2465 N N . PHE A 1 311 ? 1.640 6.364 -9.688 1.00 95.81 311 PHE A N 1
ATOM 2466 C CA . PHE A 1 311 ? 1.641 7.740 -9.182 1.00 95.81 311 PHE A CA 1
ATOM 2467 C C . PHE A 1 311 ? 3.059 8.318 -9.016 1.00 95.81 311 PHE A C 1
ATOM 2469 O O . PHE A 1 311 ? 3.396 8.960 -8.013 1.00 95.81 311 PHE A O 1
ATOM 2476 N N . ALA A 1 312 ? 3.874 8.161 -10.062 1.00 90.12 312 ALA A N 1
ATOM 2477 C CA . ALA A 1 312 ? 5.233 8.679 -10.123 1.00 90.12 312 ALA A CA 1
ATOM 2478 C C . ALA A 1 312 ? 5.275 10.209 -9.920 1.00 90.12 312 ALA A C 1
ATOM 2480 O O . ALA A 1 312 ? 4.540 10.975 -10.551 1.00 90.12 312 ALA A O 1
ATOM 2481 N N . GLY A 1 313 ? 6.195 10.682 -9.071 1.00 87.69 313 GLY A N 1
ATOM 2482 C CA . GLY A 1 313 ? 6.295 12.094 -8.673 1.00 87.69 313 GLY A CA 1
ATOM 2483 C C . GLY A 1 313 ? 5.672 12.399 -7.299 1.00 87.69 313 GLY A C 1
ATOM 2484 O O . GLY A 1 313 ? 5.761 11.554 -6.405 1.00 87.69 313 GLY A O 1
ATOM 2485 N N . PRO A 1 314 ? 5.107 13.610 -7.084 1.00 86.81 314 PRO A N 1
ATOM 2486 C CA . PRO A 1 314 ? 4.580 14.035 -5.785 1.00 86.81 314 PRO A CA 1
ATOM 2487 C C . PRO A 1 314 ? 3.468 13.120 -5.260 1.00 86.81 314 PRO A C 1
ATOM 2489 O O . PRO A 1 314 ? 2.405 13.006 -5.873 1.00 86.81 314 PRO A O 1
ATOM 2492 N N . LYS A 1 315 ? 3.704 12.498 -4.099 1.00 89.81 315 LYS A N 1
ATOM 2493 C CA . LYS A 1 315 ? 2.779 11.513 -3.523 1.00 89.81 315 LYS A CA 1
ATOM 2494 C C . LYS A 1 315 ? 1.512 12.149 -2.930 1.00 89.81 315 LYS A C 1
ATOM 2496 O O . LYS A 1 315 ? 1.634 13.075 -2.123 1.00 89.81 315 LYS A O 1
ATOM 2501 N N . PRO A 1 316 ? 0.308 11.625 -3.247 1.00 82.94 316 PRO A N 1
ATOM 2502 C CA . PRO A 1 316 ? -0.973 12.147 -2.759 1.00 82.94 316 PRO A CA 1
ATOM 2503 C C . PRO A 1 316 ? -1.108 12.255 -1.234 1.00 82.94 316 PRO A C 1
ATOM 2505 O O . PRO A 1 316 ? -1.890 13.078 -0.761 1.00 82.94 316 PRO A O 1
ATOM 2508 N N . TRP A 1 317 ? -0.376 11.437 -0.473 1.00 88.56 317 TRP A N 1
ATOM 2509 C CA . TRP A 1 317 ? -0.435 11.385 0.993 1.00 88.56 317 TRP A CA 1
ATOM 2510 C C . TRP A 1 317 ? 0.656 12.203 1.701 1.00 88.56 317 TRP A C 1
ATOM 2512 O O . TRP A 1 317 ? 0.513 12.489 2.883 1.00 88.56 317 TRP A O 1
ATOM 2522 N N . LEU A 1 318 ? 1.693 12.678 1.001 1.00 86.19 318 LEU A N 1
ATOM 2523 C CA . LEU A 1 318 ? 2.793 13.464 1.596 1.00 86.19 318 LEU A CA 1
ATOM 2524 C C . LEU A 1 318 ? 2.536 14.990 1.571 1.00 86.19 318 LEU A C 1
ATOM 2526 O O . LEU A 1 318 ? 3.462 15.801 1.558 1.00 86.19 318 LEU A O 1
ATOM 2530 N N . ARG A 1 319 ? 1.262 15.407 1.545 1.00 66.44 319 ARG A N 1
ATOM 2531 C CA . ARG A 1 319 ? 0.832 16.791 1.244 1.00 66.44 319 ARG A CA 1
ATOM 2532 C C . ARG A 1 319 ? 1.312 17.855 2.232 1.00 66.44 319 ARG A C 1
ATOM 2534 O O . ARG A 1 319 ? 1.495 18.999 1.824 1.00 66.44 319 ARG A O 1
ATOM 2541 N N . HIS A 1 320 ? 1.503 17.509 3.502 1.00 55.09 320 HIS A N 1
ATOM 2542 C CA . HIS A 1 320 ? 1.910 18.473 4.531 1.00 55.09 320 HIS A CA 1
ATOM 2543 C C . HIS A 1 320 ? 3.419 18.763 4.516 1.00 55.09 320 HIS A C 1
ATOM 2545 O O . HIS A 1 320 ? 3.838 19.862 4.866 1.00 55.09 320 HIS A O 1
ATOM 2551 N N . GLU A 1 321 ? 4.228 17.821 4.030 1.00 52.47 321 GLU A N 1
ATOM 2552 C CA . GLU A 1 321 ? 5.693 17.933 3.986 1.00 52.47 321 GLU A CA 1
ATOM 2553 C C . GLU A 1 321 ? 6.197 18.542 2.665 1.00 52.47 321 GLU A C 1
ATOM 2555 O O . GLU A 1 321 ? 7.296 19.090 2.590 1.00 52.47 321 GLU A O 1
ATOM 2560 N N . GLN A 1 322 ? 5.371 18.505 1.614 1.00 51.19 322 GLN A N 1
ATOM 2561 C CA . GLN A 1 322 ? 5.686 19.012 0.273 1.00 51.19 322 GLN A CA 1
ATOM 2562 C C . GLN A 1 322 ? 5.423 20.520 0.085 1.00 51.19 322 GLN A C 1
ATOM 2564 O O . GLN A 1 322 ? 5.314 20.997 -1.042 1.00 51.19 322 GLN A O 1
ATOM 2569 N N . LEU A 1 323 ? 5.388 21.314 1.165 1.00 43.34 323 LEU A N 1
ATOM 2570 C CA . LEU A 1 323 ? 5.330 22.786 1.082 1.00 43.34 323 LEU A CA 1
ATOM 2571 C C . LEU A 1 323 ? 6.571 23.417 0.410 1.00 43.34 323 LEU A C 1
ATOM 2573 O O . LEU A 1 323 ? 6.592 24.623 0.157 1.00 43.34 323 LEU A O 1
ATOM 2577 N N . ARG A 1 324 ? 7.595 22.623 0.067 1.00 41.19 324 ARG A N 1
ATOM 2578 C CA . ARG A 1 324 ? 8.725 23.056 -0.763 1.00 41.19 324 ARG A CA 1
ATOM 2579 C C . ARG A 1 324 ? 8.288 23.177 -2.223 1.00 41.19 324 ARG A C 1
ATOM 2581 O O . ARG A 1 324 ? 8.289 22.187 -2.935 1.00 41.19 324 ARG A O 1
ATOM 2588 N N . GLY A 1 325 ? 7.928 24.402 -2.624 1.00 42.09 325 GLY A N 1
ATOM 2589 C CA . GLY A 1 325 ? 7.762 24.872 -4.006 1.00 42.09 325 GLY A CA 1
ATOM 2590 C C . GLY A 1 325 ? 6.797 24.043 -4.854 1.00 42.09 325 GLY A C 1
ATOM 2591 O O . GLY A 1 325 ? 7.136 22.940 -5.251 1.00 42.09 325 GLY A O 1
ATOM 2592 N N . ARG A 1 326 ? 5.615 24.588 -5.192 1.00 41.69 326 ARG A N 1
ATOM 2593 C CA . ARG A 1 326 ? 4.636 23.961 -6.107 1.00 41.69 326 ARG A CA 1
ATOM 2594 C C . ARG A 1 326 ? 5.344 23.285 -7.287 1.00 41.69 326 ARG A C 1
ATOM 2596 O O . ARG A 1 326 ? 5.727 23.952 -8.248 1.00 41.69 326 ARG A O 1
ATOM 2603 N N . SER A 1 327 ? 5.520 21.968 -7.205 1.00 47.31 327 SER A N 1
ATOM 2604 C CA . SER A 1 327 ? 6.033 21.191 -8.319 1.00 47.31 327 SER A CA 1
ATOM 2605 C C . SER A 1 327 ? 5.048 21.384 -9.464 1.00 47.31 327 SER A C 1
ATOM 2607 O O . SER A 1 327 ? 3.854 21.148 -9.299 1.00 47.31 327 SER A O 1
ATOM 2609 N N . LYS A 1 328 ? 5.535 21.829 -10.626 1.00 52.97 328 LYS A N 1
ATOM 2610 C CA . LYS A 1 328 ? 4.737 21.966 -11.859 1.00 52.97 328 LYS A CA 1
ATOM 2611 C C . LYS A 1 328 ? 4.232 20.611 -12.391 1.00 52.97 328 LYS A C 1
ATOM 2613 O O . LYS A 1 328 ? 3.645 20.553 -13.465 1.00 52.97 328 LYS A O 1
ATOM 2618 N N . SER A 1 329 ? 4.503 19.518 -11.676 1.00 59.31 329 SER A N 1
ATOM 2619 C CA . SER A 1 329 ? 4.054 18.172 -11.995 1.00 59.31 329 SER A CA 1
ATOM 2620 C C . SER A 1 329 ? 2.529 18.099 -11.963 1.00 59.31 329 SER A C 1
ATOM 2622 O O . SER A 1 329 ? 1.922 18.093 -10.896 1.00 59.31 329 SER A O 1
ATOM 2624 N N . VAL A 1 330 ? 1.923 18.001 -13.142 1.00 64.88 330 VAL A N 1
ATOM 2625 C CA . VAL A 1 330 ? 0.501 17.695 -13.306 1.00 64.88 330 VAL A CA 1
ATOM 2626 C C . VAL A 1 330 ? 0.245 16.282 -12.769 1.00 64.88 330 VAL A C 1
ATOM 2628 O O . VAL A 1 330 ? 0.775 15.312 -13.304 1.00 64.88 330 VAL A O 1
ATOM 2631 N N . THR A 1 331 ? -0.525 16.161 -11.689 1.00 74.69 331 THR A N 1
ATOM 2632 C CA . THR A 1 331 ? -0.907 14.874 -11.079 1.00 74.69 331 THR A CA 1
ATOM 2633 C C . THR A 1 331 ? -2.366 14.916 -10.649 1.00 74.69 331 THR A C 1
ATOM 2635 O O . THR A 1 331 ? -2.790 15.909 -10.057 1.00 74.69 331 THR A O 1
ATOM 2638 N N . ASP A 1 332 ? -3.112 13.828 -10.851 1.00 82.75 332 ASP A N 1
ATOM 2639 C CA . ASP A 1 332 ? -4.458 13.667 -10.292 1.00 82.75 332 ASP A CA 1
ATOM 2640 C C . ASP A 1 332 ? -4.395 12.894 -8.968 1.00 82.75 332 ASP A C 1
ATOM 2642 O O . ASP A 1 332 ? -4.531 11.674 -8.895 1.00 82.75 332 ASP A O 1
ATOM 2646 N N . HIS A 1 333 ? -4.180 13.626 -7.876 1.00 88.06 333 HIS A N 1
ATOM 2647 C CA . HIS A 1 333 ? -4.241 13.043 -6.535 1.00 88.06 333 HIS A CA 1
ATOM 2648 C C . HIS A 1 333 ? -5.660 12.637 -6.117 1.00 88.06 333 HIS A C 1
ATOM 2650 O O . HIS A 1 333 ? -5.808 11.849 -5.183 1.00 88.06 333 HIS A O 1
ATOM 2656 N N . TRP A 1 334 ? -6.704 13.185 -6.746 1.00 87.38 334 TRP A N 1
ATOM 2657 C CA . TRP A 1 334 ? -8.084 12.843 -6.407 1.00 87.38 334 TRP A CA 1
ATOM 2658 C C . TRP A 1 334 ? -8.426 11.429 -6.848 1.00 87.38 334 TRP A C 1
ATOM 2660 O O . TRP A 1 334 ? -9.126 10.739 -6.107 1.00 87.38 334 TRP A O 1
ATOM 2670 N N . LEU A 1 335 ? -7.879 10.968 -7.976 1.00 91.19 335 LEU A N 1
ATOM 2671 C CA . LEU A 1 335 ? -7.958 9.568 -8.385 1.00 91.19 335 LEU A CA 1
ATOM 2672 C C . LEU A 1 335 ? -7.419 8.626 -7.299 1.00 91.19 335 LEU A C 1
ATOM 2674 O O . LEU A 1 335 ? -8.093 7.651 -6.958 1.00 91.19 335 LEU A O 1
ATOM 2678 N N . TRP A 1 336 ? -6.257 8.925 -6.712 1.00 93.75 336 TRP A N 1
ATOM 2679 C CA . TRP A 1 336 ? -5.728 8.132 -5.597 1.00 93.75 336 TRP A CA 1
ATOM 2680 C C . TRP A 1 336 ? -6.668 8.176 -4.394 1.00 93.75 336 TRP A C 1
ATOM 2682 O O . TRP A 1 336 ? -7.100 7.138 -3.893 1.00 93.75 336 TRP A O 1
ATOM 2692 N N . ILE A 1 337 ? -7.018 9.385 -3.943 1.00 89.38 337 ILE A N 1
ATOM 2693 C CA . ILE A 1 337 ? -7.806 9.603 -2.724 1.00 89.38 337 ILE A CA 1
ATOM 2694 C C . ILE A 1 337 ? -9.175 8.925 -2.822 1.00 89.38 337 ILE A C 1
ATOM 2696 O O . ILE A 1 337 ? -9.585 8.256 -1.878 1.00 89.38 337 ILE A O 1
ATOM 2700 N N . ARG A 1 338 ? -9.891 9.069 -3.945 1.00 90.25 338 ARG A N 1
ATOM 2701 C CA . ARG A 1 338 ? -11.225 8.470 -4.119 1.00 90.25 338 ARG A CA 1
ATOM 2702 C C . ARG A 1 338 ? -11.158 6.944 -4.134 1.00 90.25 338 ARG A C 1
ATOM 2704 O O . ARG A 1 338 ? -11.976 6.295 -3.488 1.00 90.25 338 ARG A O 1
ATOM 2711 N N . THR A 1 339 ? -10.169 6.384 -4.833 1.00 93.00 339 THR A N 1
ATOM 2712 C CA . THR A 1 339 ? -10.030 4.932 -4.994 1.00 93.00 339 THR A CA 1
ATOM 2713 C C . THR A 1 339 ? -9.633 4.300 -3.668 1.00 93.00 339 THR A C 1
ATOM 2715 O O . THR A 1 339 ? -10.329 3.412 -3.184 1.00 93.00 339 THR A O 1
ATOM 2718 N N . THR A 1 340 ? -8.575 4.809 -3.033 1.00 93.19 340 THR A N 1
ATOM 2719 C CA . THR A 1 340 ? -8.098 4.283 -1.747 1.00 93.19 340 THR A CA 1
ATOM 2720 C C . THR A 1 340 ? -9.134 4.443 -0.645 1.00 93.19 340 THR A C 1
ATOM 2722 O O . THR A 1 340 ? -9.412 3.467 0.037 1.00 93.19 340 THR A O 1
ATOM 2725 N N . ARG A 1 341 ? -9.819 5.592 -0.528 1.00 89.06 341 ARG A N 1
ATOM 2726 C CA . ARG A 1 341 ? -10.914 5.750 0.448 1.00 89.06 341 ARG A CA 1
ATOM 2727 C C . ARG A 1 341 ? -12.027 4.729 0.250 1.00 89.06 341 ARG A C 1
ATOM 2729 O O . ARG A 1 341 ? -12.472 4.145 1.231 1.00 89.06 341 ARG A O 1
ATOM 2736 N N . ARG A 1 342 ? -12.469 4.501 -0.993 1.00 90.81 342 ARG A N 1
ATOM 2737 C CA . ARG A 1 342 ? -13.509 3.506 -1.300 1.00 90.81 342 ARG A CA 1
ATOM 2738 C C . ARG A 1 342 ? -13.074 2.099 -0.889 1.00 90.81 342 ARG A C 1
ATOM 2740 O O . ARG A 1 342 ? -13.860 1.366 -0.299 1.00 90.81 342 ARG A O 1
ATOM 2747 N N . LEU A 1 343 ? -11.835 1.726 -1.203 1.00 94.12 343 LEU A N 1
ATOM 2748 C CA . LEU A 1 343 ? -11.310 0.397 -0.895 1.00 94.12 343 LEU A CA 1
ATOM 2749 C C . LEU A 1 343 ? -11.074 0.203 0.607 1.00 94.12 343 LEU A C 1
ATOM 2751 O O . LEU A 1 343 ? -11.489 -0.810 1.164 1.00 94.12 343 LEU A O 1
ATOM 2755 N N . THR A 1 344 ? -10.478 1.191 1.279 1.00 90.31 344 THR A N 1
ATOM 2756 C CA . THR A 1 344 ? -10.302 1.194 2.736 1.00 90.31 344 THR A CA 1
ATOM 2757 C C . THR A 1 344 ? -11.647 1.110 3.443 1.00 90.31 344 THR A C 1
ATOM 2759 O O . THR A 1 344 ? -11.780 0.335 4.382 1.00 90.31 344 T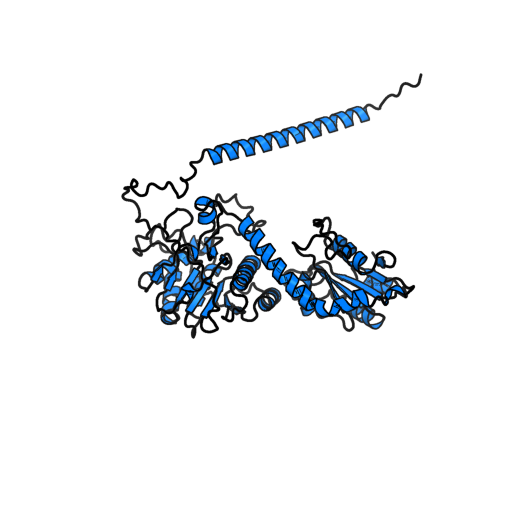HR A O 1
ATOM 2762 N N . TRP A 1 345 ? -12.657 1.843 2.965 1.00 88.50 345 TRP A N 1
ATOM 2763 C CA . TRP A 1 345 ? -14.022 1.758 3.478 1.00 88.50 345 TRP A CA 1
ATOM 2764 C C . TRP A 1 345 ? -14.585 0.338 3.366 1.00 88.50 345 TRP A C 1
ATOM 2766 O O . TRP A 1 345 ? -14.984 -0.243 4.371 1.00 88.50 345 TRP A O 1
ATOM 2776 N N . ALA A 1 346 ? -14.553 -0.262 2.174 1.00 89.94 346 ALA A N 1
ATOM 2777 C CA . ALA A 1 346 ? -15.072 -1.614 1.972 1.00 89.94 346 ALA A CA 1
ATOM 2778 C C . ALA A 1 346 ? -14.348 -2.657 2.844 1.00 89.94 346 ALA A C 1
ATOM 2780 O O . ALA A 1 346 ? -14.971 -3.563 3.395 1.00 89.94 346 ALA A O 1
ATOM 2781 N N . TRP A 1 347 ? -13.028 -2.534 2.996 1.00 91.69 347 TRP A N 1
ATOM 2782 C CA . TRP A 1 347 ? -12.248 -3.421 3.856 1.00 91.69 347 TRP A CA 1
ATOM 2783 C C . TRP A 1 347 ? -12.559 -3.225 5.345 1.00 91.69 347 TRP A C 1
ATOM 2785 O O . TRP A 1 347 ? -12.865 -4.202 6.028 1.00 91.69 347 TRP A O 1
ATOM 2795 N N . ARG A 1 348 ? -12.571 -1.981 5.841 1.00 88.25 348 ARG A N 1
ATOM 2796 C CA . ARG A 1 348 ? -12.886 -1.676 7.245 1.00 88.25 348 ARG A CA 1
ATOM 2797 C C . ARG A 1 348 ? -14.291 -2.099 7.633 1.00 88.25 348 ARG A C 1
ATOM 2799 O O . ARG A 1 348 ? -14.468 -2.643 8.716 1.00 88.25 348 ARG A O 1
ATOM 2806 N N . LEU A 1 349 ? -15.268 -1.909 6.749 1.00 88.00 349 LEU A N 1
ATOM 2807 C CA . LEU A 1 349 ? -16.637 -2.344 7.004 1.00 88.00 349 LEU A CA 1
ATOM 2808 C C . LEU A 1 349 ? -16.708 -3.863 7.195 1.00 88.00 349 LEU A C 1
ATOM 2810 O O . LEU A 1 349 ? -17.319 -4.319 8.156 1.00 88.00 349 LEU A O 1
ATOM 2814 N N . ARG A 1 350 ? -16.026 -4.638 6.339 1.00 88.88 350 ARG A N 1
ATOM 2815 C CA . ARG A 1 350 ? -15.944 -6.100 6.483 1.00 88.88 350 ARG A CA 1
ATOM 2816 C C . ARG A 1 350 ? -15.272 -6.513 7.791 1.00 88.88 350 ARG A C 1
ATOM 2818 O O . ARG A 1 350 ? -15.796 -7.372 8.491 1.00 88.88 350 ARG A O 1
ATOM 2825 N N . GLN A 1 351 ? -14.144 -5.891 8.144 1.00 89.44 351 GLN A N 1
ATOM 2826 C CA . GLN A 1 351 ? -13.462 -6.172 9.412 1.00 89.44 351 GLN A CA 1
ATOM 2827 C C . GLN A 1 351 ? -14.346 -5.848 10.622 1.00 89.44 351 GLN A C 1
ATOM 2829 O O . GLN A 1 351 ? -14.410 -6.629 11.569 1.00 89.44 351 GLN A O 1
ATOM 2834 N N . PHE A 1 352 ? -15.033 -4.706 10.587 1.00 89.19 352 PHE A N 1
ATOM 2835 C CA . PHE A 1 352 ? -15.944 -4.298 11.647 1.00 89.19 352 PHE A CA 1
ATOM 2836 C C . PHE A 1 352 ? -17.104 -5.278 11.779 1.00 89.19 352 PHE A C 1
ATOM 2838 O O . PHE A 1 352 ? -17.346 -5.767 12.871 1.00 89.19 352 PHE A O 1
ATOM 2845 N N . GLN A 1 353 ? -17.755 -5.653 10.677 1.00 85.81 353 GLN A N 1
ATOM 2846 C CA . GLN A 1 353 ? -18.833 -6.646 10.677 1.00 85.81 353 GLN A CA 1
ATOM 2847 C C . GLN A 1 353 ? -18.374 -8.005 11.220 1.00 85.81 353 GLN A C 1
ATOM 2849 O O . GLN A 1 353 ? -19.080 -8.598 12.026 1.00 85.81 353 GLN A O 1
ATOM 2854 N N . ALA A 1 354 ? -17.180 -8.473 10.845 1.00 87.88 354 ALA A N 1
ATOM 2855 C CA . ALA A 1 354 ? -16.616 -9.713 11.379 1.00 87.88 354 ALA A CA 1
ATOM 2856 C C . ALA A 1 354 ? -16.335 -9.622 12.890 1.00 87.88 354 ALA A C 1
ATOM 2858 O O . ALA A 1 354 ? -16.573 -10.577 13.622 1.00 87.88 354 ALA A O 1
ATOM 2859 N N . CYS A 1 355 ? -15.872 -8.464 13.370 1.00 86.88 355 CYS A N 1
ATOM 2860 C CA . CYS A 1 355 ? -15.653 -8.209 14.794 1.00 86.88 355 CYS A CA 1
ATOM 2861 C C . CYS A 1 355 ? -16.972 -8.031 15.570 1.00 86.88 355 CYS A C 1
ATOM 2863 O O . CYS A 1 355 ? -17.043 -8.363 16.750 1.00 86.88 355 CYS A O 1
ATOM 2865 N N . SER A 1 356 ? -18.003 -7.493 14.916 1.00 80.56 356 SER A N 1
ATOM 2866 C CA . SER A 1 356 ? -19.305 -7.161 15.498 1.00 80.56 356 SER A CA 1
ATOM 2867 C C . SER A 1 356 ? -20.372 -8.230 15.300 1.00 80.56 356 SER A C 1
ATOM 2869 O O . SER A 1 356 ? -21.464 -8.064 15.826 1.00 80.56 356 SER A O 1
ATOM 2871 N N . GLY A 1 357 ? -20.088 -9.335 14.608 1.00 63.91 357 GLY A N 1
ATOM 2872 C CA . GLY A 1 357 ? -21.029 -10.444 14.407 1.00 63.91 357 GLY A CA 1
ATOM 2873 C C . GLY A 1 357 ? -21.526 -11.120 15.695 1.00 63.91 357 GLY A C 1
ATOM 2874 O O . GLY A 1 357 ? -22.413 -11.957 15.618 1.00 63.91 357 GLY A O 1
ATOM 2875 N N . GLY A 1 358 ? -20.993 -10.750 16.869 1.00 56.91 358 GLY A N 1
ATOM 2876 C CA . GLY A 1 358 ? -21.537 -11.102 18.190 1.00 56.91 358 GLY A CA 1
ATOM 2877 C C . GLY A 1 358 ? -22.246 -9.959 18.940 1.00 56.91 358 GLY A C 1
ATOM 2878 O O . GLY A 1 358 ? -22.700 -10.163 20.057 1.00 56.91 358 GLY A O 1
ATOM 2879 N N . LEU A 1 359 ? -22.322 -8.747 18.375 1.00 55.50 359 LEU A N 1
ATOM 2880 C CA . LEU A 1 359 ? -22.887 -7.548 19.018 1.00 55.50 359 LEU A CA 1
ATOM 2881 C C . LEU A 1 359 ? -24.355 -7.279 18.647 1.00 55.50 359 LEU A C 1
ATOM 2883 O O . LEU A 1 359 ? -25.020 -6.537 19.370 1.00 55.50 359 LEU A O 1
ATOM 2887 N N . THR A 1 360 ? -24.879 -7.858 17.559 1.00 54.88 360 THR A N 1
ATOM 2888 C CA . THR A 1 360 ? -26.295 -7.696 17.160 1.00 54.88 360 THR A CA 1
ATOM 2889 C C . THR A 1 360 ? -27.262 -8.180 18.239 1.00 54.88 360 THR A C 1
ATOM 2891 O O . THR A 1 360 ? -28.280 -7.530 18.464 1.00 54.88 360 THR A O 1
ATOM 2894 N N . ASP A 1 361 ? -26.885 -9.211 18.997 1.00 55.19 361 ASP A N 1
ATOM 2895 C CA . ASP A 1 361 ? -27.699 -9.735 20.098 1.00 55.19 361 ASP A CA 1
ATOM 2896 C C . ASP A 1 361 ? -27.847 -8.732 21.258 1.00 55.19 361 ASP A C 1
ATOM 2898 O O . ASP A 1 361 ? -28.817 -8.787 22.008 1.00 55.19 361 ASP A O 1
ATOM 2902 N N . TRP A 1 362 ? -26.926 -7.771 21.412 1.00 54.34 362 TRP A N 1
ATOM 2903 C CA . TRP A 1 362 ? -26.946 -6.832 22.540 1.00 54.34 362 TRP A CA 1
ATOM 2904 C C . TRP A 1 362 ? -27.942 -5.679 22.364 1.00 54.34 362 TRP A C 1
ATOM 2906 O O . TRP A 1 362 ? -28.571 -5.240 23.329 1.00 54.34 362 TRP A O 1
ATOM 2916 N N . ALA A 1 363 ? -28.098 -5.168 21.138 1.00 55.16 363 ALA A N 1
ATOM 2917 C CA . ALA A 1 363 ? -29.072 -4.110 20.862 1.00 55.16 363 ALA A CA 1
ATOM 2918 C C . ALA A 1 363 ? -30.515 -4.616 21.039 1.00 55.16 363 ALA A C 1
ATOM 2920 O O . ALA A 1 363 ? -31.397 -3.851 21.439 1.00 55.16 363 ALA A O 1
ATOM 2921 N N . GLU A 1 364 ? -30.734 -5.907 20.780 1.00 56.00 364 GLU A N 1
ATOM 2922 C CA . GLU A 1 364 ? -32.030 -6.565 20.929 1.00 56.00 364 GLU A CA 1
ATOM 2923 C C . GLU A 1 364 ? -32.277 -7.087 22.349 1.00 56.00 364 GLU A C 1
ATOM 2925 O O . GLU A 1 364 ? -33.419 -7.039 22.806 1.00 56.00 364 GLU A O 1
ATOM 2930 N N . SER A 1 365 ? -31.236 -7.505 23.085 1.00 55.19 365 SER A N 1
ATOM 2931 C CA . SER A 1 365 ? -31.416 -8.069 24.430 1.00 55.19 365 SER A CA 1
ATOM 2932 C C . SER A 1 365 ? -31.931 -7.067 25.459 1.00 55.19 365 SER A C 1
ATOM 2934 O O . SER A 1 365 ? -32.523 -7.491 26.442 1.00 55.19 365 SER A O 1
ATOM 2936 N N . GLY A 1 366 ? -31.784 -5.754 25.238 1.00 53.72 366 GLY A N 1
ATOM 2937 C CA . GLY A 1 366 ? -32.581 -4.718 25.912 1.00 53.72 366 GLY A CA 1
ATOM 2938 C C . GLY A 1 366 ? -32.558 -4.710 27.450 1.00 53.72 366 GLY A C 1
ATOM 2939 O O . GLY A 1 366 ? -33.317 -3.945 28.044 1.00 53.72 366 GLY A O 1
ATOM 2940 N N . ASP A 1 367 ? -31.695 -5.497 28.096 1.00 53.56 367 ASP A N 1
ATOM 2941 C CA . ASP A 1 367 ? -31.761 -5.808 29.533 1.00 53.56 367 ASP A CA 1
ATOM 2942 C C . ASP A 1 367 ? -31.504 -4.585 30.430 1.00 53.56 367 ASP A C 1
ATOM 2944 O O . ASP A 1 367 ? -31.885 -4.544 31.599 1.00 53.56 367 ASP A O 1
ATOM 2948 N N . TRP A 1 368 ? -30.930 -3.517 29.872 1.00 57.28 368 TRP A N 1
ATOM 2949 C CA . TRP A 1 368 ? -30.740 -2.243 30.565 1.00 57.28 368 TRP A CA 1
ATOM 2950 C C . TRP A 1 368 ? -32.013 -1.385 30.632 1.00 57.28 368 TRP A C 1
ATOM 2952 O O . TRP A 1 368 ? -32.100 -0.486 31.469 1.00 57.28 368 TRP A O 1
ATOM 2962 N N . LYS A 1 369 ? -33.040 -1.663 29.811 1.00 58.56 369 LYS A N 1
ATOM 2963 C CA . LYS A 1 369 ? -34.313 -0.914 29.835 1.00 58.56 369 LYS A CA 1
ATOM 2964 C C . LYS A 1 369 ? -35.103 -1.106 31.139 1.00 58.56 369 LYS A C 1
ATOM 2966 O O . LYS A 1 369 ? -36.067 -0.378 31.359 1.00 58.56 369 LYS A O 1
ATOM 2971 N N . GLY A 1 370 ? -34.695 -2.038 32.007 1.00 59.81 370 GLY A N 1
ATOM 2972 C CA . GLY A 1 370 ? -35.291 -2.268 33.327 1.00 59.81 370 GLY A CA 1
ATOM 2973 C C . GLY A 1 370 ? -34.486 -1.739 34.521 1.00 59.81 370 GLY A C 1
ATOM 2974 O O . GLY A 1 370 ? -35.005 -1.737 35.637 1.00 59.81 370 GLY A O 1
ATOM 2975 N N . THR A 1 371 ? -33.238 -1.290 34.340 1.00 63.62 371 THR A N 1
ATOM 2976 C CA . THR A 1 371 ? -32.402 -0.855 35.471 1.00 63.62 371 THR A CA 1
ATOM 2977 C C . THR A 1 371 ? -32.611 0.626 35.777 1.00 63.62 371 THR A C 1
ATOM 2979 O O . THR A 1 371 ? -32.435 1.476 34.911 1.00 63.62 371 THR A O 1
ATOM 2982 N N . THR A 1 372 ? -32.933 0.958 37.029 1.00 72.00 372 THR A N 1
ATOM 2983 C CA . THR A 1 372 ? -33.101 2.351 37.492 1.00 72.00 372 THR A CA 1
ATOM 2984 C C . THR A 1 372 ? -31.781 3.078 37.757 1.00 72.00 372 THR A C 1
ATOM 2986 O O . THR A 1 372 ? -31.779 4.289 37.971 1.00 72.00 372 THR A O 1
ATOM 2989 N N . ARG A 1 373 ? -30.653 2.357 37.775 1.00 78.94 373 ARG A N 1
ATOM 2990 C CA . ARG A 1 373 ? -29.325 2.931 38.016 1.00 78.94 373 ARG A CA 1
ATOM 2991 C C . ARG A 1 373 ? -28.736 3.488 36.711 1.00 78.94 373 ARG A C 1
ATOM 2993 O O . ARG A 1 373 ? -28.835 2.815 35.687 1.00 78.94 373 ARG A O 1
ATOM 3000 N N . PRO A 1 374 ? -28.118 4.682 36.733 1.00 85.75 374 PRO A N 1
ATOM 3001 C CA . PRO A 1 374 ? -27.530 5.277 35.539 1.00 85.75 374 PRO A CA 1
ATOM 3002 C C . PRO A 1 374 ? -26.258 4.536 35.104 1.00 85.75 374 PRO A C 1
ATOM 3004 O O . PRO A 1 374 ? -25.536 3.961 35.927 1.00 85.75 374 PRO A O 1
ATOM 3007 N N . ALA A 1 375 ? -25.971 4.597 33.807 1.00 90.56 375 ALA A N 1
ATOM 3008 C CA . ALA A 1 375 ? -24.654 4.290 33.264 1.00 90.56 375 ALA A CA 1
ATOM 3009 C C . ALA A 1 375 ? -23.735 5.501 33.480 1.00 90.56 375 ALA A C 1
ATOM 3011 O O . ALA A 1 375 ? -24.177 6.649 33.370 1.00 90.56 375 ALA A O 1
ATOM 3012 N N . VAL A 1 376 ? -22.455 5.265 33.768 1.00 94.38 376 VAL A N 1
ATOM 3013 C CA . VAL A 1 376 ? -21.476 6.342 33.981 1.00 94.38 376 VAL A CA 1
ATOM 3014 C C . VAL A 1 376 ? -20.353 6.224 32.961 1.00 94.38 376 VAL A C 1
ATOM 3016 O O . VAL A 1 376 ? -19.791 5.143 32.786 1.00 94.38 376 VAL A O 1
ATOM 3019 N N . ALA A 1 377 ? -20.031 7.328 32.283 1.00 96.00 377 ALA A N 1
ATOM 3020 C CA . ALA A 1 377 ? -18.967 7.386 31.287 1.00 96.00 377 ALA A CA 1
ATOM 3021 C C . ALA A 1 377 ? -17.913 8.448 31.608 1.00 96.00 377 ALA A C 1
ATOM 3023 O O . ALA A 1 377 ? -18.236 9.538 32.078 1.00 96.00 377 ALA A O 1
ATOM 3024 N N . ALA A 1 378 ? -16.654 8.147 31.300 1.00 96.81 378 ALA A N 1
ATOM 3025 C CA . ALA A 1 378 ? -15.540 9.079 31.440 1.00 96.81 378 ALA A CA 1
ATOM 3026 C C . ALA A 1 378 ? -14.479 8.861 30.353 1.00 96.81 378 ALA A C 1
ATOM 3028 O O . ALA A 1 378 ? -14.461 7.833 29.674 1.00 96.81 378 ALA A O 1
ATOM 3029 N N . PHE A 1 379 ? -13.561 9.819 30.228 1.00 95.81 379 PHE A N 1
ATOM 3030 C CA . PHE A 1 379 ? -12.355 9.705 29.394 1.00 95.81 379 PHE A CA 1
ATOM 3031 C C . PHE A 1 379 ? -11.105 9.317 30.195 1.00 95.81 379 PHE A C 1
ATOM 3033 O O . PHE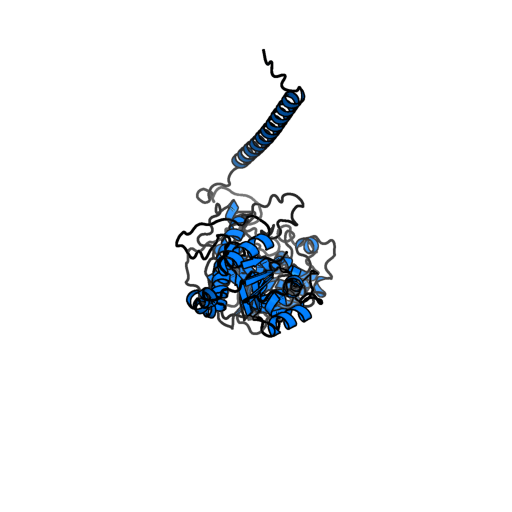 A 1 379 ? -10.055 9.061 29.609 1.00 95.81 379 PHE A O 1
ATOM 3040 N N . HIS A 1 380 ? -11.220 9.258 31.525 1.00 95.06 380 HIS A N 1
ATOM 3041 C CA . HIS A 1 380 ? -10.134 8.919 32.436 1.00 95.06 380 HIS A CA 1
ATOM 3042 C C . HIS A 1 380 ? -10.614 7.910 33.494 1.00 95.06 380 HIS A C 1
ATOM 3044 O O . HIS A 1 380 ? -11.684 8.118 34.074 1.00 95.06 380 HIS A O 1
ATOM 3050 N N . PRO A 1 381 ? -9.850 6.843 33.796 1.00 94.88 381 PRO A N 1
ATOM 3051 C CA . PRO A 1 381 ? -10.264 5.827 34.767 1.00 94.88 381 PRO A CA 1
ATOM 3052 C C . PRO A 1 381 ? -10.419 6.381 36.188 1.00 94.88 381 PRO A C 1
ATOM 3054 O O . PRO A 1 381 ? -11.345 5.992 36.892 1.00 94.88 381 PRO A O 1
ATOM 3057 N N . GLN A 1 382 ? -9.569 7.331 36.594 1.00 94.62 382 GLN A N 1
ATOM 3058 C CA . GLN A 1 382 ? -9.662 7.946 37.925 1.00 94.62 382 GLN A CA 1
ATOM 3059 C C . GLN A 1 382 ? -11.016 8.623 38.170 1.00 94.62 382 GLN A C 1
ATOM 3061 O O . GLN A 1 382 ? -11.571 8.482 39.251 1.00 94.62 382 GLN A O 1
ATOM 3066 N N . ALA A 1 383 ? -11.600 9.271 37.156 1.00 95.25 383 ALA A N 1
ATOM 3067 C CA . ALA A 1 383 ? -12.913 9.890 37.302 1.00 95.25 383 ALA A CA 1
ATOM 3068 C C . ALA A 1 383 ? -13.989 8.842 37.646 1.00 95.25 383 ALA A C 1
ATOM 3070 O O . ALA A 1 383 ? -14.829 9.080 38.510 1.00 95.25 383 ALA A O 1
ATOM 3071 N N . LEU A 1 384 ? -13.934 7.653 37.028 1.00 94.88 384 LEU A N 1
ATOM 3072 C CA . LEU A 1 384 ? -14.853 6.552 37.344 1.00 94.88 384 LEU A CA 1
ATOM 3073 C C . LEU A 1 384 ? -14.678 6.073 38.793 1.00 94.88 384 LEU A C 1
ATOM 3075 O O . LEU A 1 384 ? -15.680 5.897 39.487 1.00 94.88 384 LEU A O 1
ATOM 3079 N N . LEU A 1 385 ? -13.431 5.927 39.258 1.00 93.12 385 LEU A N 1
ATOM 3080 C CA . LEU A 1 385 ? -13.114 5.540 40.639 1.00 93.12 385 LEU A CA 1
ATOM 3081 C C . LEU A 1 385 ? -13.624 6.573 41.656 1.00 93.12 385 LEU A C 1
ATOM 3083 O O . LEU A 1 385 ? -14.264 6.204 42.639 1.00 93.12 385 LEU A O 1
ATOM 3087 N N . ASP A 1 386 ? -13.391 7.860 41.390 1.00 93.44 386 ASP A N 1
ATOM 3088 C CA . ASP A 1 386 ? -13.754 8.966 42.285 1.00 93.44 386 ASP A CA 1
ATOM 3089 C C . ASP A 1 386 ? -15.265 9.187 42.378 1.00 93.44 386 ASP A C 1
ATOM 3091 O O . ASP A 1 386 ? -15.753 9.773 43.344 1.00 93.44 386 ASP A O 1
ATOM 3095 N N . SER A 1 387 ? -16.027 8.717 41.386 1.00 91.00 387 SER A N 1
ATOM 3096 C CA . SER A 1 387 ? -17.473 8.932 41.348 1.00 91.00 387 SER A CA 1
ATOM 3097 C C . SER A 1 387 ? -18.193 8.344 42.562 1.00 91.00 387 SER A C 1
ATOM 3099 O O . SER A 1 387 ? -19.238 8.865 42.951 1.00 91.00 387 SER A O 1
ATOM 3101 N N . GLY A 1 388 ? -17.671 7.260 43.156 1.00 81.25 388 GLY A N 1
ATOM 3102 C CA . GLY A 1 388 ? -18.285 6.566 44.296 1.00 81.25 388 GLY A CA 1
ATOM 3103 C C . GLY A 1 388 ? -19.732 6.102 44.057 1.00 81.25 388 GLY A C 1
ATOM 3104 O O . GLY A 1 388 ? -20.411 5.686 44.996 1.00 81.25 388 GLY A O 1
ATOM 3105 N N . GLN A 1 389 ? -20.238 6.202 42.822 1.00 69.94 389 GLN A N 1
ATOM 3106 C CA . GLN A 1 389 ? -21.638 5.963 42.497 1.00 69.94 389 GLN A CA 1
ATOM 3107 C C . GLN A 1 389 ? -21.914 4.464 42.379 1.00 69.94 389 GLN A C 1
ATOM 3109 O O . GLN A 1 389 ? -21.158 3.724 41.750 1.00 69.94 389 GLN A O 1
ATOM 3114 N N . GLN A 1 390 ? -23.067 4.025 42.895 1.00 79.81 390 GLN A N 1
ATOM 3115 C CA . GLN A 1 390 ? -23.661 2.737 42.525 1.00 79.81 390 GLN A CA 1
ATOM 3116 C C . GLN A 1 390 ? -24.224 2.832 41.096 1.00 79.81 390 GLN A C 1
ATOM 3118 O O . GLN A 1 390 ? -25.435 2.948 40.903 1.00 79.81 390 GLN A O 1
ATOM 3123 N N . ALA A 1 391 ? -23.347 2.832 40.094 1.00 82.31 391 ALA A N 1
ATOM 3124 C CA . ALA A 1 391 ? -23.747 2.769 38.693 1.00 82.31 391 ALA A CA 1
ATOM 3125 C C . ALA A 1 391 ? -24.297 1.374 38.343 1.00 82.31 391 ALA A C 1
ATOM 3127 O O . ALA A 1 391 ? -24.060 0.396 39.061 1.00 82.31 391 ALA A O 1
ATOM 3128 N N . ALA A 1 392 ? -25.058 1.287 37.249 1.00 83.81 392 ALA A N 1
ATOM 3129 C CA . ALA A 1 392 ? -25.401 -0.001 36.640 1.00 83.81 392 ALA A CA 1
ATOM 3130 C C . ALA A 1 392 ? -24.204 -0.593 35.877 1.00 83.81 392 ALA A C 1
ATOM 3132 O O . ALA A 1 392 ? -23.992 -1.803 35.890 1.00 83.81 392 ALA A O 1
ATOM 3133 N N . SER A 1 393 ? -23.438 0.277 35.216 1.00 89.62 393 SER A N 1
ATOM 3134 C CA . SER A 1 393 ? -22.296 -0.070 34.376 1.00 89.62 393 SER A CA 1
ATOM 3135 C C . SER A 1 393 ? -21.333 1.109 34.252 1.00 89.62 393 SER A C 1
ATOM 3137 O O . SER A 1 393 ? -21.736 2.281 34.317 1.00 89.62 393 SER A O 1
ATOM 3139 N N . TRP A 1 394 ? -20.057 0.793 34.034 1.00 94.88 394 TRP A N 1
ATOM 3140 C CA . TRP A 1 394 ? -19.001 1.778 33.821 1.00 94.88 394 TRP A CA 1
ATOM 3141 C C . TRP A 1 394 ? -18.477 1.737 32.393 1.00 94.88 394 TRP A C 1
ATOM 3143 O O . TRP A 1 394 ? -18.238 0.674 31.821 1.00 94.88 394 TRP A O 1
ATOM 3153 N N . HIS A 1 395 ? -18.277 2.922 31.821 1.00 96.12 395 HIS A N 1
ATOM 3154 C CA . HIS A 1 395 ? -17.852 3.091 30.440 1.00 96.12 395 HIS A CA 1
ATOM 3155 C C . HIS A 1 395 ? -16.628 4.006 30.361 1.00 96.12 395 HIS A C 1
ATOM 3157 O O . HIS A 1 395 ? -16.696 5.190 30.686 1.00 96.12 395 HIS A O 1
ATOM 3163 N N . LEU A 1 396 ? -15.503 3.478 29.888 1.00 97.00 396 LEU A N 1
ATOM 3164 C CA . LEU A 1 396 ? -14.323 4.288 29.598 1.00 97.00 396 LEU A CA 1
ATOM 3165 C C . LEU A 1 396 ? -14.221 4.528 28.098 1.00 97.00 396 LEU A C 1
ATOM 3167 O O . LEU A 1 396 ? -14.389 3.607 27.303 1.00 97.00 396 LEU A O 1
ATOM 3171 N N . VAL A 1 397 ? -13.920 5.762 27.707 1.00 96.38 397 VAL A N 1
ATOM 3172 C CA . VAL A 1 397 ? -13.869 6.158 26.303 1.00 96.38 397 VAL A CA 1
ATOM 3173 C C . VAL A 1 397 ? -12.448 6.508 25.882 1.00 96.38 397 VAL A C 1
ATOM 3175 O O . VAL A 1 397 ? -11.844 7.454 26.383 1.00 96.38 397 VAL A O 1
ATOM 3178 N N . ILE A 1 398 ? -11.938 5.751 24.914 1.00 96.00 398 ILE A N 1
ATOM 3179 C CA . ILE A 1 398 ? -10.648 5.955 24.258 1.00 96.00 398 ILE A CA 1
ATOM 3180 C C . ILE A 1 398 ? -10.928 6.586 22.900 1.00 96.00 398 ILE A C 1
ATOM 3182 O O . ILE A 1 398 ? -11.550 5.972 22.045 1.00 96.00 398 ILE A O 1
ATOM 3186 N N . HIS A 1 399 ? -10.513 7.827 22.689 1.00 93.06 399 HIS A N 1
ATOM 3187 C CA . HIS A 1 399 ? -10.812 8.588 21.478 1.00 93.06 399 HIS A CA 1
ATOM 3188 C C . HIS A 1 399 ? -9.585 8.859 20.601 1.00 93.06 399 HIS A C 1
ATOM 3190 O O . HIS A 1 399 ? -9.751 9.349 19.482 1.00 93.06 399 HIS A O 1
ATOM 3196 N N . SER A 1 400 ? -8.366 8.585 21.074 1.00 92.06 400 SER A N 1
ATOM 3197 C CA . SER A 1 400 ? -7.147 8.756 20.279 1.00 92.06 400 SER A CA 1
ATOM 3198 C C . SER A 1 400 ? -6.090 7.695 20.577 1.00 92.06 400 SER A C 1
ATOM 3200 O O . SER A 1 400 ? -6.018 7.137 21.670 1.00 92.06 400 SER A O 1
ATOM 3202 N N . ALA A 1 401 ? -5.226 7.447 19.589 1.00 90.19 401 ALA A N 1
ATOM 3203 C CA . ALA A 1 401 ? -4.052 6.593 19.756 1.00 90.19 401 ALA A CA 1
ATOM 3204 C C . ALA A 1 401 ? -3.050 7.166 20.775 1.00 90.19 401 ALA A C 1
ATOM 3206 O O . ALA A 1 401 ? -2.341 6.404 21.422 1.00 90.19 401 ALA A O 1
ATOM 3207 N N . GLU A 1 402 ? -3.013 8.490 20.963 1.00 90.06 402 GLU A N 1
ATOM 3208 C CA . GLU A 1 402 ? -2.119 9.163 21.920 1.00 90.06 402 GLU A CA 1
ATOM 3209 C C . GLU A 1 402 ? -2.368 8.710 23.367 1.00 90.06 402 GLU A C 1
ATOM 3211 O O . GLU A 1 402 ? -1.435 8.678 24.164 1.00 90.06 402 GLU A O 1
ATOM 3216 N N . GLN A 1 403 ? -3.595 8.278 23.689 1.00 91.62 403 GLN A N 1
ATOM 3217 C CA . GLN A 1 403 ? -3.927 7.709 25.000 1.00 91.62 403 GLN A CA 1
ATOM 3218 C C . GLN A 1 403 ? -3.250 6.349 25.256 1.00 91.62 403 GLN A C 1
ATOM 3220 O O . GLN A 1 403 ? -3.108 5.957 26.408 1.00 91.62 403 GLN A O 1
ATOM 3225 N N . LEU A 1 404 ? -2.822 5.638 24.206 1.00 89.81 404 LEU A N 1
ATOM 3226 C CA . LEU A 1 404 ? -2.117 4.346 24.276 1.00 89.81 404 LEU A CA 1
ATOM 3227 C C . LEU A 1 404 ? -0.638 4.457 23.858 1.00 89.81 404 LEU A C 1
ATOM 3229 O O . LEU A 1 404 ? 0.160 3.552 24.091 1.00 89.81 404 LEU A O 1
ATOM 3233 N N . CYS A 1 405 ? -0.261 5.555 23.207 1.00 82.94 405 CYS A N 1
ATOM 3234 C CA . CYS A 1 405 ? 1.078 5.804 22.681 1.00 82.94 405 CYS A CA 1
ATOM 3235 C C . CYS A 1 405 ? 1.464 7.278 22.897 1.00 82.94 405 CYS A C 1
ATOM 3237 O O . CYS A 1 405 ? 1.531 8.036 21.928 1.00 82.94 405 CYS A O 1
ATOM 3239 N N . PRO A 1 406 ? 1.755 7.715 24.136 1.00 62.38 406 PRO A N 1
ATOM 3240 C CA . PRO A 1 406 ? 2.073 9.119 24.409 1.00 62.38 406 PRO A CA 1
ATOM 3241 C C . PRO A 1 406 ? 3.412 9.593 23.804 1.00 62.38 406 PRO A C 1
ATOM 3243 O O . PRO A 1 406 ? 3.703 10.785 23.825 1.00 62.38 406 PRO A O 1
ATOM 3246 N N . ALA A 1 407 ? 4.230 8.690 23.245 1.00 62.84 407 ALA A N 1
ATOM 3247 C CA . ALA A 1 407 ? 5.463 9.020 22.530 1.00 62.84 407 ALA A CA 1
ATOM 3248 C C . ALA A 1 407 ? 5.539 8.256 21.197 1.00 62.84 407 ALA A C 1
ATOM 3250 O O . ALA A 1 407 ? 5.388 7.031 21.167 1.00 62.84 407 ALA A O 1
ATOM 3251 N N . CYS A 1 408 ? 5.786 8.979 20.100 1.00 54.19 408 CYS A N 1
ATOM 3252 C CA . CYS A 1 408 ? 5.900 8.419 18.754 1.00 54.19 408 CYS A CA 1
ATOM 3253 C C . CYS A 1 408 ? 6.952 7.297 18.710 1.00 54.19 408 CYS A C 1
ATOM 3255 O O . CYS A 1 408 ? 8.125 7.537 18.989 1.00 54.19 408 CYS A O 1
ATOM 3257 N N . GLY A 1 409 ? 6.533 6.083 18.343 1.00 63.88 409 GLY A N 1
ATOM 3258 C CA . GLY A 1 409 ? 7.423 4.937 18.113 1.00 63.88 409 GLY A CA 1
ATOM 3259 C C . GLY A 1 409 ? 7.525 3.922 19.257 1.00 63.88 409 GLY A C 1
ATOM 3260 O O . GLY A 1 409 ? 8.202 2.910 19.101 1.00 63.88 409 GLY A O 1
ATOM 3261 N N . GLY A 1 410 ? 6.856 4.149 20.392 1.00 73.62 410 GLY A N 1
ATOM 3262 C CA . GLY A 1 410 ? 6.739 3.139 21.447 1.00 73.62 410 GLY A CA 1
ATOM 3263 C C . GLY A 1 410 ? 5.722 2.041 21.114 1.00 73.62 410 GLY A C 1
ATOM 3264 O O . GLY A 1 410 ? 4.745 2.284 20.408 1.00 73.62 410 GLY A O 1
ATOM 3265 N N . GLN A 1 411 ? 5.925 0.844 21.673 1.00 84.19 411 GLN A N 1
ATOM 3266 C CA . GLN A 1 411 ? 4.891 -0.198 21.722 1.00 84.19 411 GLN A CA 1
ATOM 3267 C C . GLN A 1 411 ? 3.614 0.366 22.379 1.00 84.19 411 GLN A C 1
ATOM 3269 O O . GLN A 1 411 ? 3.735 1.040 23.411 1.00 84.19 411 GLN A O 1
ATOM 3274 N N . PRO A 1 412 ? 2.416 0.104 21.822 1.00 90.19 412 PRO A N 1
ATOM 3275 C CA . PRO A 1 412 ? 1.152 0.484 22.444 1.00 90.19 412 PRO A CA 1
ATOM 3276 C C . PRO A 1 412 ? 1.062 -0.045 23.870 1.00 90.19 412 PRO A C 1
ATOM 3278 O O . PRO A 1 412 ? 1.256 -1.234 24.110 1.00 90.19 412 PRO A O 1
ATOM 3281 N N . ARG A 1 413 ? 0.791 0.845 24.824 1.00 92.94 413 ARG A N 1
ATOM 3282 C CA . ARG A 1 413 ? 0.644 0.500 26.237 1.00 92.94 413 ARG A CA 1
ATOM 3283 C C . ARG A 1 413 ? -0.285 1.478 26.931 1.00 92.94 413 ARG A C 1
ATOM 3285 O O . ARG A 1 413 ? -0.258 2.679 26.677 1.00 92.94 413 ARG A O 1
ATOM 3292 N N . TRP A 1 414 ? -1.060 0.970 27.872 1.00 93.50 414 TRP A N 1
ATOM 3293 C CA . TRP A 1 414 ? -1.815 1.828 28.773 1.00 93.50 414 TRP A CA 1
ATOM 3294 C C . TRP A 1 414 ? -0.882 2.767 29.555 1.00 93.50 414 TRP A C 1
ATOM 3296 O O . TRP A 1 414 ? 0.244 2.369 29.886 1.00 93.50 414 TRP A O 1
ATOM 3306 N N . PRO A 1 415 ? -1.327 3.993 29.886 1.00 92.81 415 PRO A N 1
ATOM 3307 C CA . PRO A 1 415 ? -0.616 4.837 30.835 1.00 92.81 415 PRO A CA 1
ATOM 3308 C C . PRO A 1 415 ? -0.372 4.076 32.146 1.00 92.81 415 PRO A C 1
ATOM 3310 O O . PRO A 1 415 ? -1.208 3.281 32.584 1.00 92.81 415 PRO A O 1
ATOM 3313 N N . ALA A 1 416 ? 0.803 4.267 32.752 1.00 90.50 416 ALA A N 1
ATOM 3314 C CA . ALA A 1 416 ? 1.249 3.452 33.887 1.00 90.50 416 ALA A CA 1
ATOM 3315 C C . ALA A 1 416 ? 0.308 3.558 35.103 1.00 90.50 416 ALA A C 1
ATOM 3317 O O . ALA A 1 416 ? 0.128 2.596 35.845 1.00 90.50 416 ALA A O 1
ATOM 3318 N N . ASP A 1 417 ? -0.313 4.719 35.270 1.00 90.88 417 ASP A N 1
ATOM 3319 C CA . ASP A 1 417 ? -1.306 5.040 36.288 1.00 90.88 417 ASP A CA 1
ATOM 3320 C C . ASP A 1 417 ? -2.713 4.502 35.966 1.00 90.88 417 ASP A C 1
ATOM 3322 O O . ASP A 1 417 ? -3.546 4.391 36.863 1.00 90.88 417 ASP A O 1
ATOM 3326 N N . TRP A 1 418 ? -2.992 4.106 34.719 1.00 95.25 418 TRP A N 1
ATOM 3327 C CA . TRP A 1 418 ? -4.320 3.634 34.318 1.00 95.25 418 TRP A CA 1
ATOM 3328 C C . TRP A 1 418 ? -4.566 2.172 34.681 1.00 95.25 418 TRP A C 1
ATOM 3330 O O . TRP A 1 418 ? -5.629 1.854 35.209 1.00 95.25 418 TRP A O 1
ATOM 3340 N N . MET A 1 419 ? -3.614 1.267 34.424 1.00 93.38 419 MET A N 1
ATOM 3341 C CA . MET A 1 419 ? -3.856 -0.182 34.555 1.00 93.38 419 MET A CA 1
ATOM 3342 C C . MET A 1 419 ? -4.329 -0.648 35.938 1.00 93.38 419 MET A C 1
ATOM 3344 O O . MET A 1 419 ? -5.282 -1.431 35.987 1.00 93.38 419 MET A O 1
ATOM 3348 N N . PRO A 1 420 ? -3.739 -0.190 37.060 1.00 93.06 420 PRO A N 1
ATOM 3349 C CA . PRO A 1 420 ? -4.259 -0.527 38.384 1.00 93.06 420 PRO A CA 1
ATOM 3350 C C . PRO A 1 420 ? -5.718 -0.084 38.562 1.00 93.06 420 PRO A C 1
ATOM 3352 O O . PRO A 1 420 ? -6.534 -0.841 39.093 1.00 93.06 420 PRO A O 1
ATOM 3355 N N . GLY A 1 421 ? -6.062 1.104 38.055 1.00 94.00 421 GLY A N 1
ATOM 3356 C CA . GLY A 1 421 ? -7.418 1.637 38.099 1.00 94.00 421 GLY A CA 1
ATOM 3357 C C . GLY A 1 421 ? -8.388 0.832 37.239 1.00 94.00 421 GLY A C 1
ATOM 3358 O O . GLY A 1 421 ? -9.443 0.445 37.722 1.00 94.00 421 GLY A O 1
ATOM 3359 N N . LEU A 1 422 ? -8.012 0.497 36.002 1.00 95.12 422 LEU A N 1
ATOM 3360 C CA . LEU A 1 422 ? -8.841 -0.300 35.090 1.00 95.12 422 LEU A CA 1
ATOM 3361 C C . LEU A 1 422 ? -9.147 -1.691 35.651 1.00 95.12 422 LEU A C 1
ATOM 3363 O O . LEU A 1 422 ? -10.297 -2.123 35.618 1.00 95.12 422 LEU A O 1
ATOM 3367 N N . ASN A 1 423 ? -8.141 -2.368 36.209 1.00 93.56 423 ASN A N 1
ATOM 3368 C CA . ASN A 1 423 ? -8.329 -3.682 36.822 1.00 93.56 423 ASN A CA 1
ATOM 3369 C C . ASN A 1 423 ? -9.223 -3.605 38.068 1.00 93.56 423 ASN A C 1
ATOM 3371 O O . ASN A 1 423 ? -10.093 -4.454 38.247 1.00 93.56 423 ASN A O 1
ATOM 3375 N N . SER A 1 424 ? -9.046 -2.575 38.901 1.00 92.88 424 SER A N 1
ATOM 3376 C CA . SER A 1 424 ? -9.915 -2.346 40.063 1.00 92.88 424 SER A CA 1
ATOM 3377 C C . SER A 1 424 ? -11.355 -2.071 39.627 1.00 92.88 424 SER A C 1
ATOM 3379 O O . SER A 1 424 ? -12.288 -2.641 40.185 1.00 92.88 424 SER A O 1
ATOM 3381 N N . LEU A 1 425 ? -11.546 -1.250 38.587 1.00 93.75 425 LEU A N 1
ATOM 3382 C CA . LEU A 1 425 ? -12.867 -0.931 38.053 1.00 93.75 425 LEU A CA 1
ATOM 3383 C C . LEU A 1 425 ? -13.590 -2.193 37.550 1.00 93.75 425 LEU A C 1
ATOM 3385 O O . LEU A 1 425 ? -14.736 -2.431 37.925 1.00 93.75 425 LEU A O 1
ATOM 3389 N N . ALA A 1 426 ? -12.902 -3.022 36.759 1.00 93.50 426 ALA A N 1
ATOM 3390 C CA . ALA A 1 426 ? -13.458 -4.245 36.178 1.00 93.50 426 ALA A CA 1
ATOM 3391 C C . ALA A 1 426 ? -13.779 -5.342 37.214 1.00 93.50 426 ALA A C 1
ATOM 3393 O O . ALA A 1 426 ? -14.639 -6.185 36.970 1.00 93.50 426 ALA A O 1
ATOM 3394 N N . GLN A 1 427 ? -13.112 -5.344 38.376 1.00 92.44 427 GLN A N 1
ATOM 3395 C CA . GLN A 1 427 ? -13.433 -6.255 39.485 1.00 92.44 427 GLN A CA 1
ATOM 3396 C C . GLN A 1 427 ? -14.691 -5.840 40.251 1.00 92.44 427 GLN A C 1
ATOM 3398 O O . GLN A 1 427 ? -15.386 -6.691 40.804 1.00 92.44 427 GLN A O 1
ATOM 3403 N N . LEU A 1 428 ? -14.966 -4.537 40.316 1.00 91.62 428 LEU A N 1
ATOM 3404 C CA . LEU A 1 428 ? -16.101 -4.002 41.063 1.00 91.62 428 LEU A CA 1
ATOM 3405 C C . LEU A 1 428 ? -17.401 -4.109 40.267 1.00 91.62 428 LEU A C 1
ATOM 3407 O O . LEU A 1 428 ? -18.441 -4.428 40.844 1.00 91.62 428 LEU A O 1
ATOM 3411 N N . GLN A 1 429 ? -17.353 -3.821 38.964 1.00 88.69 429 GLN A N 1
ATOM 3412 C CA . GLN A 1 429 ? -18.515 -3.796 38.077 1.00 88.69 429 GLN A CA 1
ATOM 3413 C C . GLN A 1 429 ? -18.127 -4.111 36.624 1.00 88.69 429 GLN A C 1
ATOM 3415 O O . GLN A 1 429 ? -16.961 -3.960 36.254 1.00 88.69 429 GLN A O 1
ATOM 3420 N N . PRO A 1 430 ? -19.098 -4.484 35.765 1.00 90.44 430 PRO A N 1
ATOM 3421 C CA . PRO A 1 430 ? -18.868 -4.578 34.329 1.00 90.44 430 PRO A CA 1
ATOM 3422 C C . PRO A 1 430 ? -18.305 -3.264 33.769 1.00 90.44 430 PRO A C 1
ATOM 3424 O O . PRO A 1 430 ? -18.957 -2.215 33.820 1.00 90.44 430 PRO A O 1
ATOM 3427 N N . LEU A 1 431 ? -17.084 -3.337 33.235 1.00 95.31 431 LEU A N 1
ATOM 3428 C CA . LEU A 1 431 ? -16.392 -2.228 32.590 1.00 95.31 431 LEU A CA 1
ATOM 3429 C C . LEU A 1 431 ? -16.417 -2.423 31.073 1.00 95.31 431 LEU A C 1
ATOM 3431 O O . LEU A 1 431 ? -15.894 -3.412 30.560 1.00 95.31 431 LEU A O 1
ATOM 3435 N N . THR A 1 432 ? -16.964 -1.452 30.347 1.00 95.81 432 THR A N 1
ATOM 3436 C CA . THR A 1 432 ? -16.921 -1.419 28.881 1.00 95.81 432 THR A CA 1
ATOM 3437 C C . THR A 1 432 ? -15.983 -0.315 28.404 1.00 95.81 432 THR A C 1
ATOM 3439 O O . THR A 1 432 ? -16.164 0.859 28.727 1.00 95.81 432 THR A O 1
ATOM 3442 N N . LEU A 1 433 ? -15.008 -0.672 27.578 1.00 96.69 433 LEU A N 1
ATOM 3443 C CA . LEU A 1 433 ? -14.157 0.265 26.858 1.00 96.69 433 LEU A CA 1
ATOM 3444 C C . LEU A 1 433 ? -14.790 0.585 25.505 1.00 96.69 433 LEU A C 1
ATOM 3446 O O . LEU A 1 433 ? -15.146 -0.321 24.761 1.00 96.69 433 LEU A O 1
ATOM 3450 N N . TRP A 1 434 ? -14.896 1.863 25.166 1.00 95.56 434 TRP A N 1
ATOM 3451 C CA . TRP A 1 434 ? -15.347 2.326 23.857 1.00 95.56 434 TRP A CA 1
ATOM 3452 C C . TRP A 1 434 ? -14.183 2.941 23.097 1.00 95.56 434 TRP A C 1
ATOM 3454 O O . TRP A 1 434 ? -13.521 3.832 23.625 1.00 95.56 434 TRP A O 1
ATOM 3464 N N . ALA A 1 435 ? -13.965 2.524 21.851 1.00 94.88 435 ALA A N 1
ATOM 3465 C CA . ALA A 1 435 ? -12.904 3.075 21.012 1.00 94.88 435 ALA A CA 1
ATOM 3466 C C . ALA A 1 435 ? -13.295 3.177 19.530 1.00 94.88 435 ALA A C 1
ATOM 3468 O O . ALA A 1 435 ? -14.124 2.396 19.057 1.00 94.88 435 ALA A O 1
ATOM 3469 N N . PRO A 1 436 ? -12.684 4.083 18.744 1.00 92.88 436 PRO A N 1
ATOM 3470 C CA . PRO A 1 436 ? -12.710 3.983 17.295 1.00 92.88 436 PRO A CA 1
ATOM 3471 C C . PRO A 1 436 ? -12.193 2.617 16.838 1.00 92.88 436 PRO A C 1
ATOM 3473 O O . PRO A 1 436 ? -11.207 2.108 17.374 1.00 92.88 436 PRO A O 1
ATOM 3476 N N . PHE A 1 437 ? -12.819 2.033 15.818 1.00 91.50 437 PHE A N 1
ATOM 3477 C CA . PHE A 1 437 ? -12.409 0.731 15.285 1.00 91.50 437 PHE A CA 1
ATOM 3478 C C . PHE A 1 437 ? -10.964 0.735 14.764 1.00 91.50 437 PHE A C 1
ATOM 3480 O O . PHE A 1 437 ? -10.245 -0.249 14.929 1.00 91.50 437 PHE A O 1
ATOM 3487 N N . SER A 1 438 ? -10.491 1.868 14.238 1.00 88.94 438 SER A N 1
ATOM 3488 C CA . SER A 1 438 ? -9.081 2.070 13.884 1.00 88.94 438 SER A CA 1
ATOM 3489 C C . SER A 1 438 ? -8.088 1.877 15.043 1.00 88.94 438 SER A C 1
ATOM 3491 O O . SER A 1 438 ? -6.916 1.627 14.778 1.00 88.94 438 SER A O 1
ATOM 3493 N N . LEU A 1 439 ? -8.523 1.932 16.311 1.00 91.94 439 LEU A N 1
ATOM 3494 C CA . LEU A 1 439 ? -7.674 1.658 17.481 1.00 91.94 439 LEU A CA 1
ATOM 3495 C C . LEU A 1 439 ? -7.702 0.188 17.931 1.00 91.94 439 LEU A C 1
ATOM 3497 O O . LEU A 1 439 ? -7.019 -0.158 18.893 1.00 91.94 439 LEU A O 1
ATOM 3501 N N . ARG A 1 440 ? -8.460 -0.694 17.263 1.00 93.25 440 ARG A N 1
ATOM 3502 C CA . ARG A 1 440 ? -8.613 -2.104 17.667 1.00 93.25 440 ARG A CA 1
ATOM 3503 C C . ARG A 1 440 ? -7.278 -2.808 17.871 1.00 93.25 440 ARG A C 1
ATOM 3505 O O . ARG A 1 440 ? -7.064 -3.419 18.913 1.00 93.25 440 ARG A O 1
ATOM 3512 N N . HIS A 1 441 ? -6.376 -2.685 16.903 1.00 89.69 441 HIS A N 1
ATOM 3513 C CA . HIS A 1 441 ? -5.079 -3.346 16.975 1.00 89.69 441 HIS A CA 1
ATOM 3514 C C . HIS A 1 441 ? -4.207 -2.781 18.108 1.00 89.69 441 HIS A C 1
ATOM 3516 O O . HIS A 1 441 ? -3.525 -3.524 18.809 1.00 89.69 441 HIS A O 1
ATOM 3522 N N . LEU A 1 442 ? -4.256 -1.465 18.338 1.00 91.62 442 LEU A N 1
ATOM 3523 C CA . LEU A 1 442 ? -3.529 -0.833 19.442 1.00 91.62 442 LEU A CA 1
ATOM 3524 C C . LEU A 1 442 ? -3.978 -1.387 20.795 1.00 91.62 442 LEU A C 1
ATOM 3526 O O . LEU A 1 442 ? -3.140 -1.687 21.638 1.00 91.62 442 LEU A O 1
ATOM 3530 N N . LEU A 1 443 ? -5.287 -1.559 20.984 1.00 93.31 443 LEU A N 1
ATOM 3531 C CA . LEU A 1 443 ? -5.863 -2.103 22.215 1.00 93.31 443 LEU A CA 1
ATOM 3532 C C . LEU A 1 443 ? -5.544 -3.591 22.406 1.00 93.31 443 LEU A C 1
ATOM 3534 O O . LEU A 1 443 ? -5.300 -4.021 23.530 1.00 93.31 443 LEU A O 1
ATOM 3538 N N . GLN A 1 444 ? -5.490 -4.366 21.319 1.00 91.06 444 GLN A N 1
ATOM 3539 C CA . GLN A 1 444 ? -5.055 -5.765 21.370 1.00 91.06 444 GLN A CA 1
ATOM 3540 C C . GLN A 1 444 ? -3.595 -5.887 21.821 1.00 91.06 444 GLN A C 1
ATOM 3542 O O . GLN A 1 444 ? -3.298 -6.703 22.691 1.00 91.06 444 GLN A O 1
ATOM 3547 N N . VAL A 1 445 ? -2.700 -5.052 21.281 1.00 90.81 445 VAL A N 1
ATOM 3548 C CA . VAL A 1 445 ? -1.273 -5.051 21.650 1.00 90.81 445 VAL A CA 1
ATOM 3549 C C . VAL A 1 445 ? -1.048 -4.508 23.061 1.00 90.81 445 VAL A C 1
ATOM 3551 O O . VAL A 1 445 ? -0.269 -5.084 23.814 1.00 90.81 445 VAL A O 1
ATOM 3554 N N . ALA A 1 446 ? -1.753 -3.440 23.447 1.00 92.50 446 ALA A N 1
ATOM 3555 C CA . ALA A 1 446 ? -1.654 -2.864 24.789 1.00 92.50 446 ALA A CA 1
ATOM 3556 C C . ALA A 1 446 ? -2.129 -3.824 25.897 1.00 92.50 446 ALA A C 1
ATOM 3558 O O . ALA A 1 446 ? -1.780 -3.628 27.062 1.00 92.50 446 ALA A O 1
ATOM 3559 N N . GLY A 1 447 ? -2.899 -4.857 25.531 1.00 93.25 447 GLY A N 1
ATOM 3560 C CA . GLY A 1 447 ? -3.484 -5.837 26.437 1.00 93.25 447 GLY A CA 1
ATOM 3561 C C . GLY A 1 447 ? -4.759 -5.309 27.089 1.00 93.25 447 GLY A C 1
ATOM 3562 O O . GLY A 1 447 ? -4.784 -4.223 27.659 1.00 93.25 447 GLY A O 1
ATOM 3563 N N . MET A 1 448 ? -5.844 -6.074 27.024 1.00 94.44 448 MET A N 1
ATOM 3564 C CA . MET A 1 448 ? -7.113 -5.669 27.633 1.00 94.44 448 MET A CA 1
ATOM 3565 C C . MET A 1 448 ? -7.082 -5.840 29.163 1.00 94.44 448 MET A C 1
ATOM 3567 O O . MET A 1 448 ? -6.583 -6.864 29.637 1.00 94.44 448 MET A O 1
ATOM 3571 N N . PRO A 1 449 ? -7.644 -4.896 29.947 1.00 93.56 449 PRO A N 1
ATOM 3572 C CA . PRO A 1 449 ? -7.862 -5.099 31.377 1.00 93.56 449 PRO A CA 1
ATOM 3573 C C . PRO A 1 449 ? -8.704 -6.352 31.634 1.00 93.56 449 PRO A C 1
ATOM 3575 O O . PRO A 1 449 ? -9.674 -6.618 30.919 1.00 93.56 449 PRO A O 1
ATOM 3578 N N . ALA A 1 450 ? -8.340 -7.129 32.654 1.00 92.19 450 ALA A N 1
ATOM 3579 C CA . ALA A 1 450 ? -9.024 -8.383 32.950 1.00 92.19 450 ALA A CA 1
ATOM 3580 C C . ALA A 1 450 ? -10.491 -8.122 33.332 1.00 92.19 450 ALA A C 1
ATOM 3582 O O . ALA A 1 450 ? -10.764 -7.333 34.232 1.00 92.19 450 ALA A O 1
ATOM 3583 N N . GLY A 1 451 ? -11.427 -8.786 32.650 1.00 92.06 451 GLY A N 1
ATOM 3584 C CA . GLY A 1 451 ? -12.868 -8.618 32.877 1.00 92.06 451 GLY A CA 1
ATOM 3585 C C . GLY A 1 451 ? -13.504 -7.414 32.170 1.00 92.06 451 GLY A C 1
ATOM 3586 O O . GLY A 1 451 ? -14.718 -7.251 32.257 1.00 92.06 451 GLY A O 1
ATOM 3587 N N . ALA A 1 452 ? -12.729 -6.596 31.448 1.00 94.81 452 ALA A N 1
ATOM 3588 C CA . ALA A 1 452 ? -13.279 -5.513 30.639 1.00 94.81 452 ALA A CA 1
ATOM 3589 C C . ALA A 1 452 ? -13.744 -6.009 29.260 1.00 94.81 452 ALA A C 1
ATOM 3591 O O . ALA A 1 452 ? -13.068 -6.800 28.600 1.00 94.81 452 ALA A O 1
ATOM 3592 N N . GLU A 1 453 ? -14.873 -5.485 28.790 1.00 93.88 453 GLU A N 1
ATOM 3593 C CA . GLU A 1 453 ? -15.351 -5.658 27.416 1.00 93.88 453 GLU A CA 1
ATOM 3594 C C . GLU A 1 453 ? -14.845 -4.497 26.551 1.00 93.88 453 GLU A C 1
ATOM 3596 O O . GLU A 1 453 ? -14.836 -3.355 27.003 1.00 93.88 453 GLU A O 1
ATOM 3601 N N . CYS A 1 454 ? -14.454 -4.744 25.298 1.00 94.19 454 CYS A N 1
ATOM 3602 C CA . CYS A 1 454 ? -14.145 -3.673 24.348 1.00 94.19 454 CYS A CA 1
ATOM 3603 C C . CYS A 1 454 ? -15.215 -3.582 23.266 1.00 94.19 454 CYS A C 1
ATOM 3605 O O . CYS A 1 454 ? -15.550 -4.578 22.628 1.00 94.19 454 CYS A O 1
ATOM 3607 N N . ARG A 1 455 ? -15.680 -2.364 22.999 1.00 92.44 455 ARG A N 1
ATOM 3608 C CA . ARG A 1 455 ? -16.620 -2.039 21.934 1.00 92.44 455 ARG A CA 1
ATOM 3609 C C . ARG A 1 455 ? -16.030 -1.008 21.002 1.00 92.44 455 ARG A C 1
ATOM 3611 O O . ARG A 1 455 ? -15.414 -0.027 21.422 1.00 92.44 455 ARG A O 1
ATOM 3618 N N . PHE A 1 456 ? -16.259 -1.232 19.717 1.00 91.88 456 PHE A N 1
ATOM 3619 C CA . PHE A 1 456 ? -15.727 -0.381 18.672 1.00 91.88 456 PHE A CA 1
ATOM 3620 C C . PHE A 1 456 ? -16.813 0.428 17.982 1.00 91.88 456 PHE A C 1
ATOM 3622 O O . PHE A 1 456 ? -17.944 -0.026 17.827 1.00 91.88 456 PHE A O 1
ATOM 3629 N N . ILE A 1 457 ? -16.434 1.617 17.523 1.00 88.25 457 ILE A N 1
ATOM 3630 C CA . ILE A 1 457 ? -17.272 2.496 16.713 1.00 88.25 457 ILE A CA 1
ATOM 3631 C C . ILE A 1 457 ? -16.524 2.793 15.414 1.00 88.25 457 ILE A C 1
ATOM 3633 O O . ILE A 1 457 ? -15.365 3.210 15.436 1.00 88.25 457 ILE A O 1
ATOM 3637 N N . LEU A 1 458 ? -17.169 2.587 14.267 1.00 85.44 458 LEU A N 1
ATOM 3638 C CA . LEU A 1 458 ? -16.616 3.006 12.978 1.00 85.44 458 LEU A CA 1
ATOM 3639 C C . LEU A 1 458 ? -16.608 4.531 12.903 1.00 85.44 458 LEU A C 1
ATOM 3641 O O . LEU A 1 458 ? -17.661 5.156 12.806 1.00 85.44 458 LEU A O 1
ATOM 3645 N N . MET A 1 459 ? -15.415 5.129 12.969 1.00 80.69 459 MET A N 1
ATOM 3646 C CA . MET A 1 459 ? -15.281 6.588 13.005 1.00 80.69 459 MET A CA 1
ATOM 3647 C C . MET A 1 459 ? -14.279 7.177 12.016 1.00 80.69 459 MET A C 1
ATOM 3649 O O . MET A 1 459 ? -14.294 8.384 11.765 1.00 80.69 459 MET A O 1
ATOM 3653 N N . GLU A 1 460 ? -13.404 6.368 11.422 1.00 77.00 460 GLU A N 1
ATOM 3654 C CA . GLU A 1 460 ? -12.516 6.868 10.378 1.00 77.00 460 GLU A CA 1
ATOM 3655 C C . GLU A 1 460 ? -13.287 7.364 9.140 1.00 77.00 460 GLU A C 1
ATOM 3657 O O . GLU A 1 460 ? -14.415 6.964 8.859 1.00 77.00 460 GLU A O 1
ATOM 3662 N N . LEU A 1 461 ? -12.684 8.262 8.358 1.00 69.25 461 LEU A N 1
ATOM 3663 C CA . LEU A 1 461 ? -13.254 8.643 7.065 1.00 69.25 461 LEU A CA 1
ATOM 3664 C C . LEU A 1 461 ? -13.249 7.430 6.111 1.00 69.25 461 LEU A C 1
ATOM 3666 O O . LEU A 1 461 ? -12.221 6.759 6.013 1.00 69.25 461 LEU A O 1
ATOM 3670 N N . PRO A 1 462 ? -14.334 7.178 5.350 1.00 63.91 462 PRO A N 1
ATOM 3671 C CA . PRO A 1 462 ? -15.499 8.038 5.143 1.00 63.91 462 PRO A CA 1
ATOM 3672 C C . PRO A 1 462 ? -16.725 7.699 6.012 1.00 63.91 462 PRO A C 1
ATOM 3674 O O . PRO A 1 462 ? -17.801 8.176 5.694 1.00 63.91 462 PRO A O 1
ATOM 3677 N N . PHE A 1 463 ? -16.626 6.927 7.095 1.00 70.00 463 PHE A N 1
ATOM 3678 C CA . PHE A 1 463 ? -17.780 6.518 7.924 1.00 70.00 463 PHE A CA 1
ATOM 3679 C C . PHE A 1 463 ? -18.425 7.674 8.730 1.00 70.00 463 PHE A C 1
ATOM 3681 O O . PHE A 1 463 ? -19.209 7.463 9.649 1.00 70.00 463 PHE A O 1
ATOM 3688 N N . SER A 1 464 ? -18.106 8.925 8.390 1.00 59.19 464 SER A N 1
ATOM 3689 C CA . SER A 1 464 ? -18.531 10.127 9.096 1.00 59.19 464 SER A CA 1
ATOM 3690 C C . SER A 1 464 ? -19.927 10.573 8.695 1.00 59.19 464 SER A C 1
ATOM 3692 O O . SER A 1 464 ? -20.077 11.442 7.835 1.00 59.19 464 SER A O 1
ATOM 3694 N N . ALA A 1 465 ? -20.942 9.944 9.272 1.00 48.81 465 ALA A N 1
ATOM 3695 C CA . ALA A 1 465 ? -22.315 10.225 8.887 1.00 48.81 465 ALA A CA 1
ATOM 3696 C C . ALA A 1 465 ? -23.355 9.721 9.884 1.00 48.81 465 ALA A C 1
ATOM 3698 O O . ALA A 1 465 ? -24.398 9.265 9.463 1.00 48.81 465 ALA A O 1
ATOM 3699 N N . VAL A 1 466 ? -23.119 9.766 11.200 1.00 42.12 466 VAL A N 1
ATOM 3700 C CA . VAL A 1 466 ? -24.196 9.426 12.167 1.00 42.12 466 VAL A CA 1
ATOM 3701 C C . VAL A 1 466 ? -24.704 7.967 12.030 1.00 42.12 466 VAL A C 1
ATOM 3703 O O . VAL A 1 466 ? -25.660 7.571 12.689 1.00 42.12 466 VAL A O 1
ATOM 3706 N N . ASP A 1 467 ? -24.019 7.144 11.231 1.00 45.12 467 ASP A N 1
ATOM 3707 C CA . ASP A 1 467 ? -24.424 5.805 10.842 1.00 45.12 467 ASP A CA 1
ATOM 3708 C C . ASP A 1 467 ? -23.694 4.748 11.682 1.00 45.12 467 ASP A C 1
ATOM 3710 O O . ASP A 1 467 ? -22.480 4.776 11.850 1.00 45.12 467 ASP A O 1
ATOM 3714 N N . LEU A 1 468 ? -24.388 3.760 12.219 1.00 43.25 468 LEU A N 1
ATOM 3715 C CA . LEU A 1 468 ? -25.633 3.246 11.662 1.00 43.25 468 LEU A CA 1
ATOM 3716 C C . LEU A 1 468 ? -26.841 3.744 12.461 1.00 43.25 468 LEU A C 1
ATOM 3718 O O . LEU A 1 468 ? -27.095 3.333 13.591 1.00 43.25 468 LEU A O 1
ATOM 3722 N N . THR A 1 469 ? -27.560 4.679 11.850 1.00 44.66 469 THR A N 1
ATOM 3723 C CA . THR A 1 469 ? -28.799 5.280 12.318 1.00 44.66 469 THR A CA 1
ATOM 3724 C C . THR A 1 469 ? -29.846 4.191 12.599 1.00 44.66 469 THR A C 1
ATOM 3726 O O . THR A 1 469 ? -30.243 3.437 11.718 1.00 44.66 469 THR A O 1
ATOM 3729 N N . ALA A 1 470 ? -30.347 4.116 13.838 1.00 43.44 470 ALA A N 1
ATOM 3730 C CA . ALA A 1 470 ? -31.505 3.279 14.188 1.00 43.44 470 ALA A CA 1
ATOM 3731 C C . ALA A 1 470 ? -32.808 3.735 13.487 1.00 43.44 470 ALA A C 1
ATOM 3733 O O . ALA A 1 470 ? -33.843 3.080 13.584 1.00 43.44 470 ALA A O 1
ATOM 3734 N N . SER A 1 471 ? -32.773 4.872 12.788 1.00 44.12 471 SER A N 1
ATOM 3735 C CA . SER A 1 471 ? -33.862 5.425 11.994 1.00 44.12 471 SER A CA 1
ATOM 3736 C C . SER A 1 471 ? -33.434 5.493 10.529 1.00 44.12 471 SER A C 1
ATOM 3738 O O . SER A 1 471 ? -32.387 6.036 10.213 1.00 44.12 471 SER A O 1
ATOM 3740 N N . ALA A 1 472 ? -34.254 4.945 9.634 1.00 39.72 472 ALA A N 1
ATOM 3741 C CA . ALA A 1 472 ? -34.012 4.719 8.205 1.00 39.72 472 ALA A CA 1
ATOM 3742 C C . ALA A 1 472 ? -33.787 5.979 7.321 1.00 39.72 472 ALA A C 1
ATOM 3744 O O . ALA A 1 472 ? -34.362 6.091 6.239 1.00 39.72 472 ALA A O 1
ATOM 3745 N N . GLN A 1 473 ? -32.984 6.951 7.752 1.00 40.50 473 GLN A N 1
ATOM 3746 C CA . GLN A 1 473 ? -32.682 8.178 7.015 1.00 40.50 473 GLN A CA 1
ATOM 3747 C C . GLN A 1 473 ? -31.180 8.210 6.679 1.00 40.50 473 GLN A C 1
ATOM 3749 O O . GLN A 1 473 ? -30.374 8.579 7.532 1.00 40.50 473 GLN A O 1
ATOM 3754 N N . PRO A 1 474 ? -30.786 7.836 5.447 1.00 37.47 474 PRO A N 1
ATOM 3755 C CA . PRO A 1 474 ? -29.391 7.822 5.019 1.00 37.47 474 PRO A CA 1
ATOM 3756 C C . PRO A 1 474 ? -28.918 9.261 4.779 1.00 37.47 474 PRO A C 1
ATOM 3758 O O . PRO A 1 474 ? -29.110 9.827 3.702 1.00 37.47 474 PRO A O 1
ATOM 3761 N N . GLY A 1 475 ? -28.338 9.886 5.802 1.00 44.34 475 GLY A N 1
ATOM 3762 C CA . GLY A 1 475 ? -27.849 11.261 5.743 1.00 44.34 475 GLY A CA 1
ATOM 3763 C C . GLY A 1 475 ? -26.377 11.359 6.121 1.00 44.34 475 GLY A C 1
ATOM 3764 O O . GLY A 1 475 ? -26.020 11.181 7.280 1.00 44.34 475 GLY A O 1
ATOM 3765 N N . PHE A 1 476 ? -25.516 11.725 5.165 1.00 48.62 476 PHE A N 1
ATOM 3766 C CA . PHE A 1 476 ? -24.106 11.995 5.447 1.00 48.62 476 PHE A CA 1
ATOM 3767 C C . PHE A 1 476 ? -23.938 13.308 6.220 1.00 48.62 476 PHE A C 1
ATOM 3769 O O . PHE A 1 476 ? -23.940 14.380 5.614 1.00 48.62 476 PHE A O 1
ATOM 3776 N N . ALA A 1 477 ? -23.775 13.250 7.545 1.00 53.38 477 ALA A N 1
ATOM 3777 C CA . ALA A 1 477 ? -23.352 14.413 8.326 1.00 53.38 477 ALA A CA 1
ATOM 3778 C C . ALA A 1 477 ? -21.822 14.392 8.522 1.00 53.38 477 ALA A C 1
ATOM 3780 O O . ALA A 1 477 ? -21.324 13.576 9.302 1.00 53.38 477 ALA A O 1
ATOM 3781 N N . PRO A 1 478 ? -21.055 15.272 7.847 1.00 55.03 478 PRO A N 1
ATOM 3782 C CA . PRO A 1 478 ? -19.605 15.320 8.012 1.00 55.03 478 PRO A CA 1
ATOM 3783 C C . PRO A 1 478 ? -19.221 15.586 9.475 1.00 55.03 478 PRO A C 1
ATOM 3785 O O . PRO A 1 478 ? -19.905 16.336 10.174 1.00 55.03 478 PRO A O 1
ATOM 3788 N N . TRP A 1 479 ? -18.104 15.002 9.935 1.00 63.25 479 TRP A N 1
ATOM 3789 C CA . TRP A 1 479 ? -17.574 15.274 11.277 1.00 63.25 479 TRP A CA 1
ATOM 3790 C C . TRP A 1 479 ? -17.431 16.783 11.508 1.00 63.25 479 TRP A C 1
ATOM 3792 O O . TRP A 1 479 ? -16.769 17.482 10.739 1.00 63.25 479 TRP A O 1
ATOM 3802 N N . SER A 1 480 ? -17.970 17.263 12.625 1.00 64.88 480 SER A N 1
ATOM 3803 C CA . SER A 1 480 ? -17.634 18.568 13.191 1.00 64.88 480 SER A CA 1
ATOM 3804 C C . SER A 1 480 ? -17.199 18.404 14.651 1.00 64.88 480 SER A C 1
ATOM 3806 O O . SER A 1 480 ? -17.919 17.790 15.447 1.00 64.88 480 SER A O 1
ATOM 3808 N N . GLY A 1 481 ? -16.043 18.967 15.013 1.00 78.62 481 GLY A N 1
ATOM 3809 C CA . GLY A 1 481 ? -15.503 18.965 16.381 1.00 78.62 481 GLY A CA 1
ATOM 3810 C C . GLY A 1 481 ? -14.288 18.051 16.589 1.00 78.62 481 GLY A C 1
ATOM 3811 O O . GLY A 1 481 ? -13.729 17.521 15.633 1.00 78.62 481 GLY A O 1
ATOM 3812 N N . SER A 1 482 ? -13.860 17.900 17.848 1.00 88.44 482 SER A N 1
ATOM 3813 C CA . SER A 1 482 ? -12.743 17.026 18.238 1.00 88.44 482 SER A CA 1
ATOM 3814 C C . SER A 1 482 ? -13.134 15.541 18.207 1.00 88.44 482 SER A C 1
ATOM 3816 O O . SER A 1 482 ? -14.319 15.195 18.275 1.00 88.44 482 SER A O 1
ATOM 3818 N N . ALA A 1 483 ? -12.139 14.648 18.139 1.00 86.25 483 ALA A N 1
ATOM 3819 C CA . ALA A 1 483 ? -12.354 13.200 18.248 1.00 86.25 483 ALA A CA 1
ATOM 3820 C C . ALA A 1 483 ? -13.078 12.832 19.557 1.00 86.25 483 ALA A C 1
ATOM 3822 O O . ALA A 1 483 ? -14.042 12.071 19.531 1.00 86.25 483 ALA A O 1
ATOM 3823 N N . GLU A 1 484 ? -12.692 13.463 20.670 1.00 91.69 484 GLU A N 1
ATOM 3824 C CA . GLU A 1 484 ? -13.325 13.307 21.985 1.00 91.69 484 GLU A CA 1
ATOM 3825 C C . GLU A 1 484 ? -14.819 13.661 21.958 1.00 91.69 484 GLU A C 1
ATOM 3827 O O . GLU A 1 484 ? -15.664 12.834 22.300 1.00 91.69 484 GLU A O 1
ATOM 3832 N N . ALA A 1 485 ? -15.171 14.865 21.487 1.00 89.69 485 ALA A N 1
ATOM 3833 C CA . ALA A 1 485 ? -16.562 15.314 21.429 1.00 89.69 485 ALA A CA 1
ATOM 3834 C C . ALA A 1 485 ? -17.419 14.391 20.557 1.00 89.69 485 ALA A C 1
ATOM 3836 O O . ALA A 1 485 ? -18.621 14.237 20.778 1.00 89.69 485 ALA A O 1
ATOM 3837 N N . SER A 1 486 ? -16.801 13.779 19.553 1.00 86.25 486 SER A N 1
ATOM 3838 C CA . SER A 1 486 ? -17.509 12.933 18.614 1.00 86.25 486 SER A CA 1
ATOM 3839 C C . SER A 1 486 ? -17.671 11.498 19.127 1.00 86.25 486 SER A C 1
ATOM 3841 O O . SER A 1 486 ? -18.765 10.949 19.000 1.00 86.25 486 SER A O 1
ATOM 3843 N N . MET A 1 487 ? -16.667 10.949 19.821 1.00 89.44 487 MET A N 1
ATOM 3844 C CA . MET A 1 487 ? -16.818 9.732 20.629 1.00 89.44 487 MET A CA 1
ATOM 3845 C C . MET A 1 487 ? -17.893 9.915 21.703 1.00 89.44 487 MET A C 1
ATOM 3847 O O . MET A 1 487 ? -18.760 9.059 21.848 1.00 89.44 487 MET A O 1
ATOM 3851 N N . ARG A 1 488 ? -17.901 11.059 22.405 1.00 91.50 488 ARG A N 1
ATOM 3852 C CA . ARG A 1 488 ? -18.913 11.381 23.425 1.00 91.50 488 ARG A CA 1
ATOM 3853 C C . ARG A 1 488 ? -20.328 11.265 22.865 1.00 91.50 488 ARG A C 1
ATOM 3855 O O . ARG A 1 488 ? -21.181 10.630 23.482 1.00 91.50 488 ARG A O 1
ATOM 3862 N N . ARG A 1 489 ? -20.575 11.837 21.679 1.00 87.44 489 ARG A N 1
ATOM 3863 C CA . ARG A 1 489 ? -21.881 11.762 21.001 1.00 87.44 489 ARG A CA 1
ATOM 3864 C C . ARG A 1 489 ? -22.230 10.332 20.598 1.00 87.44 489 ARG A C 1
ATOM 3866 O O . ARG A 1 489 ? -23.338 9.895 20.887 1.00 87.44 489 ARG A O 1
ATOM 3873 N N . ALA A 1 490 ? -21.289 9.609 19.991 1.00 84.69 490 ALA A N 1
ATOM 3874 C CA . ALA A 1 490 ? -21.517 8.241 19.537 1.00 84.69 490 ALA A CA 1
ATOM 3875 C C . ALA A 1 490 ? -21.832 7.291 20.708 1.00 84.69 490 ALA A C 1
ATOM 3877 O O . ALA A 1 490 ? -22.823 6.568 20.663 1.00 84.69 490 ALA A O 1
ATOM 3878 N N . VAL A 1 491 ? -21.063 7.361 21.799 1.00 88.12 491 VAL A N 1
ATOM 3879 C CA . VAL A 1 491 ? -21.301 6.567 23.017 1.00 88.12 491 VAL A CA 1
ATOM 3880 C C . VAL A 1 491 ? -22.631 6.945 23.675 1.00 88.12 491 VAL A C 1
ATOM 3882 O O . VAL A 1 491 ? -23.407 6.065 24.035 1.00 88.12 491 VAL A O 1
ATOM 3885 N N . SER A 1 492 ? -22.951 8.242 23.763 1.00 89.00 492 SER A N 1
ATOM 3886 C CA . SER A 1 492 ? -24.246 8.703 24.297 1.00 89.00 492 SER A CA 1
ATOM 3887 C C . SER A 1 492 ? -25.437 8.177 23.499 1.00 89.00 492 SER A C 1
ATOM 3889 O O . SER A 1 492 ? -26.476 7.856 24.071 1.00 89.00 492 SER A O 1
ATOM 3891 N N . GLN A 1 493 ? -25.294 8.080 22.177 1.00 83.44 493 GLN A N 1
ATOM 3892 C CA . GLN A 1 493 ? -26.329 7.533 21.307 1.00 83.44 493 GLN A CA 1
ATOM 3893 C C . GLN A 1 493 ? -26.493 6.020 21.507 1.00 83.44 493 GLN A C 1
ATOM 3895 O O . GLN A 1 493 ? -27.624 5.552 21.591 1.00 83.44 493 GLN A O 1
ATOM 3900 N N . GLN A 1 494 ? -25.388 5.276 21.634 1.00 82.56 494 GLN A N 1
ATOM 3901 C CA . GLN A 1 494 ? -25.407 3.822 21.844 1.00 82.56 494 GLN A CA 1
ATOM 3902 C C . GLN A 1 494 ? -25.977 3.416 23.212 1.00 82.56 494 GLN A C 1
ATOM 3904 O O . GLN A 1 494 ? -26.656 2.400 23.315 1.00 82.56 494 GLN A O 1
ATOM 3909 N N . LEU A 1 495 ? -25.727 4.209 24.258 1.00 83.94 495 LEU A N 1
ATOM 3910 C CA . LEU A 1 495 ? -26.191 3.926 25.623 1.00 83.94 495 LEU A CA 1
ATOM 3911 C C . LEU A 1 495 ? -27.576 4.511 25.951 1.00 83.94 495 LEU A C 1
ATOM 3913 O O . LEU A 1 495 ? -28.121 4.222 27.010 1.00 83.94 495 LEU A O 1
ATOM 3917 N N . GLY A 1 496 ? -28.147 5.337 25.068 1.00 82.56 496 GLY A N 1
ATOM 3918 C CA . GLY A 1 496 ? -29.384 6.071 25.338 1.00 82.56 496 GLY A CA 1
ATOM 3919 C C . GLY A 1 496 ? -29.157 7.268 26.271 1.00 82.56 496 GLY A C 1
ATOM 3920 O O . GLY A 1 496 ? -29.023 7.132 27.485 1.00 82.56 496 GLY A O 1
ATOM 3921 N N . ALA A 1 497 ? -29.169 8.477 25.702 1.00 74.06 497 ALA A N 1
ATOM 3922 C CA . ALA A 1 497 ? -28.749 9.708 26.381 1.00 74.06 497 ALA A CA 1
ATOM 3923 C C . ALA A 1 497 ? -29.482 10.038 27.699 1.00 74.06 497 ALA A C 1
ATOM 3925 O O . ALA A 1 497 ? -28.937 10.776 28.515 1.00 74.06 497 ALA A O 1
ATOM 3926 N N . SER A 1 498 ? -30.695 9.522 27.928 1.00 75.06 498 SER A N 1
ATOM 3927 C CA . SER A 1 498 ? -31.492 9.848 29.118 1.00 75.06 498 SER A CA 1
ATOM 3928 C C . SER A 1 498 ? -30.947 9.259 30.425 1.00 75.06 498 SER A C 1
ATOM 3930 O O . SER A 1 498 ? -31.260 9.798 31.481 1.00 75.06 498 SER A O 1
ATOM 3932 N N . ASN A 1 499 ? -30.126 8.202 30.366 1.00 79.38 499 ASN A N 1
ATOM 3933 C CA . ASN A 1 499 ? -29.636 7.478 31.550 1.00 79.38 499 ASN A CA 1
ATOM 3934 C C . ASN A 1 499 ? -28.099 7.462 31.675 1.00 79.38 499 ASN A C 1
ATOM 3936 O O . ASN A 1 499 ? -27.561 6.697 32.477 1.00 79.38 499 ASN A O 1
ATOM 3940 N N . LEU A 1 500 ? -27.389 8.283 30.892 1.00 90.50 500 LEU A N 1
ATOM 3941 C CA . LEU A 1 500 ? -25.926 8.343 30.883 1.00 90.50 500 LEU A CA 1
ATOM 3942 C C . LEU A 1 500 ? -25.410 9.593 31.605 1.00 90.50 500 LEU A C 1
ATOM 3944 O O . LEU A 1 500 ? -25.692 10.718 31.192 1.00 90.50 500 LEU A O 1
ATOM 3948 N N . HIS A 1 501 ? -24.589 9.399 32.635 1.00 93.69 501 HIS A N 1
ATOM 3949 C CA . HIS A 1 501 ? -23.898 10.476 33.335 1.00 93.69 501 HIS A CA 1
ATOM 3950 C C . HIS A 1 501 ? -22.431 10.559 32.893 1.00 93.69 501 HIS A C 1
ATOM 3952 O O . HIS A 1 501 ? -21.677 9.597 33.035 1.00 93.69 501 HIS A O 1
ATOM 3958 N N . TRP A 1 502 ? -22.018 11.711 32.359 1.00 94.88 502 TRP A N 1
ATOM 3959 C CA . TRP A 1 502 ? -20.626 11.953 31.976 1.00 94.88 502 TRP A CA 1
ATOM 3960 C C . TRP A 1 502 ? -19.852 12.599 33.114 1.00 94.88 502 TRP A C 1
ATOM 3962 O O . TRP A 1 502 ? -20.228 13.666 33.596 1.00 94.88 502 TRP A O 1
ATOM 3972 N N . LEU A 1 503 ? -18.732 11.988 33.470 1.00 94.50 503 LEU A N 1
ATOM 3973 C CA . LEU A 1 503 ? -17.751 12.579 34.364 1.00 94.50 503 LEU A CA 1
ATOM 3974 C C . LEU A 1 503 ? -16.769 13.421 33.547 1.00 94.50 503 LEU A C 1
ATOM 3976 O O . LEU A 1 503 ? -16.454 13.084 32.398 1.00 94.50 503 LEU A O 1
ATOM 3980 N N . VAL A 1 504 ? -16.358 14.546 34.127 1.00 87.50 504 VAL A N 1
ATOM 3981 C CA . VAL A 1 504 ? -15.398 15.484 33.534 1.00 87.50 504 VAL A CA 1
ATOM 3982 C C . VAL A 1 504 ? -14.013 15.182 34.065 1.00 87.50 504 VAL A C 1
ATOM 3984 O O . VAL A 1 504 ? -13.903 15.007 35.298 1.00 87.50 504 VAL A O 1
#

Foldseek 3Di:
DDDDPPDVVVVVVVVVVVVVVVVVVVVVVVVVVVVVVVVVVVVVPPQPPAPVPPPVPPDDDPDFDWAAFDADLDADQADAPAALEEEEEEDAPLLLLLQLQALLQVCVSVVPHHYAYEYEYQPRCDPLSVVVVCVSPVRYDYDDDDLVLLVLPPCPQPLCVPCNSRVQSLLCLLQDARHQKYKYAYSNKGFDGHPVVLNPDDQAKEFAADDFVHSTFGQFPQLSGGQTDPRIIMHGNVSSDPVLSVLLSVLSSCQSPDRGPVLVVHHSSSSVSVSCSPTHYDHDGCLNEPEQNCCVSHVVVDNPSRRMYGPPDDGLSCVVVVPPDPDPRDGDSVVSVVSSLVSVVVVLVVVQCVVCVVVVVVVVVCPCVPDPFFEEEEQALVLVVVVPDPHQEYEHEDQDQCQQPVDPPDQGAHDPVRQVSQLVRLVVHAYEYEYASVCVSSDVRRDPRPNYHYDHDPDDPPVQACPPDPDPDRGRDHDDDDSVVVSVVVVCVVRPVVRYHYGD